Protein AF-A0A4Q1ABL2-F1 (afdb_monomer_lite)

Radius of gyration: 27.29 Å; chains: 1; bounding box: 72×54×81 Å

Foldseek 3Di:
DAFKDAADPVLVVPDDPVLQPDFQDPVNVVVLCVNLVQDDDPVCCVLLSVQLRVLEDEPVSLLPDALVSLVSLLSQARMAGNVNHTPSSNRHDYPDLLSVLLSCLVQAELDSLLSNLLNVLCSVVVDDNVVSVLVSCVRQNDDDPVLQVVLQNPDDPVLVVVVDGHHSHYQDQVLVVLVVVLVVLVVLLVPFPFPQLVVVSVVVNVSSVSSNVSSVVVVVVVDDPVCCVVPSRDGDPSRDPVSVVSSVVSVVVVVVVLLVVLVVLCVVLVNDPDDPVLSVLLSSQLSRLEDDPSSVRVDDLVSLLSSLSQAQDADPVRHGDPSRRHHYDPLSVLLSCLSVLFPDRLRSNLSNVVSSPDRDPVVSCVQRVLLSVLSVVVCVVDPVPDHDDVLVSLVVSLVVLVVVLVVDPDPVSVVVSVVVSVVSVVSSVSSVVSVVVVVVD

Secondary structure (DSSP, 8-state):
---EEEPPHHHHHT--HHHHSSPPPHHHHHHHHHHHT----HHHHHHHHHHHHTTEE-HHHHHH--HHHHHHHHHHSSEEETTS-B-GGG--EES-GGGHHHHHGGGSBS-HHHHHHHHHHHHHHT--HHHHHHHHHHHH----HHHHHHHHHHS-HHHHHTT----SBSS--HHHHHHHHHHHHHHHHHH---HHHHHHHHHHHHHHHHHHHHHHHHHHHS--TTTHHHHTT---TTS-HHHHHHHHHHHHHHHHHHHHHHHHHHHHTT-----HHHHHHHHHHHHTTEE-HHHHHT--HHHHHHHHTTTT-B-TTSPBPTT---EE-HHHHHHHHHHTSSS-HHHHHHHHHHHHH-SSHHHHHHHHHHHHHHHHHHHHHS-TTSPP-HHHHHHHHHHHHHHHHHH--SHHHHHHHHHHHHHHHHHHHHHHHHHHHHTT-

Structure (mmCIF, N/CA/C/O backbone):
data_AF-A0A4Q1ABL2-F1
#
_entry.id   AF-A0A4Q1ABL2-F1
#
loop_
_atom_site.group_PDB
_atom_site.id
_atom_site.type_symbol
_atom_site.label_atom_id
_atom_site.label_alt_id
_atom_site.label_comp_id
_atom_site.label_asym_id
_atom_site.label_entity_id
_atom_site.label_seq_id
_atom_site.pdbx_PDB_ins_code
_atom_site.Cartn_x
_atom_site.Cartn_y
_atom_site.Cartn_z
_atom_site.occupancy
_atom_site.B_iso_or_equiv
_atom_site.auth_seq_id
_atom_site.auth_comp_id
_atom_site.auth_asym_id
_atom_site.auth_atom_id
_atom_site.pdbx_PDB_model_num
ATOM 1 N N . MET A 1 1 ? -21.441 -8.979 32.946 1.00 40.12 1 MET A N 1
ATOM 2 C CA . MET A 1 1 ? -20.261 -9.820 32.660 1.00 40.12 1 MET A CA 1
ATOM 3 C C . MET A 1 1 ? -20.404 -10.213 31.227 1.00 40.12 1 MET A C 1
ATOM 5 O O . MET A 1 1 ? -21.210 -11.096 30.939 1.00 40.12 1 MET A O 1
ATOM 9 N N . GLN A 1 2 ? -19.712 -9.502 30.356 1.00 52.69 2 GLN A N 1
ATOM 10 C CA . GLN A 1 2 ? -19.717 -9.867 28.968 1.00 52.69 2 GLN A CA 1
ATOM 11 C C . GLN A 1 2 ? -18.369 -10.368 28.518 1.00 52.69 2 GLN A C 1
ATOM 13 O O . GLN A 1 2 ? -17.334 -10.077 29.103 1.00 52.69 2 GLN A O 1
ATOM 18 N N . VAL A 1 3 ? -18.466 -11.276 27.562 1.00 56.81 3 VAL A N 1
ATOM 19 C CA . VAL A 1 3 ? -17.586 -12.421 27.450 1.00 56.81 3 VAL A CA 1
ATOM 20 C C . VAL A 1 3 ? -17.132 -12.560 26.008 1.00 56.81 3 VAL A C 1
ATOM 22 O O . VAL A 1 3 ? -16.843 -13.678 25.634 1.00 56.81 3 VAL A O 1
ATOM 25 N N . SER A 1 4 ? -17.122 -11.508 25.177 1.00 72.00 4 SER A N 1
ATOM 26 C CA . SER A 1 4 ? -16.770 -11.643 23.756 1.00 72.00 4 SER A CA 1
ATOM 27 C C . SER A 1 4 ? -15.604 -10.765 23.328 1.00 72.00 4 SER A C 1
ATOM 29 O O . SER A 1 4 ? -15.462 -9.671 23.850 1.00 72.00 4 SER A O 1
ATOM 31 N N . ARG A 1 5 ? -14.820 -11.225 22.350 1.00 75.81 5 ARG A N 1
ATOM 32 C CA . ARG A 1 5 ? -13.740 -10.517 21.644 1.00 75.81 5 ARG A CA 1
ATOM 33 C C . ARG A 1 5 ? -13.847 -10.733 20.136 1.00 75.81 5 ARG A C 1
ATOM 35 O O . ARG A 1 5 ? -14.692 -11.505 19.683 1.00 75.81 5 ARG A O 1
ATOM 42 N N . VAL A 1 6 ? -13.004 -10.070 19.344 1.00 76.75 6 VAL A N 1
ATOM 43 C CA . VAL A 1 6 ? -12.915 -10.379 17.907 1.00 76.75 6 VAL A CA 1
ATOM 44 C C . VAL A 1 6 ? -12.454 -11.831 17.726 1.00 76.75 6 VAL A C 1
ATOM 46 O O . VAL A 1 6 ? -11.497 -12.282 18.365 1.00 76.75 6 VAL A O 1
ATOM 49 N N . GLY A 1 7 ? -13.179 -12.574 16.892 1.00 71.19 7 GLY A N 1
ATOM 50 C CA . GLY A 1 7 ? -12.855 -13.955 16.562 1.00 71.19 7 GLY A CA 1
ATOM 51 C C . GLY A 1 7 ? -11.728 -14.051 15.539 1.00 71.19 7 GLY A C 1
ATOM 52 O O . GLY A 1 7 ? -11.615 -13.209 14.649 1.00 71.19 7 GLY A O 1
ATOM 53 N N . ASN A 1 8 ? -10.892 -15.083 15.648 1.00 74.31 8 ASN A N 1
ATOM 54 C CA . ASN A 1 8 ? -9.798 -15.310 14.701 1.00 74.31 8 ASN A CA 1
ATOM 55 C C . ASN A 1 8 ? -10.174 -16.329 13.603 1.00 74.31 8 ASN A C 1
ATOM 57 O O . ASN A 1 8 ? -11.219 -16.985 13.646 1.00 74.31 8 ASN A O 1
ATOM 61 N N . LYS A 1 9 ? -9.297 -16.478 12.603 1.00 78.06 9 LYS A N 1
ATOM 62 C CA . LYS A 1 9 ? -9.499 -17.401 11.474 1.00 78.06 9 LYS A CA 1
ATOM 63 C C . LYS A 1 9 ? -9.648 -18.862 11.915 1.00 78.06 9 LYS A C 1
ATOM 65 O O . LYS A 1 9 ? -10.423 -19.601 11.316 1.00 78.06 9 LYS A O 1
ATOM 70 N N . GLU A 1 10 ? -8.918 -19.295 12.935 1.00 80.31 10 GLU A N 1
ATOM 71 C CA . GLU A 1 10 ? -8.952 -20.672 13.441 1.00 80.31 10 GLU A CA 1
ATOM 72 C C . GLU A 1 10 ? -10.270 -20.971 14.156 1.00 80.31 10 GLU A C 1
ATOM 74 O O . GLU A 1 10 ? -10.865 -22.020 13.928 1.00 80.31 10 GLU A O 1
ATOM 79 N N . GLU A 1 11 ? -10.757 -20.034 14.964 1.00 82.12 11 GLU A N 1
ATOM 80 C CA . GLU A 1 11 ? -12.048 -20.103 15.654 1.00 82.12 11 GLU A CA 1
ATOM 81 C C . GLU A 1 11 ? -13.205 -20.085 14.652 1.00 82.12 11 GLU A C 1
ATOM 83 O O . GLU A 1 11 ? -14.134 -20.887 14.753 1.00 82.12 11 GLU A O 1
ATOM 88 N N . LEU A 1 12 ? -13.114 -19.238 13.622 1.00 79.25 12 LEU A N 1
ATOM 89 C CA . LEU A 1 12 ? -14.071 -19.216 12.518 1.00 79.25 12 LEU A CA 1
ATOM 90 C C . LEU A 1 12 ? -14.084 -20.553 11.756 1.00 79.25 12 LEU A C 1
ATOM 92 O O . LEU A 1 12 ? -15.151 -21.060 11.416 1.00 79.25 12 LEU A O 1
ATOM 96 N N . ASN A 1 13 ? -12.920 -21.171 11.539 1.00 80.50 13 ASN A N 1
ATOM 97 C CA . ASN A 1 13 ? -12.815 -22.478 10.880 1.00 80.50 13 ASN A CA 1
ATOM 98 C C . ASN A 1 13 ? -13.412 -23.631 11.709 1.00 80.50 13 ASN A C 1
ATOM 100 O O . ASN A 1 13 ? -13.671 -24.705 11.163 1.00 80.50 13 ASN A O 1
ATOM 104 N N . GLN A 1 14 ? -13.641 -23.435 13.012 1.00 82.38 14 GLN A N 1
ATOM 105 C CA . GLN A 1 14 ? -14.313 -24.415 13.871 1.00 82.38 14 GLN A CA 1
ATOM 106 C C . GLN A 1 14 ? -15.843 -24.356 13.753 1.00 82.38 14 GLN A C 1
ATOM 108 O O . GLN A 1 14 ? -16.528 -25.273 14.223 1.00 82.38 14 GLN A O 1
ATOM 113 N N . VAL A 1 15 ? -16.393 -23.315 13.117 1.00 81.06 15 VAL A N 1
ATOM 114 C CA . VAL A 1 15 ? -17.837 -23.161 12.923 1.00 81.06 15 VAL A CA 1
ATOM 115 C C . VAL A 1 15 ? -18.362 -24.270 12.015 1.00 81.06 15 VAL A C 1
ATOM 117 O O . VAL A 1 15 ? -17.928 -24.446 10.875 1.00 81.06 15 VAL A O 1
ATOM 120 N N . ARG A 1 16 ? -19.348 -25.028 12.502 1.00 80.38 16 ARG A N 1
ATOM 121 C CA . ARG A 1 16 ? -19.993 -26.067 11.696 1.00 80.38 16 ARG A CA 1
ATOM 122 C C . ARG A 1 16 ? -20.996 -25.422 10.755 1.00 80.38 16 ARG A C 1
ATOM 124 O O . ARG A 1 16 ? -21.854 -24.663 11.187 1.00 80.38 16 ARG A O 1
ATOM 131 N N . ILE A 1 17 ? -20.967 -25.820 9.484 1.00 77.12 17 ILE A N 1
ATOM 132 C CA . ILE A 1 17 ? -21.895 -25.331 8.448 1.00 77.12 17 ILE A CA 1
ATOM 133 C C . ILE A 1 17 ? -23.370 -25.442 8.885 1.00 77.12 17 ILE A C 1
ATOM 135 O O . ILE A 1 17 ? -24.188 -24.581 8.563 1.00 77.12 17 ILE A O 1
ATOM 139 N N . ASP A 1 18 ? -23.729 -26.487 9.631 1.00 78.00 18 ASP A N 1
ATOM 140 C CA . ASP A 1 18 ? -25.110 -26.705 10.076 1.00 78.00 18 ASP A CA 1
ATOM 141 C C . ASP A 1 18 ? -25.584 -25.705 11.145 1.00 78.00 18 ASP A C 1
ATOM 143 O O . ASP A 1 18 ? -26.793 -25.492 11.273 1.00 78.00 18 ASP A O 1
ATOM 147 N N . ASP A 1 19 ? -24.660 -25.046 11.850 1.00 74.94 19 ASP A N 1
ATOM 148 C CA . ASP A 1 19 ? -24.967 -23.969 12.799 1.00 74.94 19 ASP A CA 1
ATOM 149 C C . ASP A 1 19 ? -25.286 -22.648 12.071 1.00 74.94 19 ASP A C 1
ATOM 151 O O . ASP A 1 19 ? -25.981 -21.791 12.612 1.00 74.94 19 ASP A O 1
ATOM 155 N N . ILE A 1 20 ? -24.851 -22.519 10.811 1.00 76.19 20 ILE A N 1
ATOM 156 C CA . ILE A 1 20 ? -25.016 -21.325 9.966 1.00 76.19 20 ILE A CA 1
ATOM 157 C C . ILE A 1 20 ? -26.211 -21.437 9.010 1.00 76.19 20 ILE A C 1
ATOM 159 O O . ILE A 1 20 ? -26.801 -20.434 8.622 1.00 76.19 20 ILE A O 1
ATOM 163 N N . LYS A 1 21 ? -26.596 -22.662 8.626 1.00 68.31 21 LYS A N 1
ATOM 164 C CA . LYS A 1 21 ? -27.716 -22.927 7.698 1.00 68.31 21 LYS A CA 1
ATOM 165 C C . LYS A 1 21 ? -29.093 -22.572 8.256 1.00 68.31 21 LYS A C 1
ATOM 167 O O . LYS A 1 21 ? -30.055 -22.500 7.492 1.00 68.31 21 LYS A O 1
ATOM 172 N N . LYS A 1 22 ? -29.229 -22.451 9.577 1.00 67.56 22 LYS A N 1
ATOM 173 C CA . LYS A 1 22 ? -30.509 -22.113 10.202 1.00 67.56 22 LYS A CA 1
ATOM 174 C C . LYS A 1 22 ? -30.685 -20.590 10.179 1.00 67.56 22 LYS A C 1
ATOM 176 O O . LYS A 1 22 ? -29.768 -19.901 10.629 1.00 67.56 22 LYS A O 1
ATOM 181 N N . PRO A 1 23 ? -31.838 -20.077 9.706 1.00 68.75 23 PRO A N 1
ATOM 182 C CA . PRO A 1 23 ? -32.153 -18.656 9.802 1.00 68.75 23 PRO A CA 1
ATOM 183 C C . PRO A 1 23 ? -31.996 -18.179 11.246 1.00 68.75 23 PRO A C 1
ATOM 185 O O . PRO A 1 23 ? -32.397 -18.892 12.176 1.00 68.75 23 PRO A O 1
ATOM 188 N N . ILE A 1 24 ? -31.412 -16.998 11.442 1.00 77.62 24 ILE A N 1
ATOM 189 C CA . ILE A 1 24 ? -31.408 -16.368 12.762 1.00 77.62 24 ILE A CA 1
ATOM 190 C C . ILE A 1 24 ? -32.835 -15.878 13.015 1.00 77.62 24 ILE A C 1
ATOM 192 O O . ILE A 1 24 ? -33.418 -15.164 12.210 1.00 77.62 24 ILE A O 1
ATOM 196 N N . THR A 1 25 ? -33.444 -16.349 14.098 1.00 80.00 25 THR A N 1
ATOM 197 C CA . THR A 1 25 ? -34.771 -15.895 14.532 1.00 80.00 25 THR A CA 1
ATOM 198 C C . THR A 1 25 ? -34.649 -14.576 15.287 1.00 80.00 25 THR A C 1
ATOM 200 O O . THR A 1 25 ? -33.605 -14.333 15.884 1.00 80.00 25 THR A O 1
ATOM 203 N N . GLU A 1 26 ? -35.722 -13.788 15.385 1.00 77.12 26 GLU A N 1
ATOM 204 C CA . GLU A 1 26 ? -35.727 -12.530 16.162 1.00 77.12 26 GLU A CA 1
ATOM 205 C C . GLU A 1 26 ? -35.213 -12.737 17.596 1.00 77.12 26 GLU A C 1
ATOM 207 O O . GLU A 1 26 ? -34.315 -12.044 18.048 1.00 77.12 26 GLU A O 1
ATOM 212 N N . THR A 1 27 ? -35.658 -13.808 18.262 1.00 83.00 27 THR A N 1
ATOM 213 C CA . THR A 1 27 ? -35.183 -14.168 19.609 1.00 83.00 27 THR A CA 1
ATOM 214 C C . THR A 1 27 ? -33.669 -14.388 19.677 1.00 83.00 27 THR A C 1
ATOM 216 O O . THR A 1 27 ? -33.045 -14.039 20.666 1.00 83.00 27 THR A O 1
ATOM 219 N N . LYS A 1 28 ? -33.058 -14.933 18.617 1.00 84.38 28 LYS A N 1
ATOM 220 C CA . LYS A 1 28 ? -31.604 -15.151 18.563 1.00 84.38 28 LYS A CA 1
ATOM 221 C C . LYS A 1 28 ? -30.843 -13.852 18.307 1.00 84.38 28 LYS A C 1
ATOM 223 O O . LYS A 1 28 ? -29.709 -13.733 18.750 1.00 84.38 28 LYS A O 1
ATOM 228 N N . PHE A 1 29 ? -31.449 -12.909 17.585 1.00 88.06 29 PHE A N 1
ATOM 229 C CA . PHE A 1 29 ? -30.897 -11.569 17.417 1.00 88.06 29 PHE A CA 1
ATOM 230 C C . PHE A 1 29 ? -30.884 -10.825 18.757 1.00 88.06 29 PHE A C 1
ATOM 232 O O . PHE A 1 29 ? -29.832 -10.339 19.161 1.00 88.06 29 PHE A O 1
ATOM 239 N N . ASP A 1 30 ? -31.992 -10.843 19.502 1.00 87.06 30 ASP A N 1
ATOM 240 C CA . ASP A 1 30 ? -32.045 -10.257 20.847 1.00 87.06 30 ASP A CA 1
ATOM 241 C C . ASP A 1 30 ? -31.070 -10.950 21.815 1.00 87.06 30 ASP A C 1
ATOM 243 O O . ASP A 1 30 ? -30.367 -10.284 22.575 1.00 87.06 30 ASP A O 1
ATOM 247 N N . ASP A 1 31 ? -30.977 -12.285 21.775 1.00 87.88 31 ASP A N 1
ATOM 248 C CA . ASP A 1 31 ? -30.003 -13.045 22.569 1.00 87.88 31 ASP A CA 1
ATOM 249 C C . ASP A 1 31 ? -28.559 -12.648 22.223 1.00 87.88 31 ASP A C 1
ATOM 251 O O . ASP A 1 31 ? -27.733 -12.516 23.127 1.00 87.88 31 ASP A O 1
ATOM 255 N N . LEU A 1 32 ? -28.256 -12.418 20.938 1.00 87.50 32 LEU A N 1
ATOM 256 C CA . LEU A 1 32 ? -26.947 -11.945 20.488 1.00 87.50 32 LEU A CA 1
ATOM 257 C C . LEU A 1 32 ? -26.655 -10.542 21.023 1.00 87.50 32 LEU A C 1
ATOM 259 O O . LEU A 1 32 ? -25.590 -10.342 21.596 1.00 87.50 32 LEU A O 1
ATOM 263 N N . LEU A 1 33 ? -27.584 -9.590 20.888 1.00 87.31 33 LEU A N 1
ATOM 264 C CA . LEU A 1 33 ? -27.402 -8.234 21.418 1.00 87.31 33 LEU A CA 1
ATOM 265 C C . LEU A 1 33 ? -27.189 -8.252 22.933 1.00 87.31 33 LEU A C 1
ATOM 267 O O . LEU A 1 33 ? -26.264 -7.616 23.422 1.00 87.31 33 LEU A O 1
ATOM 271 N N . ASN A 1 34 ? -27.958 -9.055 23.670 1.00 84.94 34 ASN A N 1
ATOM 272 C CA . ASN A 1 34 ? -27.768 -9.240 25.112 1.00 84.94 34 ASN A CA 1
ATOM 273 C C . ASN A 1 34 ? -26.417 -9.900 25.440 1.00 84.94 34 ASN A C 1
ATOM 275 O O . ASN A 1 34 ? -25.780 -9.572 26.442 1.00 84.94 34 ASN A O 1
ATOM 279 N N . GLN A 1 35 ? -25.963 -10.838 24.607 1.00 84.44 35 GLN A N 1
ATOM 280 C CA . GLN A 1 35 ? -24.653 -11.475 24.743 1.00 84.44 35 GLN A CA 1
ATOM 281 C C . GLN A 1 35 ? -23.493 -10.546 24.351 1.00 84.44 35 GLN A C 1
ATOM 283 O O . GLN A 1 35 ? -22.368 -10.804 24.788 1.00 84.44 35 GLN A O 1
ATOM 288 N N . LEU A 1 36 ? -23.749 -9.484 23.582 1.00 81.38 36 LEU A N 1
ATOM 289 C CA . LEU A 1 36 ? -22.768 -8.488 23.134 1.00 81.38 36 LEU A CA 1
ATOM 290 C C . LEU A 1 36 ? -22.907 -7.088 23.773 1.00 81.38 36 LEU A C 1
ATOM 292 O O . LEU A 1 36 ? -22.037 -6.262 23.528 1.00 81.38 36 LEU A O 1
ATOM 296 N N . ASP A 1 37 ? -23.930 -6.855 24.614 1.00 78.19 37 ASP A N 1
ATOM 297 C CA . ASP A 1 37 ? -24.193 -5.624 25.402 1.00 78.19 37 ASP A CA 1
ATOM 298 C C . ASP A 1 37 ? -24.267 -4.423 24.470 1.00 78.19 37 ASP A C 1
ATOM 300 O O . ASP A 1 37 ? -23.834 -3.318 24.786 1.00 78.19 37 ASP A O 1
ATOM 304 N N . VAL A 1 38 ? -24.799 -4.676 23.273 1.00 81.69 38 VAL A N 1
ATOM 305 C CA . VAL A 1 38 ? -24.984 -3.665 22.248 1.00 81.69 38 VAL A CA 1
ATOM 306 C C . VAL A 1 38 ? -26.411 -3.161 22.352 1.00 81.69 38 VAL A C 1
ATOM 308 O O . VAL A 1 38 ? -27.371 -3.883 22.074 1.00 81.69 38 VAL A O 1
ATOM 311 N N . GLU A 1 39 ? -26.547 -1.896 22.733 1.00 82.12 39 GLU A N 1
ATOM 312 C CA . GLU A 1 39 ? -27.824 -1.197 22.719 1.00 82.12 39 GLU A CA 1
ATOM 313 C C . GLU A 1 39 ? -28.075 -0.566 21.341 1.00 82.12 39 GLU A C 1
ATOM 315 O O . GLU A 1 39 ? -27.298 0.260 20.851 1.00 82.12 39 GLU A O 1
ATOM 320 N N . LEU A 1 40 ? -29.198 -0.942 20.722 1.00 84.00 40 LEU A N 1
ATOM 321 C CA . LEU A 1 40 ? -29.692 -0.353 19.478 1.00 84.00 40 LEU A CA 1
ATOM 322 C C . LEU A 1 40 ? -30.941 0.488 19.743 1.00 84.00 40 LEU A C 1
ATOM 324 O O . LEU A 1 40 ? -31.831 0.078 20.499 1.00 84.00 40 LEU A O 1
ATOM 328 N N . LEU A 1 41 ? -31.032 1.636 19.074 1.00 84.00 41 LEU A N 1
ATOM 329 C CA . LEU A 1 41 ? -32.256 2.429 19.013 1.00 84.00 41 LEU A CA 1
ATOM 330 C C . LEU A 1 41 ? -33.337 1.640 18.267 1.00 84.00 41 LEU A C 1
ATOM 332 O O . LEU A 1 41 ? -33.040 0.836 17.384 1.00 84.00 41 LEU A O 1
ATOM 336 N N . ASP A 1 42 ? -34.608 1.888 18.582 1.00 80.31 42 ASP A N 1
ATOM 337 C CA . ASP A 1 42 ? -35.712 1.156 17.944 1.00 80.31 42 ASP A CA 1
ATOM 338 C C . ASP A 1 42 ? -35.746 1.346 16.417 1.00 80.31 42 ASP A C 1
ATOM 340 O O . ASP A 1 42 ? -36.124 0.426 15.699 1.00 80.31 42 ASP A O 1
ATOM 344 N N . GLU A 1 43 ? -35.298 2.503 15.920 1.00 81.19 43 GLU A N 1
ATOM 345 C CA . GLU A 1 43 ? -35.165 2.791 14.485 1.00 81.19 43 GLU A CA 1
ATOM 346 C C . GLU A 1 43 ? -33.982 2.071 13.815 1.00 81.19 43 GLU A C 1
ATOM 348 O O . GLU A 1 43 ? -34.028 1.805 12.618 1.00 81.19 43 GLU A O 1
ATOM 353 N N . GLU A 1 44 ? -32.953 1.701 14.582 1.00 84.62 44 GLU A N 1
ATOM 354 C CA . GLU A 1 44 ? -31.800 0.937 14.091 1.00 84.62 44 GLU A CA 1
ATOM 355 C C . GLU A 1 44 ? -32.107 -0.567 14.081 1.00 84.62 44 GLU A C 1
ATOM 357 O O . GLU A 1 44 ? -31.655 -1.290 13.195 1.00 84.62 44 GLU A O 1
ATOM 362 N N . LYS A 1 45 ? -32.898 -1.062 15.046 1.00 84.75 45 LYS A N 1
ATOM 363 C CA . LYS A 1 45 ? -33.159 -2.502 15.215 1.00 84.75 45 LYS A CA 1
ATOM 364 C C . LYS A 1 45 ? -33.628 -3.183 13.940 1.00 84.75 45 LYS A C 1
ATOM 366 O O . LYS A 1 45 ? -33.132 -4.261 13.652 1.00 84.75 45 LYS A O 1
ATOM 371 N N . GLU A 1 46 ? -34.531 -2.572 13.176 1.00 84.81 46 GLU A N 1
ATOM 372 C CA . GLU A 1 46 ? -35.051 -3.175 11.942 1.00 84.81 46 GLU A CA 1
ATOM 373 C C . GLU A 1 46 ? -33.938 -3.407 10.904 1.00 84.81 46 GLU A C 1
ATOM 375 O O . GLU A 1 46 ? -33.851 -4.489 10.324 1.00 84.81 46 GLU A O 1
ATOM 380 N N . LEU A 1 47 ? -33.036 -2.433 10.738 1.00 85.19 47 LEU A N 1
ATOM 381 C CA . LEU A 1 47 ? -31.900 -2.511 9.816 1.00 85.19 47 LEU A CA 1
ATOM 382 C C . LEU A 1 47 ? -30.851 -3.531 10.273 1.00 85.19 47 LEU A C 1
ATOM 384 O O . LEU A 1 47 ? -30.377 -4.356 9.497 1.00 85.19 47 LEU A O 1
ATOM 388 N N . PHE A 1 48 ? -30.478 -3.510 11.550 1.00 87.50 48 PHE A N 1
ATOM 389 C CA . PHE A 1 48 ? -29.512 -4.480 12.068 1.00 87.50 48 PHE A CA 1
ATOM 390 C C . PHE A 1 48 ? -30.092 -5.892 12.075 1.00 87.50 48 PHE A C 1
ATOM 392 O O . PHE A 1 48 ? -29.392 -6.851 11.758 1.00 87.50 48 PHE A O 1
ATOM 399 N N . GLN A 1 49 ? -31.378 -6.030 12.382 1.00 86.19 49 GLN A N 1
ATOM 400 C CA . GLN A 1 49 ? -32.069 -7.305 12.319 1.00 86.19 49 GLN A CA 1
ATOM 401 C C . GLN A 1 49 ? -32.092 -7.841 10.885 1.00 86.19 49 GLN A C 1
ATOM 403 O O . GLN A 1 49 ? -31.811 -9.026 10.718 1.00 86.19 49 GLN A O 1
ATOM 408 N N . SER A 1 50 ? -32.343 -7.017 9.855 1.00 85.00 50 SER A N 1
ATOM 409 C CA . SER A 1 50 ? -32.283 -7.483 8.457 1.00 85.00 50 SER A CA 1
ATOM 410 C C . SER A 1 50 ? -30.897 -8.029 8.110 1.00 85.00 50 SER A C 1
ATOM 412 O O . SER A 1 50 ? -30.78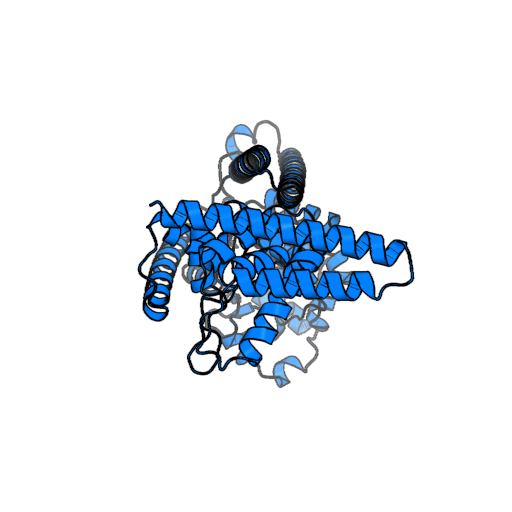4 -9.162 7.641 1.00 85.00 50 SER A O 1
ATOM 414 N N . ILE A 1 51 ? -29.842 -7.288 8.461 1.00 84.44 51 ILE A N 1
ATOM 415 C CA . ILE A 1 51 ? -28.446 -7.672 8.213 1.00 84.44 51 ILE A CA 1
ATOM 416 C C . ILE A 1 51 ? -28.080 -8.984 8.919 1.00 84.44 51 ILE A C 1
ATOM 418 O O . ILE A 1 51 ? -27.475 -9.879 8.316 1.00 84.44 51 ILE A O 1
ATOM 422 N N . ILE A 1 52 ? -28.413 -9.110 10.208 1.00 85.12 52 ILE A N 1
ATOM 423 C CA . ILE A 1 52 ? -28.052 -10.291 10.999 1.00 85.12 52 ILE A CA 1
ATOM 424 C C . ILE A 1 52 ? -28.869 -11.506 10.551 1.00 85.12 52 ILE A C 1
ATOM 426 O O . ILE A 1 52 ? -28.295 -12.577 10.359 1.00 85.12 52 ILE A O 1
ATOM 430 N N . VAL A 1 53 ? -30.178 -11.361 10.327 1.00 83.12 53 VAL A N 1
ATOM 431 C CA . VAL A 1 53 ? -31.050 -12.466 9.890 1.00 83.12 53 VAL A CA 1
ATOM 432 C C . VAL A 1 53 ? -30.607 -13.031 8.544 1.00 83.12 53 VAL A C 1
ATOM 434 O O . VAL A 1 53 ? -30.483 -14.255 8.410 1.00 83.12 53 VAL A O 1
ATOM 437 N N . ASP A 1 54 ? -30.290 -12.153 7.595 1.00 82.06 54 ASP A N 1
ATOM 438 C CA . ASP A 1 54 ? -29.813 -12.540 6.267 1.00 82.06 54 ASP A CA 1
ATOM 439 C C . ASP A 1 54 ? -28.321 -12.903 6.260 1.00 82.06 54 ASP A C 1
ATOM 441 O O . ASP A 1 54 ? -27.800 -13.399 5.255 1.00 82.06 54 ASP A O 1
ATOM 445 N N . ARG A 1 55 ? -27.631 -12.699 7.396 1.00 84.25 55 ARG A N 1
ATOM 446 C CA . ARG A 1 55 ? -26.184 -12.883 7.584 1.00 84.25 55 ARG A CA 1
ATOM 447 C C . ARG A 1 55 ? -25.388 -12.194 6.483 1.00 84.25 55 ARG A C 1
ATOM 449 O O . ARG A 1 55 ? -24.333 -12.689 6.073 1.00 84.25 55 ARG A O 1
ATOM 456 N N . ARG A 1 56 ? -25.900 -11.080 5.968 1.00 86.50 56 ARG A N 1
ATOM 457 C CA . ARG A 1 56 ? -25.340 -10.401 4.810 1.00 86.50 56 ARG A CA 1
ATOM 458 C C . ARG A 1 56 ? -25.527 -8.901 4.921 1.00 86.50 56 ARG A C 1
ATOM 460 O O . ARG A 1 56 ? -26.594 -8.449 5.299 1.00 86.50 56 ARG A O 1
ATOM 467 N N . VAL A 1 57 ? -24.499 -8.155 4.532 1.00 87.12 57 VAL A N 1
ATOM 468 C CA . VAL A 1 57 ? -24.609 -6.714 4.272 1.00 87.12 57 VAL A CA 1
ATOM 469 C C . VAL A 1 57 ? -24.524 -6.501 2.772 1.00 87.12 57 VAL A C 1
ATOM 471 O O . VAL A 1 57 ? -23.511 -6.837 2.147 1.00 87.12 57 VAL A O 1
ATOM 474 N N . SER A 1 58 ? -25.595 -5.978 2.190 1.00 87.19 58 SER A N 1
ATOM 475 C CA . SER A 1 58 ? -25.637 -5.554 0.791 1.00 87.19 58 SER A CA 1
ATOM 476 C C . SER A 1 58 ? -25.003 -4.176 0.585 1.00 87.19 58 SER A C 1
ATOM 478 O O . SER A 1 58 ? -24.799 -3.403 1.526 1.00 87.19 58 SER A O 1
ATOM 480 N N . LYS A 1 59 ? -24.664 -3.851 -0.669 1.00 82.94 59 LYS A N 1
ATOM 481 C CA . LYS A 1 59 ? -24.094 -2.539 -1.029 1.00 82.94 59 LYS A CA 1
ATOM 482 C C . LYS A 1 59 ? -25.072 -1.407 -0.767 1.00 82.94 59 LYS A C 1
ATOM 484 O O . LYS A 1 59 ? -24.657 -0.346 -0.307 1.00 82.94 59 LYS A O 1
ATOM 489 N N . ASP A 1 60 ? -26.353 -1.657 -0.994 1.00 85.25 60 ASP A N 1
ATOM 490 C CA . ASP A 1 60 ? -27.405 -0.687 -0.723 1.00 85.25 60 ASP A CA 1
ATOM 491 C C . ASP A 1 60 ? -27.553 -0.435 0.783 1.00 85.25 60 ASP A C 1
ATOM 493 O O . ASP A 1 60 ? -27.566 0.725 1.190 1.00 85.25 60 ASP A O 1
ATOM 497 N N . GLU A 1 61 ? -27.549 -1.482 1.617 1.00 86.44 61 GLU A N 1
ATOM 498 C CA . GLU A 1 61 ? -27.571 -1.331 3.081 1.00 86.44 61 GLU A CA 1
ATOM 499 C C . GLU A 1 61 ? -26.352 -0.549 3.575 1.00 86.44 61 GLU A C 1
ATOM 501 O O . GLU A 1 61 ? -26.517 0.465 4.255 1.00 86.44 61 GLU A O 1
ATOM 506 N N . LEU A 1 62 ? -25.132 -0.924 3.171 1.00 84.12 62 LEU A N 1
ATOM 507 C CA . LEU A 1 62 ? -23.925 -0.200 3.587 1.00 84.12 62 LEU A CA 1
ATOM 508 C C . LEU A 1 62 ? -23.966 1.280 3.186 1.00 84.12 62 LEU A C 1
ATOM 510 O O . LEU A 1 62 ? -23.569 2.146 3.964 1.00 84.12 62 LEU A O 1
ATOM 514 N N . ASN A 1 63 ? -24.469 1.585 1.989 1.00 83.38 63 ASN A N 1
ATOM 515 C CA . ASN A 1 63 ? -24.612 2.962 1.523 1.00 83.38 63 ASN A CA 1
ATOM 516 C C . ASN A 1 63 ? -25.625 3.765 2.352 1.00 83.38 63 ASN A C 1
ATOM 518 O O . ASN A 1 63 ? -25.579 4.998 2.340 1.00 83.38 63 ASN A O 1
ATOM 522 N N . THR A 1 64 ? -26.541 3.119 3.069 1.00 85.44 64 THR A N 1
ATOM 523 C CA . THR A 1 64 ? -27.460 3.811 3.982 1.00 85.44 64 THR A CA 1
ATOM 524 C C . THR A 1 64 ? -26.877 4.011 5.375 1.00 85.44 64 THR A C 1
ATOM 526 O O . THR A 1 64 ? -27.199 5.021 5.996 1.00 85.44 64 THR A O 1
ATOM 529 N N . LEU A 1 65 ? -25.954 3.145 5.812 1.00 88.06 65 LEU A N 1
ATOM 530 C CA . LEU A 1 65 ? -25.359 3.227 7.145 1.00 88.06 65 LEU A CA 1
ATOM 531 C C . LEU A 1 65 ? -24.580 4.538 7.347 1.00 88.06 65 LEU A C 1
ATOM 533 O O . LEU A 1 65 ? -23.728 4.954 6.546 1.00 88.06 65 LEU A O 1
ATOM 537 N N . SER A 1 66 ? -24.876 5.192 8.461 1.00 91.06 66 SER A N 1
ATOM 538 C CA . SER A 1 66 ? -24.088 6.268 9.045 1.00 91.06 66 SER A CA 1
ATOM 539 C C . SER A 1 66 ? -22.823 5.723 9.716 1.00 91.06 66 SER A C 1
ATOM 541 O O . SER A 1 66 ? -22.685 4.525 9.954 1.00 91.06 66 SER A O 1
ATOM 543 N N . TYR A 1 67 ? -21.892 6.618 10.059 1.00 91.88 67 TYR A N 1
ATOM 544 C CA . TYR A 1 67 ? -20.686 6.243 10.806 1.00 91.88 67 TYR A CA 1
ATOM 545 C C . TYR A 1 67 ? -21.021 5.550 12.141 1.00 91.88 67 TYR A C 1
ATOM 547 O O . TYR A 1 67 ? -20.404 4.542 12.475 1.00 91.88 67 TYR A O 1
ATOM 555 N N . GLU A 1 68 ? -22.032 6.043 12.869 1.00 89.88 68 GLU A N 1
ATOM 556 C CA . GLU A 1 68 ? -22.427 5.465 14.163 1.00 89.88 68 GLU A CA 1
ATOM 557 C C . GLU A 1 68 ? -22.993 4.048 13.999 1.00 89.88 68 GLU A C 1
ATOM 559 O O . GLU A 1 68 ? -22.688 3.153 14.788 1.00 89.88 68 GLU A O 1
ATOM 564 N N . GLU A 1 69 ? -23.769 3.810 12.940 1.00 90.12 69 GLU A N 1
ATOM 565 C CA . GLU A 1 69 ? -24.305 2.480 12.645 1.00 90.12 69 GLU A CA 1
ATOM 566 C C . GLU A 1 69 ? -23.203 1.525 12.163 1.00 90.12 69 GLU A C 1
ATOM 568 O O . GLU A 1 69 ? -23.180 0.363 12.560 1.00 90.12 69 GLU A O 1
ATOM 573 N N . VAL A 1 70 ? -22.226 1.996 11.380 1.00 90.38 70 VAL A N 1
ATOM 574 C CA . VAL A 1 70 ? -21.056 1.183 11.001 1.00 90.38 70 VAL A CA 1
ATOM 575 C C . VAL A 1 70 ? -20.225 0.791 12.225 1.00 90.38 70 VAL A C 1
ATOM 577 O O . VAL A 1 70 ? -19.798 -0.362 12.335 1.00 90.38 70 VAL A O 1
ATOM 580 N N . LYS A 1 71 ? -20.036 1.715 13.171 1.00 87.81 71 LYS A N 1
ATOM 581 C CA . LYS A 1 71 ? -19.352 1.450 14.441 1.00 87.81 71 LYS A CA 1
ATOM 582 C C . LYS A 1 71 ? -20.070 0.360 15.243 1.00 87.81 71 LYS A C 1
ATOM 584 O O . LYS A 1 71 ? -19.442 -0.637 15.592 1.00 87.81 71 LYS A O 1
ATOM 589 N N . LYS A 1 72 ? -21.388 0.484 15.432 1.00 87.31 72 LYS A N 1
ATOM 590 C CA . LYS A 1 72 ? -22.222 -0.537 16.098 1.00 87.31 72 LYS A CA 1
ATOM 591 C C . LYS A 1 72 ? -22.204 -1.878 15.367 1.00 87.31 72 LYS A C 1
ATOM 593 O O . LYS A 1 72 ? -22.099 -2.929 15.993 1.00 87.31 72 LYS A O 1
ATOM 598 N N . LEU A 1 73 ? -22.249 -1.871 14.035 1.00 87.31 73 LEU A N 1
ATOM 599 C CA . LEU A 1 73 ? -22.200 -3.097 13.235 1.00 87.31 73 LEU A CA 1
ATOM 600 C C . LEU A 1 73 ? -20.905 -3.862 13.491 1.00 87.31 73 LEU A C 1
ATOM 602 O O . LEU A 1 73 ? -20.938 -5.080 13.661 1.00 87.31 73 LEU A O 1
ATOM 606 N N . LYS A 1 74 ? -19.776 -3.157 13.596 1.00 83.38 74 LYS A N 1
ATOM 607 C CA . LYS A 1 74 ? -18.480 -3.770 13.902 1.00 83.38 74 LYS A CA 1
ATOM 608 C C . LYS A 1 74 ? -18.434 -4.413 15.292 1.00 83.38 74 LYS A C 1
ATOM 610 O O . LYS A 1 74 ? -17.726 -5.401 15.471 1.00 83.38 74 LYS A O 1
ATOM 615 N N . GLU A 1 75 ? -19.189 -3.892 16.256 1.00 81.31 75 GLU A N 1
ATOM 616 C CA . GLU A 1 75 ? -19.306 -4.475 17.601 1.00 81.31 75 GLU A CA 1
ATOM 617 C C . GLU A 1 75 ? -20.123 -5.775 17.606 1.00 81.31 75 GLU A C 1
ATOM 619 O O . GLU A 1 75 ? -19.887 -6.646 18.446 1.00 81.31 75 GLU A O 1
ATOM 624 N N . ILE A 1 76 ? -21.025 -5.945 16.634 1.00 85.88 76 ILE A N 1
ATOM 625 C CA . ILE A 1 76 ? -21.913 -7.108 16.538 1.00 85.88 76 ILE A CA 1
ATOM 626 C C . ILE A 1 76 ? -21.282 -8.264 15.749 1.00 85.88 76 ILE A C 1
ATOM 628 O O . ILE A 1 76 ? -21.547 -9.425 16.060 1.00 85.88 76 ILE A O 1
ATOM 632 N N . VAL A 1 77 ? -20.452 -7.983 14.737 1.00 86.62 77 VAL A N 1
ATOM 633 C CA . VAL A 1 77 ? -19.974 -8.999 13.776 1.00 86.62 77 VAL A CA 1
ATOM 634 C C . VAL A 1 77 ? -18.645 -9.666 14.156 1.00 86.62 77 VAL A C 1
ATOM 636 O O . VAL A 1 77 ? -17.776 -9.061 14.781 1.00 86.62 77 VAL A O 1
ATOM 639 N N . TYR A 1 78 ? -18.468 -10.920 13.722 1.00 84.31 78 TYR A N 1
ATOM 640 C CA . TYR A 1 78 ? -17.245 -11.731 13.890 1.00 84.31 78 TYR A CA 1
ATOM 641 C C . TYR A 1 78 ? -16.730 -11.814 15.332 1.00 84.31 78 TYR A C 1
ATOM 643 O O . TYR A 1 78 ? -15.554 -11.570 15.620 1.00 84.31 78 TYR A O 1
ATOM 651 N N . ARG A 1 79 ? -17.621 -12.164 16.254 1.00 86.00 79 ARG A N 1
ATOM 652 C CA . ARG A 1 79 ? -17.338 -12.220 17.686 1.00 86.00 79 ARG A CA 1
ATOM 653 C C . ARG A 1 79 ? -17.092 -13.663 18.127 1.00 86.00 79 ARG A C 1
ATOM 655 O O . ARG A 1 79 ? -17.806 -14.575 17.719 1.00 86.00 79 ARG A O 1
ATOM 662 N N . SER A 1 80 ? -16.111 -13.863 18.994 1.00 83.94 80 SER A N 1
ATOM 663 C CA . SER A 1 80 ? -15.887 -15.096 19.761 1.00 83.94 80 SER A CA 1
ATOM 664 C C . SER A 1 80 ? -16.097 -14.804 21.233 1.00 83.94 80 SER A C 1
ATOM 666 O O . SER A 1 80 ? -15.919 -13.663 21.643 1.00 83.94 80 SER A O 1
ATOM 668 N N . ASP A 1 81 ? -16.442 -15.802 22.040 1.00 81.62 81 ASP A N 1
ATOM 669 C CA . ASP A 1 81 ? -16.371 -15.636 23.487 1.00 81.62 81 ASP A CA 1
ATOM 670 C C . ASP A 1 81 ? -14.909 -15.609 24.010 1.00 81.62 81 ASP A C 1
ATOM 672 O O . ASP A 1 81 ? -13.958 -15.843 23.258 1.00 81.62 81 ASP A O 1
ATOM 676 N N . LEU A 1 82 ? -14.700 -15.285 25.293 1.00 75.88 82 LEU A N 1
ATOM 677 C CA . LEU A 1 82 ? -13.372 -15.214 25.923 1.00 75.88 82 LEU A CA 1
ATOM 678 C C . LEU A 1 82 ? -12.687 -16.586 25.989 1.00 75.88 82 LEU A C 1
ATOM 680 O O . LEU A 1 82 ? -11.459 -16.644 26.034 1.00 75.88 82 LEU A O 1
ATOM 684 N N . ASP A 1 83 ? -13.460 -17.674 25.929 1.00 79.62 83 ASP A N 1
ATOM 685 C CA . ASP A 1 83 ? -12.951 -19.046 25.842 1.00 79.62 83 ASP A CA 1
ATOM 686 C C . ASP A 1 83 ? -12.544 -19.422 24.399 1.00 79.62 83 ASP A C 1
ATOM 688 O O . ASP A 1 83 ? -12.087 -20.539 24.145 1.00 79.62 83 ASP A O 1
ATOM 692 N N . GLY A 1 84 ? -12.681 -18.491 23.445 1.00 77.62 84 GLY A N 1
ATOM 693 C CA . GLY A 1 84 ? -12.309 -18.664 22.042 1.00 77.62 84 GLY A CA 1
ATOM 694 C C . GLY A 1 84 ? -13.350 -19.405 21.208 1.00 77.62 84 GLY A C 1
ATOM 695 O O . GLY A 1 84 ? -13.060 -19.835 20.093 1.00 77.62 84 GLY A O 1
ATOM 696 N N . LYS A 1 85 ? -14.577 -19.573 21.701 1.00 84.62 85 LYS A N 1
ATOM 697 C CA . LYS A 1 85 ? -15.654 -20.174 20.918 1.00 84.62 85 LYS A CA 1
ATOM 698 C C . LYS A 1 85 ? -16.353 -19.101 20.089 1.00 84.62 85 LYS A C 1
ATOM 700 O O . LYS A 1 85 ? -16.966 -18.176 20.616 1.00 84.62 85 LYS A O 1
ATOM 705 N N . PHE A 1 86 ? -16.320 -19.273 18.773 1.00 86.06 86 PHE A N 1
ATOM 706 C CA . PHE A 1 86 ? -16.960 -18.353 17.841 1.00 86.06 86 PHE A CA 1
ATOM 707 C C . PHE A 1 86 ? -18.485 -18.275 18.054 1.00 86.06 86 PHE A C 1
ATOM 709 O O . PHE A 1 86 ? -19.180 -19.298 18.118 1.00 86.06 86 PHE A O 1
ATOM 716 N N . LEU A 1 87 ? -19.021 -17.056 18.124 1.00 87.88 87 LEU A N 1
ATOM 717 C CA . LEU A 1 87 ? -20.452 -16.782 18.228 1.00 87.88 87 LEU A CA 1
ATOM 718 C C . LEU A 1 87 ? -21.058 -16.848 16.831 1.00 87.88 87 LEU A C 1
ATOM 720 O O . LEU A 1 87 ? -21.063 -15.868 16.092 1.00 87.88 87 LEU A O 1
ATOM 724 N N . THR A 1 88 ? -21.576 -18.015 16.450 1.00 85.81 88 THR A N 1
ATOM 725 C CA . THR A 1 88 ? -22.056 -18.276 15.082 1.00 85.81 88 THR A CA 1
ATOM 726 C C . THR A 1 88 ? -23.077 -17.262 14.589 1.00 85.81 88 THR A C 1
ATOM 728 O O . THR A 1 88 ? -23.123 -16.991 13.396 1.00 85.81 88 THR A O 1
ATOM 731 N N . ASP A 1 89 ? -23.889 -16.694 15.478 1.00 86.94 89 ASP A N 1
ATOM 732 C CA . ASP A 1 89 ? -24.926 -15.723 15.120 1.00 86.94 89 ASP A CA 1
ATOM 733 C C . ASP A 1 89 ? -24.358 -14.317 14.821 1.00 86.94 89 ASP A C 1
ATOM 735 O O . ASP A 1 89 ? -25.021 -13.529 14.160 1.00 86.94 89 ASP A O 1
ATOM 739 N N . SER A 1 90 ? -23.095 -14.046 15.175 1.00 87.56 90 SER A N 1
ATOM 740 C CA . SER A 1 90 ? -22.347 -12.845 14.755 1.00 87.56 90 SER A CA 1
ATOM 741 C C . SER A 1 90 ? -21.722 -12.959 13.355 1.00 87.56 90 SER A C 1
ATOM 743 O O . SER A 1 90 ? -21.079 -12.024 12.873 1.00 87.56 90 SER A O 1
ATOM 745 N N . LEU A 1 91 ? -21.844 -14.120 12.696 1.00 87.19 91 LEU A N 1
ATOM 746 C CA . LEU A 1 91 ? -21.283 -14.323 11.363 1.00 87.19 91 LEU A CA 1
ATOM 747 C C . LEU A 1 91 ? -22.148 -13.635 10.309 1.00 87.19 91 LEU A C 1
ATOM 749 O O . LEU A 1 91 ? -23.233 -14.121 9.982 1.00 87.19 91 LEU A O 1
ATOM 753 N N . VAL A 1 92 ? -21.599 -12.567 9.740 1.00 86.19 92 VAL A N 1
ATOM 754 C CA . VAL A 1 92 ? -22.178 -11.787 8.645 1.00 86.19 92 VAL A CA 1
ATOM 755 C C . VAL A 1 92 ? -21.193 -11.772 7.480 1.00 86.19 92 VAL A C 1
ATOM 757 O O . VAL A 1 92 ? -19.985 -11.695 7.687 1.00 86.19 92 VAL A O 1
ATOM 760 N N . VAL A 1 93 ? -21.683 -11.879 6.250 1.00 83.69 93 VAL A N 1
ATOM 761 C CA . VAL A 1 93 ? -20.879 -11.834 5.024 1.00 83.69 93 VAL A CA 1
ATOM 762 C C . VAL A 1 93 ? -21.137 -10.520 4.298 1.00 83.69 93 VAL A C 1
ATOM 764 O O . VAL A 1 93 ? -22.274 -10.108 4.105 1.00 83.69 93 VAL A O 1
ATOM 767 N N . PHE A 1 94 ? -20.087 -9.855 3.846 1.00 82.88 94 PHE A N 1
ATOM 768 C CA . PHE A 1 94 ? -20.227 -8.636 3.056 1.00 82.88 94 PHE A CA 1
ATOM 769 C C . PHE A 1 94 ? -20.409 -8.999 1.581 1.00 82.88 94 PHE A C 1
ATOM 771 O O . PHE A 1 94 ? -19.699 -9.859 1.060 1.00 82.88 94 PHE A O 1
ATOM 778 N N . GLU A 1 95 ? -21.390 -8.390 0.908 1.00 82.50 95 GLU A N 1
ATOM 779 C CA . GLU A 1 95 ? -21.661 -8.643 -0.514 1.00 82.50 95 GLU A CA 1
ATOM 780 C C . GLU A 1 95 ? -20.465 -8.303 -1.403 1.00 82.50 95 GLU A C 1
ATOM 782 O O . GLU A 1 95 ? -20.224 -8.996 -2.391 1.00 82.50 95 GLU A O 1
ATOM 787 N N . SER A 1 96 ? -19.734 -7.247 -1.049 1.00 80.00 96 SER A N 1
ATOM 788 C CA . SER A 1 96 ? -18.529 -6.821 -1.745 1.00 80.00 96 SER A CA 1
ATOM 789 C C . SER A 1 96 ? -17.407 -6.598 -0.744 1.00 80.00 96 SER A C 1
ATOM 791 O O . SER A 1 96 ? -17.626 -6.111 0.363 1.00 80.00 96 SER A O 1
ATOM 793 N N . LEU A 1 97 ? -16.183 -6.904 -1.155 1.00 74.00 97 LEU A N 1
ATOM 794 C CA . LEU A 1 97 ? -14.997 -6.559 -0.385 1.00 74.00 97 LEU A CA 1
ATOM 795 C C . LEU A 1 97 ? -14.708 -5.044 -0.414 1.00 74.00 97 LEU A C 1
ATOM 797 O O . LEU A 1 97 ? -14.018 -4.568 0.483 1.00 74.00 97 LEU A O 1
ATOM 801 N N . ASP A 1 98 ? -15.296 -4.273 -1.349 1.00 75.62 98 ASP A N 1
ATOM 802 C CA . ASP A 1 98 ? -15.254 -2.790 -1.349 1.00 75.62 98 ASP A CA 1
ATOM 803 C C . ASP A 1 98 ? -15.707 -2.199 0.001 1.00 75.62 98 ASP A C 1
ATOM 805 O O . ASP A 1 98 ? -15.362 -1.083 0.379 1.00 75.62 98 ASP A O 1
ATOM 809 N N . MET A 1 99 ? -16.532 -2.956 0.725 1.00 81.44 99 MET A N 1
ATOM 810 C CA . MET A 1 99 ? -17.117 -2.577 2.003 1.00 81.44 99 MET A CA 1
ATOM 811 C C . MET A 1 99 ? -16.099 -2.552 3.143 1.00 81.44 99 MET A C 1
ATOM 813 O O . MET A 1 99 ? -16.328 -1.878 4.147 1.00 81.44 99 MET A O 1
ATOM 817 N N . ALA A 1 100 ? -14.992 -3.288 3.003 1.00 80.81 100 ALA A N 1
ATOM 818 C CA . ALA A 1 100 ? -14.021 -3.498 4.069 1.00 80.81 100 ALA A CA 1
ATOM 819 C C . ALA A 1 100 ? -13.434 -2.177 4.577 1.00 80.81 100 ALA A C 1
ATOM 821 O O . ALA A 1 100 ? -13.369 -1.9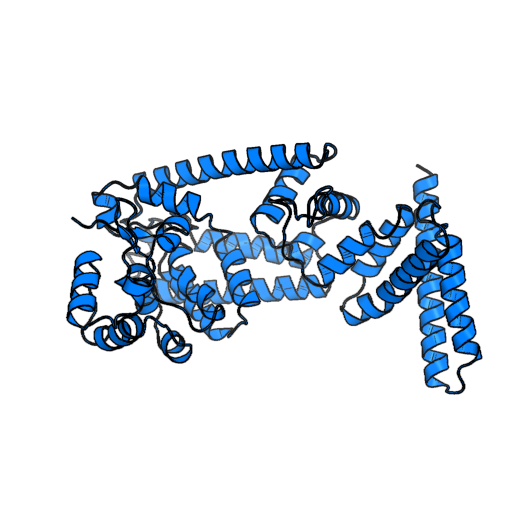72 5.786 1.00 80.81 100 ALA A O 1
ATOM 822 N N . ALA A 1 101 ? -13.113 -1.249 3.671 1.00 86.69 101 ALA A N 1
ATOM 823 C CA . ALA A 1 101 ? -12.528 0.036 4.037 1.00 86.69 101 ALA A CA 1
ATOM 824 C C . ALA A 1 101 ? -13.414 0.828 5.018 1.00 86.69 101 ALA A C 1
ATOM 826 O O . ALA A 1 101 ? -12.938 1.345 6.025 1.00 86.69 101 ALA A O 1
ATOM 827 N N . TYR A 1 102 ? -14.728 0.853 4.781 1.00 88.38 102 TYR A N 1
ATOM 828 C CA . TYR A 1 102 ? -15.687 1.549 5.642 1.00 88.38 102 TYR A CA 1
ATOM 829 C C . TYR A 1 102 ? -15.746 0.952 7.051 1.00 88.38 102 TYR A C 1
ATOM 831 O O . TYR A 1 102 ? -15.789 1.695 8.030 1.00 88.38 102 TYR A O 1
ATOM 839 N N . LEU A 1 103 ? -15.708 -0.379 7.152 1.00 86.38 103 LEU A N 1
ATOM 840 C CA . LEU A 1 103 ? -15.773 -1.122 8.416 1.00 86.38 103 LEU A CA 1
ATOM 841 C C . LEU A 1 103 ? -14.504 -0.993 9.263 1.00 86.38 103 LEU A C 1
ATOM 843 O O . LEU A 1 103 ? -14.542 -1.326 10.449 1.00 86.38 103 LEU A O 1
ATOM 847 N N . GLU A 1 104 ? -13.393 -0.570 8.661 1.00 86.94 104 GLU A N 1
ATOM 848 C CA . GLU A 1 104 ? -12.136 -0.330 9.371 1.00 86.94 104 GLU A CA 1
ATOM 849 C C . GLU A 1 104 ? -11.997 1.106 9.875 1.00 86.94 104 GLU A C 1
ATOM 851 O O . GLU A 1 104 ? -11.277 1.328 10.844 1.00 86.94 104 GLU A O 1
ATOM 856 N N . THR A 1 105 ? -12.749 2.066 9.322 1.00 91.19 105 THR A N 1
ATOM 857 C CA . THR A 1 105 ? -12.706 3.467 9.783 1.00 91.19 105 THR A CA 1
ATOM 858 C C . THR A 1 105 ? -12.878 3.655 11.291 1.00 91.19 105 THR A C 1
ATOM 860 O O . THR A 1 105 ? -12.141 4.470 11.845 1.00 91.19 105 THR A O 1
ATOM 863 N N . PRO A 1 106 ? -13.744 2.909 12.015 1.00 89.94 106 PRO A N 1
ATOM 864 C CA . PRO A 1 106 ? -13.864 3.089 13.458 1.00 89.94 106 PRO A CA 1
ATOM 865 C C . PRO A 1 106 ? -12.609 2.662 14.226 1.00 89.94 106 PRO A C 1
ATOM 867 O O . PRO A 1 106 ? -12.504 2.985 15.404 1.00 89.94 106 PRO A O 1
ATOM 870 N N . ASN A 1 107 ? -11.687 1.907 13.620 1.00 88.81 107 ASN A N 1
ATOM 871 C CA . ASN A 1 107 ? -10.475 1.399 14.266 1.00 88.81 107 ASN A CA 1
ATOM 872 C C . ASN A 1 107 ? -9.246 2.291 14.039 1.00 88.81 107 ASN A C 1
ATOM 874 O O . ASN A 1 107 ? -8.219 2.016 14.650 1.00 88.81 107 ASN A O 1
ATOM 878 N N . LEU A 1 108 ? -9.332 3.337 13.209 1.00 91.56 108 LEU A N 1
ATOM 879 C CA . LEU A 1 108 ? -8.164 4.146 12.838 1.00 91.56 108 LEU A CA 1
ATOM 880 C C . LEU A 1 108 ? -7.576 4.910 14.028 1.00 91.56 108 LEU A C 1
ATOM 882 O O . LEU A 1 108 ? -6.365 4.930 14.189 1.00 91.56 108 LEU A O 1
ATOM 886 N N . SER A 1 109 ? -8.393 5.504 14.895 1.00 91.94 109 SER A N 1
ATOM 887 C CA . SER A 1 109 ? -7.901 6.181 16.101 1.00 91.94 109 SER A CA 1
ATOM 888 C C . SER A 1 109 ? -8.889 6.134 17.262 1.00 91.94 109 SER A C 1
ATOM 890 O O . SER A 1 109 ? -10.045 5.723 17.106 1.00 91.94 109 SER A O 1
ATOM 892 N N . ASP A 1 110 ? -8.452 6.554 18.449 1.00 89.19 110 ASP A N 1
ATOM 893 C CA . ASP A 1 110 ? -9.348 6.792 19.585 1.00 89.19 110 ASP A CA 1
ATOM 894 C C . ASP A 1 110 ? -10.109 8.135 19.511 1.00 89.19 110 ASP A C 1
ATOM 896 O O . ASP A 1 110 ? -10.921 8.426 20.397 1.00 89.19 110 ASP A O 1
ATOM 900 N N . ASP A 1 111 ? -9.926 8.907 18.431 1.00 90.56 111 ASP A N 1
ATOM 901 C CA . ASP A 1 111 ? -10.674 10.125 18.108 1.00 90.56 111 ASP A CA 1
ATOM 902 C C . ASP A 1 111 ? -11.798 9.835 17.091 1.00 90.56 111 ASP A C 1
ATOM 904 O O . ASP A 1 111 ? -11.595 9.736 15.877 1.00 90.56 111 ASP A O 1
ATOM 908 N N . ASP A 1 112 ? -13.031 9.742 17.594 1.00 89.38 112 ASP A N 1
ATOM 909 C CA . ASP A 1 112 ? -14.211 9.471 16.766 1.00 89.38 112 ASP A CA 1
ATOM 910 C C . ASP A 1 112 ? -14.469 10.549 15.699 1.00 89.38 112 ASP A C 1
ATOM 912 O O . ASP A 1 112 ? -15.008 10.232 14.636 1.00 89.38 112 ASP A O 1
ATOM 916 N N . ASN A 1 113 ? -14.077 11.806 15.930 1.00 92.25 113 ASN A N 1
ATOM 917 C CA . ASN A 1 113 ? -14.259 12.868 14.943 1.00 92.25 113 ASN A CA 1
ATOM 918 C C . ASN A 1 113 ? -13.308 12.690 13.758 1.00 92.25 113 ASN A C 1
ATOM 920 O O . ASN A 1 113 ? -13.713 12.935 12.616 1.00 92.25 113 ASN A O 1
ATOM 924 N N . PHE A 1 114 ? -12.078 12.231 14.003 1.00 93.88 114 PHE A N 1
ATOM 925 C CA . PHE A 1 114 ? -11.142 11.875 12.936 1.00 93.88 114 PHE A CA 1
ATOM 926 C C . PHE A 1 114 ? -11.679 10.693 12.121 1.00 93.88 114 PHE A C 1
ATOM 928 O O . PHE A 1 114 ? -11.854 10.805 10.905 1.00 93.88 114 PHE A O 1
ATOM 935 N N . ASN A 1 115 ? -12.051 9.603 12.794 1.00 94.50 115 ASN A N 1
ATOM 936 C CA . ASN A 1 115 ? -12.601 8.404 12.154 1.00 94.50 115 ASN A CA 1
ATOM 937 C C . ASN A 1 115 ? -13.840 8.726 11.298 1.00 94.50 115 ASN A C 1
ATOM 939 O O . ASN A 1 115 ? -13.960 8.282 10.152 1.00 94.50 115 ASN A O 1
ATOM 943 N N . LYS A 1 116 ? -14.743 9.565 11.818 1.00 94.94 116 LYS A N 1
ATOM 944 C CA . LYS A 1 116 ? -15.941 10.032 11.109 1.00 94.94 116 LYS A CA 1
ATOM 945 C C . LYS A 1 116 ? -15.609 10.907 9.903 1.00 94.94 116 LYS A C 1
ATOM 947 O O . LYS A 1 116 ? -16.273 10.799 8.869 1.00 94.94 116 LYS A O 1
ATOM 952 N N . ALA A 1 117 ? -14.589 11.761 10.004 1.00 95.31 117 ALA A N 1
ATOM 953 C CA . ALA A 1 117 ? -14.110 12.553 8.875 1.00 95.31 117 ALA A CA 1
ATOM 954 C C . ALA A 1 117 ? -13.571 11.659 7.749 1.00 95.31 117 ALA A C 1
ATOM 956 O O . ALA A 1 117 ? -13.933 11.872 6.587 1.00 95.31 117 ALA A O 1
ATOM 957 N N . VAL A 1 118 ? -12.792 10.628 8.091 1.00 95.62 118 VAL A N 1
ATOM 958 C CA . VAL A 1 118 ? -12.297 9.624 7.136 1.00 95.62 118 VAL A CA 1
ATOM 959 C C . VAL A 1 118 ? -13.453 8.856 6.494 1.00 95.62 118 VAL A C 1
ATOM 961 O O . VAL A 1 118 ? -13.525 8.769 5.268 1.00 95.62 118 VAL A O 1
ATOM 964 N N . PHE A 1 119 ? -14.406 8.366 7.290 1.00 94.25 119 PHE A N 1
ATOM 965 C CA . PHE A 1 119 ? -15.586 7.653 6.793 1.00 94.25 119 PHE A CA 1
ATOM 966 C C . PHE A 1 119 ? -16.384 8.473 5.774 1.00 94.25 119 PHE A C 1
ATOM 968 O O . PHE A 1 119 ? -16.696 8.002 4.676 1.00 94.25 119 PHE A O 1
ATOM 975 N N . GLU A 1 120 ? -16.691 9.728 6.102 1.00 92.75 120 GLU A N 1
ATOM 976 C CA . GLU A 1 120 ? -17.398 10.612 5.179 1.00 92.75 120 GLU A CA 1
ATOM 977 C C . GLU A 1 120 ? -16.579 10.936 3.924 1.00 92.75 120 GLU A C 1
ATOM 979 O O . GLU A 1 120 ? -17.158 11.159 2.856 1.00 92.75 120 GLU A O 1
ATOM 984 N N . MET A 1 121 ? -15.249 10.986 4.035 1.00 93.06 121 MET A N 1
ATOM 985 C CA . MET A 1 121 ? -14.368 11.204 2.893 1.00 93.06 121 MET A CA 1
ATOM 986 C C . MET A 1 121 ? -14.383 10.003 1.945 1.00 93.06 121 MET A C 1
ATOM 988 O O . MET A 1 121 ? -14.623 10.187 0.751 1.00 93.06 121 MET A O 1
ATOM 992 N N . LEU A 1 122 ? -14.231 8.782 2.466 1.00 90.56 122 LEU A N 1
ATOM 993 C CA . LEU A 1 122 ? -14.304 7.544 1.679 1.00 90.56 122 LEU A CA 1
ATOM 994 C C . LEU A 1 122 ? -15.620 7.449 0.904 1.00 90.56 122 LEU A C 1
ATOM 996 O O . LEU A 1 122 ? -15.617 7.204 -0.304 1.00 90.56 122 LEU A O 1
ATOM 1000 N N . ARG A 1 123 ? -16.743 7.765 1.563 1.00 88.12 123 ARG A N 1
ATOM 1001 C CA . ARG A 1 123 ? -18.067 7.776 0.921 1.00 88.12 123 ARG A CA 1
ATOM 1002 C C . ARG A 1 123 ? -18.165 8.758 -0.247 1.00 88.12 123 ARG A C 1
ATOM 1004 O O . ARG A 1 123 ? -18.914 8.508 -1.186 1.00 88.12 123 ARG A O 1
ATOM 1011 N N . LYS A 1 124 ? -17.448 9.884 -0.191 1.00 89.31 124 LYS A N 1
ATOM 1012 C CA . LYS A 1 124 ? -17.438 10.890 -1.267 1.00 89.31 124 LYS A CA 1
ATOM 1013 C C . LYS A 1 124 ? -16.540 10.498 -2.432 1.00 89.31 124 LYS A C 1
ATOM 1015 O O . LYS A 1 124 ? -16.838 10.900 -3.553 1.00 89.31 124 LYS A O 1
ATOM 1020 N N . LEU A 1 125 ? -15.449 9.778 -2.173 1.00 87.25 125 LEU A N 1
ATOM 1021 C CA . LEU A 1 125 ? -14.522 9.349 -3.221 1.00 87.25 125 LEU A CA 1
ATOM 1022 C C . LEU A 1 125 ? -15.103 8.228 -4.082 1.00 87.25 125 LEU A C 1
ATOM 1024 O O . LEU A 1 125 ? -14.801 8.184 -5.268 1.00 87.25 125 LEU A O 1
ATOM 1028 N N . ASN A 1 126 ? -15.960 7.370 -3.510 1.00 82.50 126 ASN A N 1
ATOM 1029 C CA . ASN A 1 126 ? -16.540 6.218 -4.211 1.00 82.50 126 ASN A CA 1
ATOM 1030 C C . ASN A 1 126 ? -15.456 5.373 -4.911 1.00 82.50 126 ASN A C 1
ATOM 1032 O O . ASN A 1 126 ? -15.544 5.075 -6.102 1.00 82.50 126 ASN A O 1
ATOM 1036 N N . LEU A 1 127 ? -14.414 5.052 -4.144 1.00 84.06 127 LEU A N 1
ATOM 1037 C CA . LEU A 1 127 ? -13.257 4.284 -4.590 1.00 84.06 127 LEU A CA 1
ATOM 1038 C C . LEU A 1 127 ? -13.628 2.830 -4.894 1.00 84.06 127 LEU A C 1
ATOM 1040 O O . LEU A 1 127 ? -14.587 2.287 -4.331 1.00 84.06 127 LEU A O 1
ATOM 1044 N N . SER A 1 128 ? -12.838 2.194 -5.756 1.00 83.06 128 SER A N 1
ATOM 1045 C CA . SER A 1 128 ? -12.825 0.733 -5.865 1.00 83.06 128 SER A CA 1
ATOM 1046 C C . SER A 1 128 ? -12.325 0.084 -4.564 1.00 83.06 128 SER A C 1
ATOM 1048 O O . SER A 1 128 ? -11.752 0.753 -3.703 1.00 83.06 128 SER A O 1
ATOM 1050 N N . GLN A 1 129 ? -12.514 -1.232 -4.411 1.00 80.62 129 GLN A N 1
ATOM 1051 C CA . GLN A 1 129 ? -11.983 -1.996 -3.278 1.00 80.62 129 GLN A CA 1
ATOM 1052 C C . GLN A 1 129 ? -10.501 -1.731 -3.021 1.00 80.62 129 GLN A C 1
ATOM 1054 O O . GLN A 1 129 ? -10.105 -1.520 -1.878 1.00 80.62 129 GLN A O 1
ATOM 1059 N N . GLU A 1 130 ? -9.693 -1.822 -4.073 1.00 80.25 130 GLU A N 1
ATOM 1060 C CA . GLU A 1 130 ? -8.238 -1.760 -3.982 1.00 80.25 130 GLU A CA 1
ATOM 1061 C C . GLU A 1 130 ? -7.796 -0.376 -3.511 1.00 80.25 130 GLU A C 1
ATOM 1063 O O . GLU A 1 130 ? -7.101 -0.260 -2.506 1.00 80.25 130 GLU A O 1
ATOM 1068 N N . GLU A 1 131 ? -8.321 0.670 -4.145 1.00 84.62 131 GLU A N 1
ATOM 1069 C CA . GLU A 1 131 ? -8.066 2.062 -3.770 1.00 84.62 131 GLU A CA 1
ATOM 1070 C C . GLU A 1 131 ? -8.575 2.383 -2.356 1.00 84.62 131 GLU A C 1
ATOM 1072 O O . GLU A 1 131 ? -7.921 3.105 -1.605 1.00 84.62 131 GLU A O 1
ATOM 1077 N N . GLY A 1 132 ? -9.738 1.849 -1.966 1.00 87.19 132 GLY A N 1
ATOM 1078 C CA . GLY A 1 132 ? -10.299 2.047 -0.630 1.00 87.19 132 GLY A CA 1
ATOM 1079 C C . GLY A 1 132 ? -9.462 1.388 0.466 1.00 87.19 132 GLY A C 1
ATOM 1080 O O . GLY A 1 132 ? -9.258 1.986 1.521 1.00 87.19 132 GLY A O 1
ATOM 1081 N N . LEU A 1 133 ? -8.965 0.171 0.224 1.00 82.81 133 LEU A N 1
ATOM 1082 C CA . LEU A 1 133 ? -8.075 -0.531 1.151 1.00 82.81 133 LEU A CA 1
ATOM 1083 C C . LEU A 1 133 ? -6.697 0.128 1.226 1.00 82.81 133 LEU A C 1
ATOM 1085 O O . LEU A 1 133 ? -6.193 0.303 2.332 1.00 82.81 133 LEU A O 1
ATOM 1089 N N . SER A 1 134 ? -6.128 0.522 0.085 1.00 84.00 134 SER A N 1
ATOM 1090 C CA . SER A 1 134 ? -4.855 1.250 0.020 1.00 84.00 134 SER A CA 1
ATOM 1091 C C . SER A 1 134 ? -4.947 2.569 0.798 1.00 84.00 134 SER A C 1
ATOM 1093 O O . SER A 1 134 ? -4.117 2.841 1.661 1.00 84.00 134 SER A O 1
ATOM 1095 N N . LEU A 1 135 ? -6.041 3.328 0.639 1.00 88.88 135 LEU A N 1
ATOM 1096 C CA . LEU A 1 135 ? -6.244 4.558 1.410 1.00 88.88 135 LEU A CA 1
ATOM 1097 C C . LEU A 1 135 ? -6.428 4.309 2.916 1.00 88.88 135 LEU A C 1
ATOM 1099 O O . LEU A 1 135 ? -5.965 5.104 3.729 1.00 88.88 135 LEU A O 1
ATOM 1103 N N . ILE A 1 136 ? -7.106 3.231 3.317 1.00 88.94 136 ILE A N 1
ATOM 1104 C CA . ILE A 1 136 ? -7.208 2.880 4.742 1.00 88.94 136 ILE A CA 1
ATOM 1105 C C . ILE A 1 136 ? -5.842 2.524 5.327 1.00 88.94 136 ILE A C 1
ATOM 1107 O O . ILE A 1 136 ? -5.569 2.934 6.450 1.00 88.94 136 ILE A O 1
ATOM 1111 N N . ARG A 1 137 ? -4.988 1.819 4.577 1.00 85.31 137 ARG A N 1
ATOM 1112 C CA . ARG A 1 137 ? -3.611 1.522 4.997 1.00 85.31 137 ARG A CA 1
ATOM 1113 C C . ARG A 1 137 ? -2.771 2.789 5.110 1.00 85.31 137 ARG A C 1
ATOM 1115 O O . ARG A 1 137 ? -2.136 2.980 6.129 1.00 85.31 137 ARG A O 1
ATOM 1122 N N . GLU A 1 138 ? -2.859 3.704 4.147 1.00 88.94 138 GLU A N 1
ATOM 1123 C CA . GLU A 1 138 ? -2.189 5.014 4.231 1.00 88.94 138 GLU A CA 1
ATOM 1124 C C . GLU A 1 138 ? -2.615 5.812 5.482 1.00 88.94 138 GLU A C 1
ATOM 1126 O O . GLU A 1 138 ? -1.827 6.561 6.055 1.00 88.94 138 GLU A O 1
ATOM 1131 N N . LEU A 1 139 ? -3.867 5.670 5.931 1.00 90.50 139 LEU A N 1
ATOM 1132 C CA . LEU A 1 139 ? -4.392 6.407 7.087 1.00 90.50 139 LEU A CA 1
ATOM 1133 C C . LEU A 1 139 ? -4.195 5.691 8.432 1.00 90.50 139 LEU A C 1
ATOM 1135 O O . LEU A 1 139 ? -4.178 6.353 9.472 1.00 90.50 139 LEU A O 1
ATOM 1139 N N . GLY A 1 140 ? -4.117 4.363 8.435 1.00 80.88 140 GLY A N 1
ATOM 1140 C CA . GLY A 1 140 ? -4.192 3.519 9.628 1.00 80.88 140 GLY A CA 1
ATOM 1141 C C . GLY A 1 140 ? -3.155 2.407 9.684 1.00 80.88 140 GLY A C 1
ATOM 1142 O O . GLY A 1 140 ? -3.354 1.478 10.456 1.00 80.88 140 GLY A O 1
ATOM 1143 N N . ASP A 1 141 ? -2.100 2.479 8.878 1.00 76.12 141 ASP A N 1
ATOM 1144 C CA . ASP A 1 141 ? -1.060 1.457 8.738 1.00 76.12 141 ASP A CA 1
ATOM 1145 C C . ASP A 1 141 ? -1.635 0.038 8.483 1.00 76.12 141 ASP A C 1
ATOM 1147 O O . ASP A 1 141 ? -2.845 -0.180 8.301 1.00 76.12 141 ASP A O 1
ATOM 1151 N N . PHE A 1 142 ? -0.771 -0.975 8.397 1.00 70.62 142 PHE A N 1
ATOM 1152 C CA . PHE A 1 142 ? -1.216 -2.367 8.394 1.00 70.62 142 PHE A CA 1
ATOM 1153 C C . PHE A 1 142 ? -1.467 -2.844 9.832 1.00 70.62 142 PHE A C 1
ATOM 1155 O O . PHE A 1 142 ? -0.546 -2.965 10.629 1.00 70.62 142 PHE A O 1
ATOM 1162 N N . VAL A 1 143 ? -2.718 -3.175 10.169 1.00 69.19 143 VAL A N 1
ATOM 1163 C CA . VAL A 1 143 ? -3.046 -3.724 11.497 1.00 69.19 143 VAL A CA 1
ATOM 1164 C C . VAL A 1 143 ? -2.817 -5.229 11.529 1.00 69.19 143 VAL A C 1
ATOM 1166 O O . VAL A 1 143 ? -3.579 -5.987 10.913 1.00 69.19 143 VAL A O 1
ATOM 1169 N N . ASP A 1 144 ? -1.840 -5.686 12.315 1.00 72.88 144 ASP A N 1
ATOM 1170 C CA . ASP A 1 144 ? -1.729 -7.106 12.626 1.00 72.88 144 ASP A CA 1
ATOM 1171 C C . ASP A 1 144 ? -2.898 -7.553 13.524 1.00 72.88 144 ASP A C 1
ATOM 1173 O O . ASP A 1 144 ? -3.147 -7.059 14.627 1.00 72.88 144 ASP A O 1
ATOM 1177 N N . SER A 1 145 ? -3.644 -8.542 13.034 1.00 77.12 145 SER A N 1
ATOM 1178 C CA . SER A 1 145 ? -4.705 -9.198 13.792 1.00 77.12 145 SER A CA 1
ATOM 1179 C C . SER A 1 145 ? -4.206 -9.854 15.084 1.00 77.12 145 SER A C 1
ATOM 1181 O O . SER A 1 145 ? -4.989 -9.966 16.034 1.00 77.12 145 SER A O 1
ATOM 1183 N N . GLU A 1 146 ? -2.940 -10.286 15.137 1.00 82.12 146 GLU A N 1
ATOM 1184 C CA . GLU A 1 146 ? -2.333 -10.811 16.360 1.00 82.12 146 GLU A CA 1
ATOM 1185 C C . GLU A 1 146 ? -2.109 -9.702 17.384 1.00 82.12 146 GLU A C 1
ATOM 1187 O O . GLU A 1 146 ? -2.548 -9.855 18.522 1.00 82.12 146 GLU A O 1
ATOM 1192 N N . GLU A 1 147 ? -1.530 -8.572 16.975 1.00 86.69 147 GLU A N 1
ATOM 1193 C CA . GLU A 1 147 ? -1.333 -7.398 17.831 1.00 86.69 147 GLU A CA 1
ATOM 1194 C C . GLU A 1 147 ? -2.655 -6.929 18.446 1.00 86.69 147 GLU A C 1
ATOM 1196 O O . GLU A 1 147 ? -2.792 -6.819 19.670 1.00 86.69 147 GLU A O 1
ATOM 1201 N N . LYS A 1 148 ? -3.683 -6.762 17.607 1.00 86.38 148 LYS A N 1
ATOM 1202 C CA . LYS A 1 148 ? -5.035 -6.407 18.052 1.00 86.38 148 LYS A CA 1
ATOM 1203 C C . LYS A 1 148 ? -5.584 -7.386 19.089 1.00 86.38 148 LYS A C 1
ATOM 1205 O O . LYS A 1 148 ? -6.163 -6.973 20.097 1.00 86.38 148 LYS A O 1
ATOM 1210 N N . ARG A 1 149 ? -5.432 -8.688 18.841 1.00 81.62 149 ARG A N 1
ATOM 1211 C CA . ARG A 1 149 ? -5.906 -9.748 19.740 1.00 81.62 149 ARG A CA 1
ATOM 1212 C C . ARG A 1 149 ? -5.151 -9.726 21.064 1.00 81.62 149 ARG A C 1
ATOM 1214 O O . ARG A 1 149 ? -5.775 -9.854 22.116 1.00 81.62 149 ARG A O 1
ATOM 1221 N N . ASP A 1 150 ? -3.834 -9.595 21.020 1.00 87.81 150 ASP A N 1
ATOM 1222 C CA . ASP A 1 150 ? -2.981 -9.621 22.204 1.00 87.81 150 ASP A CA 1
ATOM 1223 C C . ASP A 1 150 ? -3.255 -8.407 23.092 1.00 87.81 150 ASP A C 1
ATOM 1225 O O . ASP A 1 150 ? -3.360 -8.554 24.313 1.00 87.81 150 ASP A O 1
ATOM 1229 N N . PHE A 1 151 ? -3.489 -7.239 22.487 1.00 90.62 151 PHE A N 1
ATOM 1230 C CA . PHE A 1 151 ? -3.991 -6.065 23.191 1.00 90.62 151 PHE A CA 1
ATOM 1231 C C . PHE A 1 151 ? -5.341 -6.343 23.863 1.00 90.62 151 PHE A C 1
ATOM 1233 O O . PHE A 1 151 ? -5.455 -6.203 25.083 1.00 90.62 151 PHE A O 1
ATOM 1240 N N . GLU A 1 152 ? -6.354 -6.783 23.105 1.00 87.25 152 GLU A N 1
ATOM 1241 C CA . GLU A 1 152 ? -7.700 -7.014 23.648 1.00 87.25 152 GLU A CA 1
ATOM 1242 C C . GLU A 1 152 ? -7.718 -8.090 24.751 1.00 87.25 152 GLU A C 1
ATOM 1244 O O . GLU A 1 152 ? -8.456 -7.949 25.726 1.00 87.25 152 GLU A O 1
ATOM 1249 N N . ASN A 1 153 ? -6.872 -9.120 24.656 1.00 85.19 153 ASN A N 1
ATOM 1250 C CA . ASN A 1 153 ? -6.741 -10.179 25.664 1.00 85.19 153 ASN A CA 1
ATOM 1251 C C . ASN A 1 153 ? -6.051 -9.722 26.959 1.00 85.19 153 ASN A C 1
ATOM 1253 O O . ASN A 1 153 ? -6.214 -10.365 27.999 1.00 85.19 153 ASN A O 1
ATOM 1257 N N . ARG A 1 154 ? -5.251 -8.651 26.909 1.00 89.75 154 ARG A N 1
ATOM 1258 C CA . ARG A 1 154 ? -4.546 -8.090 28.075 1.00 89.75 154 ARG A CA 1
ATOM 1259 C C . ARG A 1 154 ? -5.349 -6.992 28.779 1.00 89.75 154 ARG A C 1
ATOM 1261 O O . ARG A 1 154 ? -4.933 -6.539 29.847 1.00 89.75 154 ARG A O 1
ATOM 1268 N N . LEU A 1 155 ? -6.494 -6.584 28.225 1.00 86.44 155 LEU A N 1
ATOM 1269 C CA . LEU A 1 155 ? -7.410 -5.656 28.884 1.00 86.44 155 LEU A CA 1
ATOM 1270 C C . LEU A 1 155 ? -7.979 -6.270 30.168 1.00 86.44 155 LEU A C 1
ATOM 1272 O O . LEU A 1 155 ? -8.372 -7.435 30.219 1.00 86.44 155 LEU A O 1
ATOM 1276 N N . SER A 1 156 ? -8.085 -5.458 31.219 1.00 84.56 156 SER A N 1
ATOM 1277 C CA . SER A 1 156 ? -8.892 -5.831 32.383 1.00 84.56 156 SER A CA 1
ATOM 1278 C C . SER A 1 156 ? -10.375 -5.884 32.012 1.00 84.56 156 SER A C 1
ATOM 1280 O O . SER A 1 156 ? -10.829 -5.119 31.160 1.00 84.56 156 SER A O 1
ATOM 1282 N N . ASN A 1 157 ? -11.158 -6.699 32.728 1.00 77.75 157 ASN A N 1
ATOM 1283 C CA . ASN A 1 157 ? -12.614 -6.756 32.542 1.00 77.75 157 ASN A CA 1
ATOM 1284 C C . ASN A 1 157 ? -13.251 -5.357 32.573 1.00 77.75 157 ASN A C 1
ATOM 1286 O O . ASN A 1 157 ? -14.080 -5.046 31.734 1.00 77.75 157 ASN A O 1
ATOM 1290 N N . SER A 1 158 ? -12.810 -4.476 33.480 1.00 78.25 158 SER A N 1
ATOM 1291 C CA . SER A 1 158 ? -13.326 -3.104 33.557 1.00 78.25 158 SER A CA 1
ATOM 1292 C C . SER A 1 158 ? -12.995 -2.245 32.335 1.00 78.25 158 SER A C 1
ATOM 1294 O O . SER A 1 158 ? -13.830 -1.448 31.924 1.00 78.25 158 SER A O 1
ATOM 1296 N N . GLN A 1 159 ? -11.795 -2.379 31.759 1.00 82.88 159 GLN A N 1
ATOM 1297 C CA . GLN A 1 159 ? -11.427 -1.639 30.545 1.00 82.88 159 GLN A CA 1
ATOM 1298 C C . GLN A 1 159 ? -12.218 -2.170 29.347 1.00 82.88 159 GLN A C 1
ATOM 1300 O O . GLN A 1 159 ? -12.772 -1.394 28.570 1.00 82.88 159 GLN A O 1
ATOM 1305 N N . TYR A 1 160 ? -12.340 -3.492 29.248 1.00 76.12 160 TYR A N 1
ATOM 1306 C CA . TYR A 1 160 ? -13.111 -4.143 28.199 1.00 76.12 160 TYR A CA 1
ATOM 1307 C C . TYR A 1 160 ? -14.592 -3.742 28.233 1.00 76.12 160 TYR A C 1
ATOM 1309 O O . TYR A 1 160 ? -15.140 -3.323 27.209 1.00 76.12 160 TYR A O 1
ATOM 1317 N N . ASP A 1 161 ? -15.202 -3.810 29.421 1.00 71.06 161 ASP A N 1
ATOM 1318 C CA . ASP A 1 161 ? -16.604 -3.458 29.680 1.00 71.06 161 ASP A CA 1
ATOM 1319 C C . ASP A 1 161 ? -16.862 -1.955 29.460 1.00 71.06 161 ASP A C 1
ATOM 1321 O O . ASP A 1 161 ? -17.967 -1.562 29.110 1.00 71.06 161 ASP A O 1
ATOM 1325 N N . SER A 1 162 ? -15.844 -1.095 29.603 1.00 71.88 162 SER A N 1
ATOM 1326 C CA . SER A 1 162 ? -15.962 0.334 29.264 1.00 71.88 162 SER A CA 1
ATOM 1327 C C . SER A 1 162 ? -15.919 0.636 27.759 1.00 71.88 162 SER A C 1
ATOM 1329 O O . SER A 1 162 ? -15.968 1.801 27.370 1.00 71.88 162 SER A O 1
ATOM 1331 N N . GLY A 1 163 ? -15.810 -0.393 26.913 1.00 75.19 163 GLY A N 1
ATOM 1332 C CA . GLY A 1 163 ? -15.774 -0.246 25.457 1.00 75.19 163 GLY A CA 1
ATOM 1333 C C . GLY A 1 163 ? -14.384 0.019 24.876 1.00 75.19 163 GLY A C 1
ATOM 1334 O O . GLY A 1 163 ? -14.279 0.419 23.717 1.00 75.19 163 GLY A O 1
ATOM 1335 N N . VAL A 1 164 ? -13.304 -0.215 25.634 1.00 82.75 164 VAL A N 1
ATOM 1336 C CA . VAL A 1 164 ? -11.942 -0.135 25.082 1.00 82.75 164 VAL A CA 1
ATOM 1337 C C . VAL A 1 164 ? -11.771 -1.229 24.034 1.00 82.75 164 VAL A C 1
ATOM 1339 O O . VAL A 1 164 ? -12.013 -2.411 24.299 1.00 82.75 164 VAL A O 1
ATOM 1342 N N . ARG A 1 165 ? -11.356 -0.834 22.835 1.00 85.06 165 ARG A N 1
ATOM 1343 C CA . ARG A 1 165 ? -11.037 -1.726 21.715 1.00 85.06 165 ARG A CA 1
ATOM 1344 C C . ARG A 1 165 ? -9.719 -1.283 21.104 1.00 85.06 165 ARG A C 1
ATOM 1346 O O . ARG A 1 165 ? -9.315 -0.139 21.289 1.00 85.06 165 ARG A O 1
ATOM 1353 N N . TYR A 1 166 ? -9.054 -2.173 20.381 1.00 87.56 166 TYR A N 1
ATOM 1354 C CA . TYR A 1 166 ? -7.831 -1.793 19.680 1.00 87.56 166 TYR A CA 1
ATOM 1355 C C . TYR A 1 166 ? -8.096 -0.649 18.689 1.00 87.56 166 TYR A C 1
ATOM 1357 O O . TYR A 1 166 ? -9.090 -0.696 17.954 1.00 87.56 166 TYR A O 1
ATOM 1365 N N . LYS A 1 167 ? -7.195 0.338 18.667 1.00 89.69 167 LYS A N 1
ATOM 1366 C CA . LYS A 1 167 ? -7.143 1.443 17.703 1.00 89.69 167 LYS A CA 1
ATOM 1367 C C . LYS A 1 167 ? -5.727 1.551 17.158 1.00 89.69 167 LYS A C 1
ATOM 1369 O O . LYS A 1 167 ? -4.794 1.355 17.930 1.00 89.69 167 LYS A O 1
ATOM 1374 N N . VAL A 1 168 ? -5.585 1.906 15.883 1.00 90.06 168 VAL A N 1
ATOM 1375 C CA . VAL A 1 168 ? -4.261 2.098 15.271 1.00 90.06 168 VAL A CA 1
ATOM 1376 C C . VAL A 1 168 ? -3.560 3.290 15.897 1.00 90.06 168 VAL A C 1
ATOM 1378 O O . VAL A 1 168 ? -2.457 3.172 16.402 1.00 90.06 168 VAL A O 1
ATOM 1381 N N . HIS A 1 169 ? -4.202 4.449 15.919 1.00 90.44 169 HIS A N 1
ATOM 1382 C CA . HIS A 1 169 ? -3.628 5.653 16.501 1.00 90.44 169 HIS A CA 1
ATOM 1383 C C . HIS A 1 169 ? -4.239 5.886 17.875 1.00 90.44 169 HIS A C 1
ATOM 1385 O O . HIS A 1 169 ? -5.141 6.704 18.022 1.00 90.44 169 HIS A O 1
ATOM 1391 N N . MET A 1 170 ? -3.787 5.125 18.875 1.00 89.44 170 MET A N 1
ATOM 1392 C CA . MET A 1 170 ? -4.255 5.269 20.256 1.00 89.44 170 MET A CA 1
ATOM 1393 C C . MET A 1 170 ? -3.442 6.318 21.016 1.00 89.44 170 MET A C 1
ATOM 1395 O O . MET A 1 170 ? -2.223 6.200 21.149 1.00 89.44 170 MET A O 1
ATOM 1399 N N . GLY A 1 171 ? -4.117 7.337 21.552 1.00 84.69 171 GLY A N 1
ATOM 1400 C CA . GLY A 1 171 ? -3.474 8.391 22.338 1.00 84.69 171 GLY A CA 1
ATOM 1401 C C . GLY A 1 171 ? -2.622 9.355 21.508 1.00 84.69 171 GLY A C 1
ATOM 1402 O O . GLY A 1 171 ? -1.857 10.131 22.084 1.00 84.69 171 GLY A O 1
ATOM 1403 N N . LYS A 1 172 ? -2.738 9.311 20.175 1.00 87.31 172 LYS A N 1
ATOM 1404 C CA . LYS A 1 172 ? -2.068 10.243 19.262 1.00 87.31 172 LYS A CA 1
ATOM 1405 C C . LYS A 1 172 ? -2.942 11.475 19.028 1.00 87.31 172 LYS A C 1
ATOM 1407 O O . LYS A 1 172 ? -4.161 11.374 18.922 1.00 87.31 172 LYS A O 1
ATOM 1412 N N . ASP A 1 173 ? -2.309 12.636 18.887 1.00 89.12 173 ASP A N 1
ATOM 1413 C CA . ASP A 1 173 ? -2.992 13.842 18.419 1.00 89.12 173 ASP A CA 1
ATOM 1414 C C . ASP A 1 173 ? -3.213 13.737 16.902 1.00 89.12 173 ASP A C 1
ATOM 1416 O O . ASP A 1 173 ? -2.267 13.728 16.111 1.00 89.12 173 ASP A O 1
ATOM 1420 N N . MET A 1 174 ? -4.478 13.634 16.489 1.00 91.75 174 MET A N 1
ATOM 1421 C CA . MET A 1 174 ? -4.825 13.468 15.078 1.00 91.75 174 MET A CA 1
ATOM 1422 C C . MET A 1 174 ? -4.652 14.737 14.254 1.00 91.75 174 MET A C 1
ATOM 1424 O O . MET A 1 174 ? -4.411 14.641 13.050 1.00 91.75 174 MET A O 1
ATOM 1428 N N . GLN A 1 175 ? -4.676 15.914 14.879 1.00 91.69 175 GLN A N 1
ATOM 1429 C CA . GLN A 1 175 ? -4.320 17.153 14.197 1.00 91.69 175 GLN A CA 1
ATOM 1430 C C . GLN A 1 175 ? -2.814 17.199 13.915 1.00 91.69 175 GLN A C 1
ATOM 1432 O O . GLN A 1 175 ? -2.403 17.587 12.817 1.00 91.69 175 GLN A O 1
ATOM 1437 N N . GLU A 1 176 ? -1.992 16.786 14.884 1.00 92.88 176 GLU A N 1
ATOM 1438 C CA . GLU A 1 176 ? -0.538 16.688 14.715 1.00 92.88 176 GLU A CA 1
ATOM 1439 C C . GLU A 1 176 ? -0.175 15.644 13.650 1.00 92.88 176 GLU A C 1
ATOM 1441 O O . GLU A 1 176 ? 0.594 15.943 12.738 1.00 92.88 176 GLU A O 1
ATOM 1446 N N . PHE A 1 177 ? -0.790 14.460 13.698 1.00 93.88 177 PHE A N 1
ATOM 1447 C CA . PHE A 1 177 ? -0.613 13.407 12.692 1.00 93.88 177 PHE A CA 1
ATOM 1448 C C . PHE A 1 177 ? -0.898 13.899 11.268 1.00 93.88 177 PHE A C 1
ATOM 1450 O O . PHE A 1 177 ? -0.046 13.760 10.390 1.00 93.88 177 PHE A O 1
ATOM 1457 N N . ILE A 1 178 ? -2.065 14.519 11.041 1.00 95.25 178 ILE A N 1
ATOM 1458 C CA . ILE A 1 178 ? -2.432 15.076 9.731 1.00 95.25 178 ILE A CA 1
ATOM 1459 C C . ILE A 1 178 ? -1.404 16.121 9.285 1.00 95.25 178 ILE A C 1
ATOM 1461 O O . ILE A 1 178 ? -0.986 16.120 8.127 1.00 95.25 178 ILE A O 1
ATOM 1465 N N . SER A 1 179 ? -0.994 17.008 10.194 1.00 95.75 179 SER A N 1
ATOM 1466 C CA . SER A 1 179 ? -0.064 18.100 9.885 1.00 95.75 179 SER A CA 1
ATOM 1467 C C . SER A 1 179 ? 1.313 17.571 9.481 1.00 95.75 179 SER A C 1
ATOM 1469 O O . SER A 1 179 ? 1.844 17.985 8.450 1.00 95.75 179 SER A O 1
ATOM 1471 N N . ASN A 1 180 ? 1.852 16.615 10.240 1.00 96.62 180 ASN A N 1
ATOM 1472 C CA . ASN A 1 180 ? 3.138 15.983 9.952 1.00 96.62 180 ASN A CA 1
ATOM 1473 C C . ASN A 1 180 ? 3.093 15.245 8.610 1.00 96.62 180 ASN A C 1
ATOM 1475 O O . ASN A 1 180 ? 3.983 15.417 7.776 1.00 96.62 180 ASN A O 1
ATOM 1479 N N . ARG A 1 181 ? 2.022 14.484 8.350 1.00 95.50 181 ARG A N 1
ATOM 1480 C CA . ARG A 1 181 ? 1.888 13.755 7.086 1.00 95.50 181 ARG A CA 1
ATOM 1481 C C . ARG A 1 181 ? 1.749 14.695 5.889 1.00 95.50 181 ARG A C 1
ATOM 1483 O O . ARG A 1 181 ? 2.376 14.471 4.857 1.00 95.50 181 ARG A O 1
ATOM 1490 N N . LEU A 1 182 ? 0.997 15.788 6.020 1.00 97.62 182 LEU A N 1
ATOM 1491 C CA . LEU A 1 182 ? 0.932 16.822 4.984 1.00 97.62 182 LEU A CA 1
ATOM 1492 C C . LEU A 1 182 ? 2.302 17.460 4.723 1.00 97.62 182 LEU A C 1
ATOM 1494 O O . LEU A 1 182 ? 2.631 17.709 3.564 1.00 97.62 182 LEU A O 1
ATOM 1498 N N . GLU A 1 183 ? 3.106 17.727 5.752 1.00 97.81 183 GLU A N 1
ATOM 1499 C CA . GLU A 1 183 ? 4.467 18.252 5.578 1.00 97.81 183 GLU A CA 1
ATOM 1500 C C . GLU A 1 183 ? 5.349 17.275 4.787 1.00 97.81 183 GLU A C 1
ATOM 1502 O O . GLU A 1 183 ? 6.013 17.676 3.827 1.00 97.81 183 GLU A O 1
ATOM 1507 N N . GLU A 1 184 ? 5.311 15.986 5.133 1.00 95.44 184 GLU A N 1
ATOM 1508 C CA . GLU A 1 184 ? 6.040 14.938 4.415 1.00 95.44 184 GLU A CA 1
ATOM 1509 C C . GLU A 1 184 ? 5.637 14.850 2.943 1.00 95.44 184 GLU A C 1
ATOM 1511 O O . GLU A 1 184 ? 6.513 14.830 2.072 1.00 95.44 184 GLU A O 1
ATOM 1516 N N . LEU A 1 185 ? 4.330 14.834 2.663 1.00 96.81 185 LEU A N 1
ATOM 1517 C CA . LEU A 1 185 ? 3.799 14.752 1.304 1.00 96.81 185 LEU A CA 1
ATOM 1518 C C . LEU A 1 185 ? 4.160 15.994 0.480 1.00 96.81 185 LEU A C 1
ATOM 1520 O O . LEU A 1 185 ? 4.568 15.859 -0.669 1.00 96.81 185 LEU A O 1
ATOM 1524 N N . ASN A 1 186 ? 4.065 17.199 1.055 1.00 97.38 186 ASN A N 1
ATOM 1525 C CA . ASN A 1 186 ? 4.460 18.430 0.359 1.00 97.38 186 ASN A CA 1
ATOM 1526 C C . ASN A 1 186 ? 5.965 18.453 0.067 1.00 97.38 186 ASN A C 1
ATOM 1528 O O . ASN A 1 186 ? 6.373 18.799 -1.038 1.00 97.38 186 ASN A O 1
ATOM 1532 N N . ARG A 1 187 ? 6.803 18.021 1.016 1.00 96.44 187 ARG A N 1
ATOM 1533 C CA . ARG A 1 187 ? 8.248 17.893 0.783 1.00 96.44 187 ARG A CA 1
ATOM 1534 C C . ARG A 1 187 ? 8.551 16.873 -0.318 1.00 96.44 187 ARG A C 1
ATOM 1536 O O . ARG A 1 187 ? 9.443 17.101 -1.131 1.00 96.44 187 ARG A O 1
ATOM 1543 N N . GLY A 1 188 ? 7.828 15.756 -0.342 1.00 94.25 188 GLY A N 1
ATOM 1544 C CA . GLY A 1 188 ? 7.913 14.765 -1.413 1.00 94.25 188 GLY A CA 1
ATOM 1545 C C . GLY A 1 188 ? 7.558 15.366 -2.774 1.00 94.25 188 GLY A C 1
ATOM 1546 O O . GLY A 1 188 ? 8.364 15.311 -3.700 1.00 94.25 188 GLY A O 1
ATOM 1547 N N . LEU A 1 189 ? 6.416 16.053 -2.853 1.00 96.12 189 LEU A N 1
ATOM 1548 C CA . LEU A 1 189 ? 5.957 16.762 -4.049 1.00 96.12 189 LEU A CA 1
ATOM 1549 C C . LEU A 1 189 ? 6.984 17.783 -4.569 1.00 96.12 189 LEU A C 1
ATOM 1551 O O . LEU A 1 189 ? 7.219 17.856 -5.773 1.00 96.12 189 LEU A O 1
ATOM 1555 N N . ASP A 1 190 ? 7.610 18.547 -3.671 1.00 95.00 190 ASP A N 1
ATOM 1556 C CA . ASP A 1 190 ? 8.600 19.575 -4.016 1.00 95.00 190 ASP A CA 1
ATOM 1557 C C . ASP A 1 190 ? 9.932 18.995 -4.520 1.00 95.00 190 ASP A C 1
ATOM 1559 O O . ASP A 1 190 ? 10.716 19.700 -5.162 1.00 95.00 190 ASP A O 1
ATOM 1563 N N . THR A 1 191 ? 10.224 17.732 -4.201 1.00 92.81 191 THR A N 1
ATOM 1564 C CA . THR A 1 191 ? 11.517 17.095 -4.501 1.00 92.81 191 THR A CA 1
ATOM 1565 C C . THR A 1 191 ? 11.454 16.101 -5.652 1.00 92.81 191 THR A C 1
ATOM 1567 O O . THR A 1 191 ? 12.483 15.854 -6.286 1.00 92.81 191 THR A O 1
ATOM 1570 N N . THR A 1 192 ? 10.274 15.559 -5.958 1.00 90.56 192 THR A N 1
ATOM 1571 C CA . THR A 1 192 ? 10.107 14.623 -7.068 1.00 90.56 192 THR A CA 1
ATOM 1572 C C . THR A 1 192 ? 10.103 15.328 -8.428 1.00 90.56 192 THR A C 1
ATOM 1574 O O . THR A 1 192 ? 9.546 16.414 -8.612 1.00 90.56 192 THR A O 1
ATOM 1577 N N . ASN A 1 193 ? 10.715 14.680 -9.420 1.00 85.44 193 ASN A N 1
ATOM 1578 C CA . ASN A 1 193 ? 10.648 15.094 -10.823 1.00 85.44 193 ASN A CA 1
ATOM 1579 C C . ASN A 1 193 ? 9.740 14.179 -11.662 1.00 85.44 193 ASN A C 1
ATOM 1581 O O . ASN A 1 193 ? 9.576 14.436 -12.851 1.00 85.44 193 ASN A O 1
ATOM 1585 N N . ASP A 1 194 ? 9.168 13.131 -11.067 1.00 85.31 194 ASP A N 1
ATOM 1586 C CA . ASP A 1 194 ? 8.313 12.165 -11.757 1.00 85.31 194 ASP A CA 1
ATOM 1587 C C . ASP A 1 194 ? 6.860 12.661 -11.748 1.00 85.31 194 ASP A C 1
ATOM 1589 O O . ASP A 1 194 ? 6.242 12.790 -10.694 1.00 85.31 194 ASP A O 1
ATOM 1593 N N . GLU A 1 195 ? 6.310 12.972 -12.924 1.00 86.00 195 GLU A N 1
ATOM 1594 C CA . GLU A 1 195 ? 4.959 13.534 -13.050 1.00 86.00 195 GLU A CA 1
ATOM 1595 C C . GLU A 1 195 ? 3.858 12.585 -12.548 1.00 86.00 195 GLU A C 1
ATOM 1597 O O . GLU A 1 195 ? 2.890 13.061 -11.962 1.00 86.00 195 GLU A O 1
ATOM 1602 N N . ILE A 1 196 ? 4.018 11.260 -12.678 1.00 85.62 196 ILE A N 1
ATOM 1603 C CA . ILE A 1 196 ? 3.043 10.304 -12.120 1.00 85.62 196 ILE A CA 1
ATOM 1604 C C . ILE A 1 196 ? 3.087 10.357 -10.593 1.00 85.62 196 ILE A C 1
ATOM 1606 O O . ILE A 1 196 ? 2.056 10.411 -9.929 1.00 85.62 196 ILE A O 1
ATOM 1610 N N . VAL A 1 197 ? 4.290 10.389 -10.022 1.00 89.62 197 VAL A N 1
ATOM 1611 C CA . VAL A 1 197 ? 4.459 10.450 -8.564 1.00 89.62 197 VAL A CA 1
ATOM 1612 C C . VAL A 1 197 ? 3.945 11.789 -8.017 1.00 89.62 197 VAL A C 1
ATOM 1614 O O . VAL A 1 197 ? 3.356 11.830 -6.937 1.00 89.62 197 VAL A O 1
ATOM 1617 N N . LYS A 1 198 ? 4.093 12.892 -8.766 1.00 92.38 198 LYS A N 1
ATOM 1618 C CA . LYS A 1 198 ? 3.471 14.182 -8.417 1.00 92.38 198 LYS A CA 1
ATOM 1619 C C . LYS A 1 198 ? 1.953 14.083 -8.348 1.00 92.38 198 LYS A C 1
ATOM 1621 O O . LYS A 1 198 ? 1.365 14.661 -7.433 1.00 92.38 198 LYS A O 1
ATOM 1626 N N . GLU A 1 199 ? 1.318 13.381 -9.286 1.00 92.44 199 GLU A N 1
ATOM 1627 C CA . GLU A 1 199 ? -0.129 13.149 -9.251 1.00 92.44 199 GLU A CA 1
ATOM 1628 C C . GLU A 1 199 ? -0.539 12.376 -7.990 1.00 92.44 199 GLU A C 1
ATOM 1630 O O . GLU A 1 199 ? -1.484 12.795 -7.315 1.00 92.44 199 GLU A O 1
ATOM 1635 N N . ASP A 1 200 ? 0.217 11.343 -7.610 1.00 91.69 200 ASP A N 1
ATOM 1636 C CA . ASP A 1 200 ? -0.021 10.569 -6.383 1.00 91.69 200 ASP A CA 1
ATOM 1637 C C . ASP A 1 200 ? 0.128 11.438 -5.117 1.00 91.69 200 ASP A C 1
ATOM 1639 O O . ASP A 1 200 ? -0.750 11.437 -4.246 1.00 91.69 200 ASP A O 1
ATOM 1643 N N . TYR A 1 201 ? 1.179 12.265 -5.031 1.00 95.81 201 TYR A N 1
ATOM 1644 C CA . TYR A 1 201 ? 1.340 13.222 -3.930 1.00 95.81 201 TYR A CA 1
ATOM 1645 C C . TYR A 1 201 ? 0.183 14.223 -3.863 1.00 95.81 201 TYR A C 1
ATOM 1647 O O . TYR A 1 201 ? -0.391 14.437 -2.794 1.00 95.81 201 TYR A O 1
ATOM 1655 N N . LEU A 1 202 ? -0.187 14.838 -4.989 1.00 96.69 202 LEU A N 1
ATOM 1656 C CA . LEU A 1 202 ? -1.291 15.800 -5.051 1.00 96.69 202 LEU A CA 1
ATOM 1657 C C . LEU A 1 202 ? -2.624 15.160 -4.655 1.00 96.69 202 LEU A C 1
ATOM 1659 O O . LEU A 1 202 ? -3.435 15.792 -3.967 1.00 96.69 202 LEU A O 1
ATOM 1663 N N . TYR A 1 203 ? -2.850 13.914 -5.069 1.00 94.50 203 TYR A N 1
ATOM 1664 C CA . TYR A 1 203 ? -4.026 13.138 -4.703 1.00 94.50 203 TYR A CA 1
ATOM 1665 C C . TYR A 1 203 ? -4.113 12.944 -3.185 1.00 94.50 203 TYR A C 1
ATOM 1667 O O . TYR A 1 203 ? -5.130 13.318 -2.586 1.00 94.50 203 TYR A O 1
ATOM 1675 N N . LEU A 1 204 ? -3.040 12.461 -2.551 1.00 95.31 204 LEU A N 1
ATOM 1676 C CA . LEU A 1 204 ? -2.996 12.267 -1.100 1.00 95.31 204 LEU A CA 1
ATOM 1677 C C . LEU A 1 204 ? -3.104 13.593 -0.340 1.00 95.31 204 LEU A C 1
ATOM 1679 O O . LEU A 1 204 ? -3.938 13.710 0.557 1.00 95.31 204 LEU A O 1
ATOM 1683 N N . ILE A 1 205 ? -2.367 14.634 -0.740 1.00 97.94 205 ILE A N 1
ATOM 1684 C CA . ILE A 1 205 ? -2.453 15.976 -0.132 1.00 97.94 205 ILE A CA 1
ATOM 1685 C C . ILE A 1 205 ? -3.895 16.492 -0.161 1.00 97.94 205 ILE A C 1
ATOM 1687 O O . ILE A 1 205 ? -4.401 17.031 0.826 1.00 97.94 205 ILE A O 1
ATOM 1691 N N . ASN A 1 206 ? -4.596 16.327 -1.283 1.00 97.12 206 ASN A N 1
ATOM 1692 C CA . ASN A 1 206 ? -5.997 16.721 -1.403 1.00 97.12 206 ASN A CA 1
ATOM 1693 C C . ASN A 1 206 ? -6.912 15.911 -0.471 1.00 97.12 206 ASN A C 1
ATOM 1695 O O . ASN A 1 206 ? -7.852 16.473 0.093 1.00 97.12 206 ASN A O 1
ATOM 1699 N N . ILE A 1 207 ? -6.657 14.613 -0.294 1.00 96.25 207 ILE A N 1
ATOM 1700 C CA . ILE A 1 207 ? -7.412 13.780 0.650 1.00 96.25 207 ILE A CA 1
ATOM 1701 C C . ILE A 1 207 ? -7.174 14.237 2.088 1.00 96.25 207 ILE A C 1
ATOM 1703 O O . ILE A 1 207 ? -8.149 14.537 2.780 1.00 96.25 207 ILE A O 1
ATOM 1707 N N . TYR A 1 208 ? -5.918 14.370 2.515 1.00 97.31 208 TYR A N 1
ATOM 1708 C CA . TYR A 1 208 ? -5.580 14.814 3.868 1.00 97.31 208 TYR A CA 1
ATOM 1709 C C . TYR A 1 208 ? -6.158 16.199 4.173 1.00 97.31 208 TYR A C 1
ATOM 1711 O O . TYR A 1 208 ? -6.785 16.373 5.211 1.00 97.31 208 TYR A O 1
ATOM 1719 N N . ASN A 1 209 ? -6.082 17.158 3.244 1.00 97.50 209 ASN A N 1
ATOM 1720 C CA . ASN A 1 209 ? -6.700 18.480 3.420 1.00 97.50 209 ASN A CA 1
ATOM 1721 C C . ASN A 1 209 ? -8.231 18.417 3.582 1.00 97.50 209 ASN A C 1
ATOM 1723 O O . ASN A 1 209 ? -8.824 19.200 4.333 1.00 97.50 209 ASN A O 1
ATOM 1727 N N . LYS A 1 210 ? -8.905 17.501 2.874 1.00 96.50 210 LYS A N 1
ATOM 1728 C CA . LYS A 1 210 ? -10.356 17.303 3.016 1.00 96.50 210 LYS A CA 1
ATOM 1729 C C . LYS A 1 210 ? -10.712 16.638 4.342 1.00 96.50 210 LYS A C 1
ATOM 1731 O O . LYS A 1 210 ? -11.712 17.037 4.944 1.00 96.50 210 LYS A O 1
ATOM 1736 N N . ILE A 1 211 ? -9.917 15.662 4.784 1.00 96.31 211 ILE A N 1
ATOM 1737 C CA . ILE A 1 211 ? -10.058 15.034 6.103 1.00 96.31 211 ILE A CA 1
ATOM 1738 C C . ILE A 1 211 ? -9.863 16.095 7.184 1.00 96.31 211 ILE A C 1
ATOM 1740 O O . ILE A 1 211 ? -10.760 16.265 8.001 1.00 96.31 211 ILE A O 1
ATOM 1744 N N . ASP A 1 212 ? -8.786 16.878 7.119 1.00 95.75 212 ASP A N 1
ATOM 1745 C CA . ASP A 1 212 ? -8.472 17.964 8.056 1.00 95.75 212 ASP A CA 1
ATOM 1746 C C . ASP A 1 212 ? -9.620 18.972 8.181 1.00 95.75 212 ASP A C 1
ATOM 1748 O O . ASP A 1 212 ? -10.136 19.249 9.266 1.00 95.75 212 ASP A O 1
ATOM 1752 N N . SER A 1 213 ? -10.104 19.466 7.038 1.00 94.75 213 SER A N 1
ATOM 1753 C CA . SER A 1 213 ? -11.223 20.409 6.995 1.00 94.75 213 SER A CA 1
ATOM 1754 C C . SER A 1 213 ? -12.484 19.820 7.633 1.00 94.75 213 SER A C 1
ATOM 1756 O O . SER A 1 213 ? -13.208 20.505 8.364 1.00 94.75 213 SER A O 1
ATOM 1758 N N . LYS A 1 214 ? -12.776 18.543 7.353 1.00 95.06 214 LYS A N 1
ATOM 1759 C CA . LYS A 1 214 ? -13.958 17.866 7.888 1.00 95.06 214 LYS A CA 1
ATOM 1760 C C . LYS A 1 214 ? -13.813 17.592 9.385 1.00 95.06 214 LYS A C 1
ATOM 1762 O O . LYS A 1 214 ? -14.761 17.877 10.119 1.00 95.06 214 LYS A O 1
ATOM 1767 N N . TYR A 1 215 ? -12.659 17.108 9.822 1.00 94.19 215 TYR A N 1
ATOM 1768 C CA . TYR A 1 215 ? -12.313 16.837 11.214 1.00 94.19 215 TYR A CA 1
ATOM 1769 C C . TYR A 1 215 ? -12.466 18.097 12.074 1.00 94.19 215 TYR A C 1
ATOM 1771 O O . TYR A 1 215 ? -13.256 18.111 13.021 1.00 94.19 215 TYR A O 1
ATOM 1779 N N . ASN A 1 216 ? -11.863 19.209 11.647 1.00 90.62 216 ASN A N 1
ATOM 1780 C CA . ASN A 1 216 ? -11.988 20.503 12.318 1.00 90.62 216 ASN A CA 1
ATOM 1781 C C . ASN A 1 216 ? -13.439 21.008 12.386 1.00 90.62 216 ASN A C 1
ATOM 1783 O O . ASN A 1 216 ? -13.861 21.580 13.393 1.00 90.62 216 ASN A O 1
ATOM 1787 N N . SER A 1 217 ? -14.241 20.765 11.342 1.00 90.62 217 SER A N 1
ATOM 1788 C CA . SER A 1 217 ? -15.661 21.143 11.345 1.00 90.62 217 SER A CA 1
ATOM 1789 C C . SER A 1 217 ? -16.516 20.330 12.324 1.00 90.62 217 SER A C 1
ATOM 1791 O O . SER A 1 217 ? -17.516 20.846 12.824 1.00 90.62 217 SER A O 1
ATOM 1793 N N . LEU A 1 218 ? -16.156 19.065 12.574 1.00 88.25 218 LEU A N 1
ATOM 1794 C CA . LEU A 1 218 ? -16.841 18.203 13.539 1.00 88.25 218 LEU A CA 1
ATOM 1795 C C . LEU A 1 218 ? -16.475 18.626 14.962 1.00 88.25 218 LEU A C 1
ATOM 1797 O O . LEU A 1 218 ? -17.369 18.913 15.754 1.00 88.25 218 LEU A O 1
ATOM 1801 N N . LYS A 1 219 ? -15.180 18.829 15.226 1.00 82.06 219 LYS A N 1
ATOM 1802 C CA . LYS A 1 219 ? -14.675 19.286 16.528 1.00 82.06 219 LYS A CA 1
ATOM 1803 C C . LYS A 1 219 ? -15.334 20.593 16.994 1.00 82.06 219 LYS A C 1
ATOM 1805 O O . LYS A 1 219 ? -15.742 20.711 18.142 1.00 82.06 219 LYS A O 1
ATOM 1810 N N . GLN A 1 220 ? -15.527 21.556 16.086 1.00 74.12 220 GLN A N 1
ATOM 1811 C CA . GLN A 1 220 ? -16.194 22.832 16.394 1.00 74.12 220 GLN A CA 1
ATOM 1812 C C . GLN A 1 220 ? -17.693 22.712 16.713 1.00 74.12 220 GLN A C 1
ATOM 1814 O O . GLN A 1 220 ? -18.243 23.599 17.365 1.00 74.12 220 GLN A O 1
ATOM 1819 N N . LYS A 1 221 ? -18.384 21.676 16.218 1.00 67.12 221 LYS A N 1
ATOM 1820 C CA . LYS A 1 221 ? -19.824 21.482 16.468 1.00 67.12 221 LYS A CA 1
ATOM 1821 C C . LYS A 1 221 ? -20.108 20.874 17.833 1.00 67.12 221 LYS A C 1
ATOM 1823 O O . LYS A 1 221 ? -21.170 21.148 18.390 1.00 67.12 221 LYS A O 1
ATOM 1828 N N . ASP A 1 222 ? -19.175 20.083 18.344 1.00 59.44 222 ASP A N 1
ATOM 1829 C CA . ASP A 1 222 ? -19.355 19.323 19.576 1.00 59.44 222 ASP A CA 1
ATOM 1830 C C . ASP A 1 222 ? -18.954 20.114 20.839 1.00 59.44 222 ASP A C 1
ATOM 1832 O O . ASP A 1 222 ? -19.183 19.633 21.948 1.00 59.44 222 ASP A O 1
ATOM 1836 N N . GLU A 1 223 ? -18.413 21.341 20.713 1.00 53.62 223 GLU A N 1
ATOM 1837 C CA . GLU A 1 223 ? -17.816 22.078 21.841 1.00 53.62 223 GLU A CA 1
ATOM 1838 C C . GLU A 1 223 ? -18.283 23.541 22.002 1.00 53.62 223 GLU A C 1
ATOM 1840 O O . GLU A 1 223 ? -18.432 24.309 21.049 1.00 53.62 223 GLU A O 1
ATOM 1845 N N . ALA A 1 224 ? -18.444 23.973 23.260 1.00 55.12 224 ALA A N 1
ATOM 1846 C CA . ALA A 1 224 ? -18.461 25.391 23.621 1.00 55.12 224 ALA A CA 1
ATOM 1847 C C . ALA A 1 224 ? -17.015 25.922 23.717 1.00 55.12 224 ALA A C 1
ATOM 1849 O O . ALA A 1 224 ? -16.157 25.262 24.292 1.00 55.12 224 ALA A O 1
ATOM 1850 N N . TYR A 1 225 ? -16.759 27.153 23.252 1.00 50.34 225 TYR A N 1
ATOM 1851 C CA . TYR A 1 225 ? -15.431 27.811 23.166 1.00 50.34 225 TYR A CA 1
ATOM 1852 C C . TYR A 1 225 ? -14.505 27.721 24.408 1.00 50.34 225 TYR A C 1
ATOM 1854 O O . TYR A 1 225 ? -13.306 27.954 24.292 1.00 50.34 225 TYR A O 1
ATOM 1862 N N . LEU A 1 226 ? -15.034 27.443 25.607 1.00 45.03 226 LEU A N 1
ATOM 1863 C CA . LEU A 1 226 ? -14.262 27.304 26.852 1.00 45.03 226 LEU A CA 1
ATOM 1864 C C . LEU A 1 226 ? -13.753 25.873 27.114 1.00 45.03 226 LEU A C 1
ATOM 1866 O O . LEU A 1 226 ? -12.803 25.723 27.879 1.00 45.03 226 LEU A O 1
ATOM 1870 N N . GLU A 1 227 ? -14.343 24.845 26.496 1.00 47.44 227 GLU A N 1
ATOM 1871 C CA . GLU A 1 227 ? -13.898 23.447 26.630 1.00 47.44 227 GLU A CA 1
ATOM 1872 C C . GLU A 1 227 ? -12.725 23.110 25.697 1.00 47.44 227 GLU A C 1
ATOM 1874 O O . GLU A 1 227 ? -11.850 22.350 26.125 1.00 47.44 227 GLU A O 1
ATOM 1879 N N . GLN A 1 228 ? -12.636 23.766 24.526 1.00 45.59 228 GLN A N 1
ATOM 1880 C CA . GLN A 1 228 ? -11.529 23.645 23.555 1.00 45.59 228 GLN A CA 1
ATOM 1881 C C . GLN A 1 228 ? -10.156 23.693 24.244 1.00 45.59 228 GLN A C 1
ATOM 1883 O O . GLN A 1 228 ? -9.394 22.731 24.214 1.00 45.59 228 GLN A O 1
ATOM 1888 N N . TYR A 1 229 ? -9.895 24.740 25.036 1.00 39.78 229 TYR A N 1
ATOM 1889 C CA . TYR A 1 229 ? -8.603 24.939 25.711 1.00 39.78 229 TYR A CA 1
ATOM 1890 C C . TYR A 1 229 ? -8.206 23.845 26.721 1.00 39.78 229 TYR A C 1
ATOM 1892 O O . TYR A 1 229 ? -7.044 23.782 27.124 1.00 39.78 229 TYR A O 1
ATOM 1900 N N . THR A 1 230 ? -9.146 23.011 27.176 1.00 42.22 230 THR A N 1
ATOM 1901 C CA . THR A 1 230 ? -8.892 21.943 28.164 1.00 42.22 230 THR A CA 1
ATOM 1902 C C . THR A 1 230 ? -8.991 20.526 27.600 1.00 42.22 230 THR A C 1
ATOM 1904 O O . THR A 1 230 ? -8.511 19.596 28.254 1.00 42.22 230 THR A O 1
ATOM 1907 N N . ARG A 1 231 ? -9.591 20.353 26.413 1.00 43.19 231 ARG A N 1
ATOM 1908 C CA . ARG A 1 231 ? -9.790 19.059 25.737 1.00 43.19 231 ARG A CA 1
ATOM 1909 C C . ARG A 1 231 ? -8.930 18.849 24.502 1.00 43.19 231 ARG A C 1
ATOM 1911 O O . ARG A 1 231 ? -8.688 17.692 24.182 1.00 43.19 231 ARG A O 1
ATOM 1918 N N . ASP A 1 232 ? -8.364 19.905 23.919 1.00 39.75 232 ASP A N 1
ATOM 1919 C CA . ASP A 1 232 ? -7.420 19.841 22.789 1.00 39.75 232 ASP A CA 1
ATOM 1920 C C . ASP A 1 232 ? -6.146 18.997 23.056 1.00 39.75 232 ASP A C 1
ATOM 1922 O O . ASP A 1 232 ? -5.257 18.950 22.223 1.00 39.75 232 ASP A O 1
ATOM 1926 N N . THR A 1 233 ? -6.029 18.333 24.213 1.00 43.19 233 THR A N 1
ATOM 1927 C CA . THR A 1 233 ? -4.853 17.555 24.638 1.00 43.19 233 THR A CA 1
ATOM 1928 C C . THR A 1 233 ? -5.182 16.259 25.389 1.00 43.19 233 THR A C 1
ATOM 1930 O O . THR A 1 233 ? -4.266 15.649 25.946 1.00 43.19 233 THR A O 1
ATOM 1933 N N . LYS A 1 234 ? -6.453 15.829 25.492 1.00 44.56 234 LYS A N 1
ATOM 1934 C CA . LYS A 1 234 ? -6.788 14.622 26.270 1.00 44.56 234 LYS A CA 1
ATOM 1935 C C . LYS A 1 234 ? -7.440 13.528 25.423 1.00 44.56 234 LYS A C 1
ATOM 1937 O O . LYS A 1 234 ? -8.512 13.789 24.881 1.00 44.56 234 LYS A O 1
ATOM 1942 N N . PRO A 1 235 ? -6.846 12.316 25.379 1.00 51.50 235 PRO A N 1
ATOM 1943 C CA . PRO A 1 235 ? -7.445 11.162 24.719 1.00 51.50 235 PRO A CA 1
ATOM 1944 C C . PRO A 1 235 ? -8.821 10.855 25.305 1.00 51.50 235 PRO A C 1
ATOM 1946 O O . PRO A 1 235 ? -9.159 11.282 26.422 1.00 51.50 235 PRO A O 1
ATOM 1949 N N . ASN A 1 236 ? -9.624 10.123 24.536 1.00 62.56 236 ASN A N 1
ATOM 1950 C CA . ASN A 1 236 ? -10.943 9.675 24.958 1.00 62.56 236 ASN A CA 1
ATOM 1951 C C . ASN A 1 236 ? -10.845 9.068 26.379 1.00 62.56 236 ASN A C 1
ATOM 1953 O O . ASN A 1 236 ? -9.961 8.247 26.616 1.00 62.56 236 ASN A O 1
ATOM 1957 N N . PRO A 1 237 ? -11.699 9.463 27.351 1.00 66.31 237 PRO A N 1
ATOM 1958 C CA . PRO A 1 237 ? -11.522 9.099 28.760 1.00 66.31 237 PRO A CA 1
ATOM 1959 C C . PRO A 1 237 ? -11.420 7.594 29.042 1.00 66.31 237 PRO A C 1
ATOM 1961 O O . PRO A 1 237 ? -10.888 7.215 30.087 1.00 66.31 237 PRO A O 1
ATOM 1964 N N . ILE A 1 238 ? -11.932 6.747 28.140 1.00 77.19 238 ILE A N 1
ATOM 1965 C CA . ILE A 1 238 ? -11.817 5.285 28.245 1.00 77.19 238 ILE A CA 1
ATOM 1966 C C . ILE A 1 238 ? -10.404 4.783 27.880 1.00 77.19 238 ILE A C 1
ATOM 1968 O O . ILE A 1 238 ? -9.959 3.775 28.422 1.00 77.19 238 ILE A O 1
ATOM 1972 N N . TYR A 1 239 ? -9.658 5.526 27.057 1.00 83.50 239 TYR A N 1
ATOM 1973 C CA . TYR A 1 239 ? -8.254 5.299 26.687 1.00 83.50 239 TYR A CA 1
ATOM 1974 C C . TYR A 1 239 ? -7.325 6.108 27.596 1.00 83.50 239 TYR A C 1
ATOM 1976 O O . TYR A 1 239 ? -6.613 7.024 27.190 1.00 83.50 239 TYR A O 1
ATOM 1984 N N . ASN A 1 240 ? -7.374 5.795 28.888 1.00 85.50 240 ASN A N 1
ATOM 1985 C CA . ASN A 1 240 ? -6.504 6.428 29.872 1.00 85.50 240 ASN A CA 1
ATOM 1986 C C . ASN A 1 240 ? -5.031 5.988 29.713 1.00 85.50 240 ASN A C 1
ATOM 1988 O O . ASN A 1 240 ? -4.701 5.106 28.923 1.00 85.50 240 ASN A O 1
ATOM 1992 N N . GLN A 1 241 ? -4.137 6.576 30.514 1.00 88.00 241 GLN A N 1
ATOM 1993 C CA . GLN A 1 241 ? -2.701 6.294 30.430 1.00 88.00 241 GLN A CA 1
ATOM 1994 C C . GLN A 1 241 ? -2.354 4.808 30.616 1.00 88.00 241 GLN A C 1
ATOM 1996 O O . GLN A 1 241 ? -1.409 4.335 29.996 1.00 88.00 241 GLN A O 1
ATOM 2001 N N . ASP A 1 242 ? -3.105 4.066 31.435 1.00 89.56 242 ASP A N 1
ATOM 2002 C CA . ASP A 1 242 ? -2.849 2.637 31.645 1.00 89.56 242 ASP A CA 1
ATOM 2003 C C . ASP A 1 242 ? -3.154 1.831 30.375 1.00 89.56 242 ASP A C 1
ATOM 2005 O O . ASP A 1 242 ? -2.392 0.934 30.016 1.00 89.56 242 ASP A O 1
ATOM 2009 N N . VAL A 1 243 ? -4.235 2.177 29.667 1.00 90.56 243 VAL A N 1
ATOM 2010 C CA . VAL A 1 243 ? -4.589 1.578 28.369 1.00 90.56 243 VAL A CA 1
ATOM 2011 C C . VAL A 1 243 ? -3.551 1.937 27.306 1.00 90.56 243 VAL A C 1
ATOM 2013 O O . VAL A 1 243 ? -3.093 1.056 26.585 1.00 90.56 243 VAL A O 1
ATOM 2016 N N . ILE A 1 244 ? -3.134 3.205 27.247 1.00 90.75 244 ILE A N 1
ATOM 2017 C CA . ILE A 1 244 ? -2.119 3.677 26.293 1.00 90.75 244 ILE A CA 1
ATOM 2018 C C . ILE A 1 244 ? -0.774 2.983 26.538 1.00 90.75 244 ILE A C 1
ATOM 2020 O O . ILE A 1 244 ? -0.113 2.565 25.594 1.00 90.75 244 ILE A O 1
ATOM 2024 N N . ASN A 1 245 ? -0.367 2.817 27.799 1.00 93.50 245 ASN A N 1
ATOM 2025 C CA . ASN A 1 245 ? 0.861 2.097 28.133 1.00 93.50 245 ASN A CA 1
ATOM 2026 C C . ASN A 1 245 ? 0.780 0.629 27.702 1.00 93.50 245 ASN A C 1
ATOM 2028 O O . ASN A 1 245 ? 1.732 0.127 27.116 1.00 93.50 245 ASN A O 1
ATOM 2032 N N . LEU A 1 246 ? -0.358 -0.035 27.940 1.00 93.44 246 LEU A N 1
ATOM 2033 C CA . LEU A 1 246 ? -0.574 -1.405 27.475 1.00 93.44 246 LEU A CA 1
ATOM 2034 C C . LEU A 1 246 ? -0.478 -1.506 25.948 1.00 93.44 246 LEU A C 1
ATOM 2036 O O . LEU A 1 246 ? 0.162 -2.422 25.443 1.00 93.44 246 LEU A O 1
ATOM 2040 N N . TYR A 1 247 ? -1.111 -0.581 25.226 1.00 92.38 247 TYR A N 1
ATOM 2041 C CA . TYR A 1 247 ? -1.027 -0.517 23.771 1.00 92.38 247 TYR A CA 1
ATOM 2042 C C . TYR A 1 247 ? 0.426 -0.370 23.306 1.00 92.38 247 TYR A C 1
ATOM 2044 O O . TYR A 1 247 ? 0.900 -1.202 22.541 1.00 92.38 247 TYR A O 1
ATOM 2052 N N . ASN A 1 248 ? 1.167 0.597 23.852 1.00 92.62 248 ASN A N 1
ATOM 2053 C CA . ASN A 1 248 ? 2.571 0.817 23.500 1.00 92.62 248 ASN A CA 1
ATOM 2054 C C . ASN A 1 248 ? 3.462 -0.399 23.804 1.00 92.62 248 ASN A C 1
ATOM 2056 O O . ASN A 1 248 ? 4.374 -0.693 23.035 1.00 92.62 248 ASN A O 1
ATOM 2060 N N . ASP A 1 249 ? 3.213 -1.105 24.911 1.00 94.94 249 ASP A N 1
ATOM 2061 C CA . ASP A 1 249 ? 3.940 -2.332 25.250 1.00 94.94 249 ASP A CA 1
ATOM 2062 C C . ASP A 1 249 ? 3.680 -3.436 24.211 1.00 94.94 249 ASP A C 1
ATOM 2064 O O . ASP A 1 249 ? 4.621 -4.097 23.776 1.00 94.94 249 ASP A O 1
ATOM 2068 N N . VAL A 1 250 ? 2.424 -3.611 23.781 1.00 92.69 250 VAL A N 1
ATOM 2069 C CA . VAL A 1 250 ? 2.041 -4.611 22.769 1.00 92.69 250 VAL A CA 1
ATOM 2070 C C . VAL A 1 250 ? 2.619 -4.262 21.395 1.00 92.69 250 VAL A C 1
ATOM 2072 O O . VAL A 1 250 ? 3.261 -5.119 20.792 1.00 92.69 250 VAL A O 1
ATOM 2075 N N . VAL A 1 251 ? 2.470 -3.015 20.937 1.00 90.31 251 VAL A N 1
ATOM 2076 C CA . VAL A 1 251 ? 3.052 -2.531 19.668 1.00 90.31 251 VAL A CA 1
ATOM 2077 C C . VAL A 1 251 ? 4.555 -2.782 19.647 1.00 90.31 251 VAL A C 1
ATOM 2079 O O . VAL A 1 251 ? 5.089 -3.327 18.690 1.00 90.31 251 VAL A O 1
ATOM 2082 N N . LYS A 1 252 ? 5.252 -2.447 20.738 1.00 92.12 252 LYS A N 1
ATOM 2083 C CA . LYS A 1 252 ? 6.698 -2.642 20.833 1.00 92.12 252 LYS A CA 1
ATOM 2084 C C . LYS A 1 252 ? 7.098 -4.121 20.801 1.00 92.12 252 LYS A C 1
ATOM 2086 O O . LYS A 1 252 ? 8.114 -4.463 20.200 1.00 92.12 252 LYS A O 1
ATOM 2091 N N . GLU A 1 253 ? 6.346 -4.997 21.468 1.00 93.00 253 GLU A N 1
ATOM 2092 C CA . GLU A 1 253 ? 6.586 -6.446 21.425 1.00 93.00 253 GLU A CA 1
ATOM 2093 C C . GLU A 1 253 ? 6.471 -6.990 19.987 1.00 93.00 253 GLU A C 1
ATOM 2095 O O . GLU A 1 253 ? 7.317 -7.793 19.578 1.00 93.00 253 GLU A O 1
ATOM 2100 N N . HIS A 1 254 ? 5.479 -6.522 19.222 1.00 90.94 254 HIS A N 1
ATOM 2101 C CA . HIS A 1 254 ? 5.287 -6.884 17.811 1.00 90.94 254 HIS A CA 1
ATOM 2102 C C . HIS A 1 254 ? 6.351 -6.260 16.902 1.00 90.94 254 HIS A C 1
ATOM 2104 O O . HIS A 1 254 ? 6.996 -6.987 16.158 1.00 90.94 254 HIS A O 1
ATOM 2110 N N . GLU A 1 255 ? 6.699 -4.986 17.076 1.00 89.81 255 GLU A N 1
ATOM 2111 C CA . GLU A 1 255 ? 7.801 -4.344 16.342 1.00 89.81 255 GLU A CA 1
ATOM 2112 C C . GLU A 1 255 ? 9.141 -5.090 16.551 1.00 89.81 255 GLU A C 1
ATOM 2114 O O . GLU A 1 255 ? 9.939 -5.284 15.628 1.00 89.81 255 GLU A O 1
ATOM 2119 N N . GLU A 1 256 ? 9.415 -5.553 17.776 1.00 91.88 256 GLU A N 1
ATOM 2120 C CA . GLU A 1 256 ? 10.598 -6.365 18.079 1.00 91.88 256 GLU A CA 1
ATOM 2121 C C . GLU A 1 256 ? 10.535 -7.777 17.477 1.00 91.88 256 GLU A C 1
ATOM 2123 O O . GLU A 1 256 ? 11.591 -8.368 17.207 1.00 91.88 256 GLU A O 1
ATOM 2128 N N . LYS A 1 257 ? 9.338 -8.350 17.321 1.00 91.25 257 LYS A N 1
ATOM 2129 C CA . LYS A 1 257 ? 9.112 -9.635 16.648 1.00 91.25 257 LYS A CA 1
ATOM 2130 C C . LYS A 1 257 ? 9.332 -9.473 15.145 1.00 91.25 257 LYS A C 1
ATOM 2132 O O . LYS A 1 257 ? 10.175 -10.182 14.601 1.00 91.25 257 LYS A O 1
ATOM 2137 N N . ASP A 1 258 ? 8.729 -8.469 14.527 1.00 89.88 258 ASP A N 1
ATOM 2138 C CA . ASP A 1 258 ? 8.836 -8.179 13.097 1.00 89.88 258 ASP A CA 1
ATOM 2139 C C . ASP A 1 258 ? 10.275 -7.888 12.678 1.00 89.88 258 ASP A C 1
ATOM 2141 O O . ASP A 1 258 ? 10.764 -8.411 11.677 1.00 89.88 258 ASP A O 1
ATOM 2145 N N . LYS A 1 259 ? 11.030 -7.142 13.493 1.00 92.88 259 LYS A N 1
ATOM 2146 C CA . LYS A 1 259 ? 12.472 -6.944 13.264 1.00 92.88 259 LYS A CA 1
ATOM 2147 C C . LYS A 1 259 ? 13.254 -8.257 13.286 1.00 92.88 259 LYS A C 1
ATOM 2149 O O . LYS A 1 259 ? 14.191 -8.422 12.505 1.00 92.88 259 LYS A O 1
ATOM 2154 N N . LYS A 1 260 ? 12.901 -9.202 14.164 1.00 94.31 260 LYS A N 1
ATOM 2155 C CA . LYS A 1 260 ? 13.548 -10.526 14.200 1.00 94.31 260 LYS A CA 1
ATOM 2156 C C . LYS A 1 260 ? 13.158 -11.358 12.985 1.00 94.31 260 LYS A C 1
ATOM 2158 O O . LYS A 1 260 ? 14.047 -11.943 12.372 1.00 94.31 260 LYS A O 1
ATOM 2163 N N . GLU A 1 261 ? 11.879 -11.380 12.625 1.00 93.00 261 GLU A N 1
ATOM 2164 C CA . GLU A 1 261 ? 11.371 -12.105 11.457 1.00 93.00 261 GLU A CA 1
ATOM 2165 C C . GLU A 1 261 ? 11.986 -11.576 10.159 1.00 93.00 261 GLU A C 1
ATOM 2167 O O . GLU A 1 261 ? 12.434 -12.359 9.321 1.00 93.00 261 GLU A O 1
ATOM 2172 N N . PHE A 1 262 ? 12.130 -10.257 10.029 1.00 95.19 262 PHE A N 1
ATOM 2173 C CA . PHE A 1 262 ? 12.824 -9.641 8.904 1.00 95.19 262 PHE A CA 1
ATOM 2174 C C . PHE A 1 262 ? 14.302 -10.060 8.843 1.00 95.19 262 PHE A C 1
ATOM 2176 O O . PHE A 1 262 ? 14.785 -10.470 7.790 1.00 95.19 262 PHE A O 1
ATOM 2183 N N . GLU A 1 263 ? 15.033 -10.059 9.963 1.00 95.31 263 GLU A N 1
ATOM 2184 C CA . GLU A 1 263 ? 16.423 -10.549 9.997 1.00 95.31 263 GLU A CA 1
ATOM 2185 C C . GLU A 1 263 ? 16.539 -12.053 9.684 1.00 95.31 263 GLU A C 1
ATOM 2187 O O . GLU A 1 263 ? 17.539 -12.505 9.115 1.00 95.31 263 GLU A O 1
ATOM 2192 N N . GLU A 1 264 ? 15.544 -12.858 10.051 1.00 95.31 264 GLU A N 1
ATOM 2193 C CA . GLU A 1 264 ? 15.463 -14.269 9.663 1.00 95.31 264 GLU A CA 1
ATOM 2194 C C . GLU A 1 264 ? 15.179 -14.435 8.169 1.00 95.31 264 GLU A C 1
ATOM 2196 O O . GLU A 1 264 ? 15.815 -15.274 7.520 1.00 95.31 264 GLU A O 1
ATOM 2201 N N . LEU A 1 265 ? 14.308 -13.599 7.602 1.00 94.75 265 LEU A N 1
ATOM 2202 C CA . LEU A 1 265 ? 14.043 -13.547 6.169 1.00 94.75 265 LEU A CA 1
ATOM 2203 C C . LEU A 1 265 ? 15.313 -13.193 5.387 1.00 94.75 265 LEU A C 1
ATOM 2205 O O . LEU A 1 265 ? 15.651 -13.898 4.437 1.00 94.75 265 LEU A O 1
ATOM 2209 N N . LEU A 1 266 ? 16.072 -12.183 5.826 1.00 95.75 266 LEU A N 1
ATOM 2210 C CA . LEU A 1 266 ? 17.357 -11.826 5.212 1.00 95.75 266 LEU A CA 1
ATOM 2211 C C . LEU A 1 266 ? 18.327 -13.013 5.192 1.00 95.75 266 LEU A C 1
ATOM 2213 O O . LEU A 1 266 ? 18.952 -13.282 4.168 1.00 95.75 266 LEU A O 1
ATOM 2217 N N . LYS A 1 267 ? 18.424 -13.772 6.293 1.00 94.69 267 LYS A N 1
ATOM 2218 C CA . LYS A 1 267 ? 19.262 -14.984 6.351 1.00 94.69 267 LYS A CA 1
ATOM 2219 C C . LYS A 1 267 ? 18.769 -16.070 5.401 1.00 94.69 267 LYS A C 1
ATOM 2221 O O . LYS A 1 267 ? 19.590 -16.709 4.752 1.00 94.69 267 LYS A O 1
ATOM 2226 N N . LYS A 1 268 ? 17.453 -16.286 5.327 1.00 92.69 268 LYS A N 1
ATOM 2227 C CA . LYS A 1 268 ? 16.829 -17.281 4.442 1.00 92.69 268 LYS A CA 1
ATOM 2228 C C . LYS A 1 268 ? 17.061 -16.963 2.965 1.00 92.69 268 LYS A C 1
ATOM 2230 O O . LYS A 1 268 ? 17.219 -17.887 2.175 1.00 92.69 268 LYS A O 1
ATOM 2235 N N . LEU A 1 269 ? 17.082 -15.679 2.616 1.00 92.56 269 LEU A N 1
ATOM 2236 C CA . LEU A 1 269 ? 17.353 -15.181 1.266 1.00 92.56 269 LEU A CA 1
ATOM 2237 C C . LEU A 1 269 ? 18.850 -14.953 0.994 1.00 92.56 269 LEU A C 1
ATOM 2239 O O . LEU A 1 269 ? 19.210 -14.526 -0.095 1.00 92.56 269 LEU A O 1
ATOM 2243 N N . GLU A 1 270 ? 19.719 -15.226 1.973 1.00 93.31 270 GLU A N 1
ATOM 2244 C CA . GLU A 1 270 ? 21.171 -15.009 1.898 1.00 93.31 270 GLU A CA 1
ATOM 2245 C C . GLU A 1 270 ? 21.580 -13.546 1.605 1.00 93.31 270 GLU A C 1
ATOM 2247 O O . GLU A 1 270 ? 22.656 -13.272 1.071 1.00 93.31 270 GLU A O 1
ATOM 2252 N N . ILE A 1 271 ? 20.753 -12.581 2.017 1.00 93.31 271 ILE A N 1
ATOM 2253 C CA . ILE A 1 271 ? 20.978 -11.144 1.819 1.00 93.31 271 ILE A CA 1
ATOM 2254 C C . ILE A 1 271 ? 21.762 -10.571 3.004 1.00 93.31 271 ILE A C 1
ATOM 2256 O O . ILE A 1 271 ? 21.316 -10.593 4.152 1.00 93.31 271 ILE A O 1
ATOM 2260 N N . ASN A 1 272 ? 22.948 -10.026 2.729 1.00 92.50 272 ASN A N 1
ATOM 2261 C CA . ASN A 1 272 ? 23.870 -9.502 3.748 1.00 92.50 272 ASN A CA 1
ATOM 2262 C C . ASN A 1 272 ? 24.460 -8.117 3.417 1.00 92.50 272 ASN A C 1
ATOM 2264 O O . ASN A 1 272 ? 25.320 -7.621 4.144 1.00 92.50 272 ASN A O 1
ATOM 2268 N N . ASN A 1 273 ? 23.990 -7.483 2.344 1.00 91.69 273 ASN A N 1
ATOM 2269 C CA . ASN A 1 273 ? 24.531 -6.250 1.764 1.00 91.69 273 ASN A CA 1
ATOM 2270 C C . ASN A 1 273 ? 23.641 -5.009 1.997 1.00 91.69 273 ASN A C 1
ATOM 2272 O O . ASN A 1 273 ? 23.769 -4.018 1.273 1.00 91.69 273 ASN A O 1
ATOM 2276 N N . LEU A 1 274 ? 22.747 -5.059 2.992 1.00 94.94 274 LEU A N 1
ATOM 2277 C CA . LEU A 1 274 ? 21.874 -3.944 3.369 1.00 94.94 274 LEU A CA 1
ATOM 2278 C C . LEU A 1 274 ? 22.481 -3.114 4.506 1.00 94.94 274 LEU A C 1
ATOM 2280 O O . LEU A 1 274 ? 22.944 -3.666 5.511 1.00 94.94 274 LEU A O 1
ATOM 2284 N N . SER A 1 275 ? 22.443 -1.788 4.374 1.00 94.94 275 SER A N 1
ATOM 2285 C CA . SER A 1 275 ? 22.696 -0.864 5.485 1.00 94.94 275 SER A CA 1
ATOM 2286 C C . SER A 1 275 ? 21.561 -0.923 6.519 1.00 94.94 275 SER A C 1
ATOM 2288 O O . SER A 1 275 ? 20.501 -1.481 6.254 1.00 94.94 275 SER A O 1
ATOM 2290 N N . GLN A 1 276 ? 21.758 -0.346 7.709 1.00 93.75 276 GLN A N 1
ATOM 2291 C CA . GLN A 1 276 ? 20.685 -0.278 8.716 1.00 93.75 276 GLN A CA 1
ATOM 2292 C C . GLN A 1 276 ? 19.485 0.541 8.220 1.00 93.75 276 GLN A C 1
ATOM 2294 O O . GLN A 1 276 ? 18.348 0.124 8.404 1.00 93.75 276 GLN A O 1
ATOM 2299 N N . ASP A 1 277 ? 19.742 1.642 7.513 1.00 93.81 277 ASP A N 1
ATOM 2300 C CA . ASP A 1 277 ? 18.683 2.478 6.942 1.00 93.81 277 ASP A CA 1
ATOM 2301 C C . ASP A 1 277 ? 17.921 1.737 5.829 1.00 93.81 277 ASP A C 1
ATOM 2303 O O . ASP A 1 277 ? 16.701 1.833 5.741 1.00 93.81 277 ASP A O 1
ATOM 2307 N N . GLU A 1 278 ? 18.621 0.958 4.993 1.00 95.44 278 GLU A N 1
ATOM 2308 C CA . GLU A 1 278 ? 17.987 0.115 3.968 1.00 95.44 278 GLU A CA 1
ATOM 2309 C C . GLU A 1 278 ? 17.165 -1.011 4.593 1.00 95.44 278 GLU A C 1
ATOM 2311 O O . GLU A 1 278 ? 16.069 -1.293 4.119 1.00 95.44 278 GLU A O 1
ATOM 2316 N N . LYS A 1 279 ? 17.669 -1.635 5.664 1.00 95.19 279 LYS A N 1
ATOM 2317 C CA . LYS A 1 279 ? 16.931 -2.661 6.405 1.00 95.19 279 LYS A CA 1
ATOM 2318 C C . LYS A 1 279 ? 15.617 -2.115 6.930 1.00 95.19 279 LYS A C 1
ATOM 2320 O O . LYS A 1 279 ? 14.588 -2.727 6.688 1.00 95.19 279 LYS A O 1
ATOM 2325 N N . GLU A 1 280 ? 15.651 -0.968 7.599 1.00 93.69 280 GLU A N 1
ATOM 2326 C CA . GLU A 1 280 ? 14.439 -0.371 8.153 1.00 93.69 280 GLU A CA 1
ATOM 2327 C C . GLU A 1 280 ? 13.463 0.037 7.048 1.00 93.69 280 GLU A C 1
ATOM 2329 O O . GLU A 1 280 ? 12.285 -0.302 7.105 1.00 93.69 280 GLU A O 1
ATOM 2334 N N . LYS A 1 281 ? 13.963 0.672 5.985 1.00 92.25 281 LYS A N 1
ATOM 2335 C CA . LYS A 1 281 ? 13.130 1.082 4.851 1.00 92.25 281 LYS A CA 1
ATOM 2336 C C . LYS A 1 281 ? 12.462 -0.103 4.152 1.00 92.25 281 LYS A C 1
ATOM 2338 O O . LYS A 1 281 ? 11.280 -0.043 3.842 1.00 92.25 281 LYS A O 1
ATOM 2343 N N . PHE A 1 282 ? 13.207 -1.173 3.884 1.00 95.00 282 PHE A N 1
ATOM 2344 C CA . PHE A 1 282 ? 12.659 -2.350 3.208 1.00 95.00 282 PHE A CA 1
ATOM 2345 C C . PHE A 1 282 ? 11.761 -3.175 4.126 1.00 95.00 282 PHE A C 1
ATOM 2347 O O . PHE A 1 282 ? 10.817 -3.783 3.634 1.00 95.00 282 PHE A O 1
ATOM 2354 N N . ARG A 1 283 ? 12.020 -3.174 5.439 1.00 93.44 283 ARG A N 1
ATOM 2355 C CA . ARG A 1 283 ? 11.130 -3.779 6.433 1.00 93.44 283 ARG A CA 1
ATOM 2356 C C . ARG A 1 283 ? 9.746 -3.135 6.377 1.00 93.44 283 ARG A C 1
ATOM 2358 O O . ARG A 1 283 ? 8.782 -3.871 6.227 1.00 93.44 283 ARG A O 1
ATOM 2365 N N . LEU A 1 284 ? 9.675 -1.801 6.410 1.00 89.62 284 LEU A N 1
ATOM 2366 C CA . LEU A 1 284 ? 8.409 -1.057 6.340 1.00 89.62 284 LEU A CA 1
ATOM 2367 C C . LEU A 1 284 ? 7.635 -1.355 5.041 1.00 89.62 284 LEU A C 1
ATOM 2369 O O . LEU A 1 284 ? 6.476 -1.741 5.098 1.00 89.62 284 LEU A O 1
ATOM 2373 N N . ILE A 1 285 ? 8.306 -1.335 3.880 1.00 89.38 285 ILE 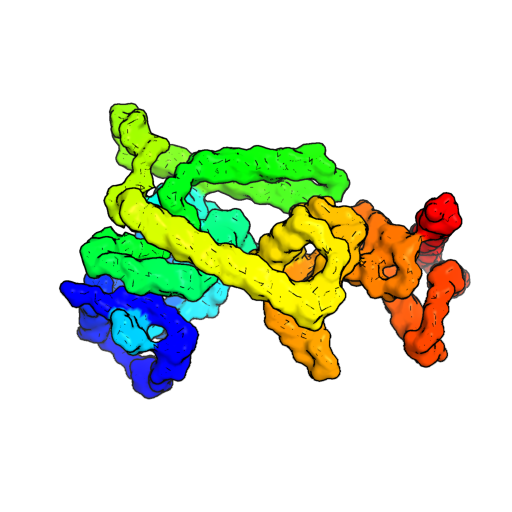A N 1
ATOM 2374 C CA . ILE A 1 285 ? 7.666 -1.675 2.589 1.00 89.38 285 ILE A CA 1
ATOM 2375 C C . ILE A 1 285 ? 7.079 -3.105 2.592 1.00 89.38 285 ILE A C 1
ATOM 2377 O O . ILE A 1 285 ? 6.029 -3.373 2.004 1.00 89.38 285 ILE A O 1
ATOM 2381 N N . LEU A 1 286 ? 7.768 -4.070 3.215 1.00 90.06 286 LEU A N 1
ATOM 2382 C CA . LEU A 1 286 ? 7.273 -5.450 3.305 1.00 90.06 286 LEU A CA 1
ATOM 2383 C C . LEU A 1 286 ? 6.133 -5.603 4.321 1.00 90.06 286 LEU A C 1
ATOM 2385 O O . LEU A 1 286 ? 5.235 -6.417 4.095 1.00 90.06 286 LEU A O 1
ATOM 2389 N N . GLU A 1 287 ? 6.178 -4.848 5.418 1.00 86.56 287 GLU A N 1
ATOM 2390 C CA . GLU A 1 287 ? 5.155 -4.810 6.470 1.00 86.56 287 GLU A CA 1
ATOM 2391 C C . GLU A 1 287 ? 3.807 -4.335 5.905 1.00 86.56 287 GLU A C 1
ATOM 2393 O O . GLU A 1 287 ? 2.785 -5.003 6.098 1.00 86.56 287 GLU A O 1
ATOM 2398 N N . ASP A 1 288 ? 3.837 -3.295 5.069 1.00 81.38 288 ASP A N 1
ATOM 2399 C CA . ASP A 1 288 ? 2.659 -2.719 4.407 1.00 81.38 288 ASP A CA 1
ATOM 2400 C C . ASP A 1 288 ? 2.054 -3.638 3.329 1.00 81.38 288 ASP A C 1
ATOM 2402 O O . ASP A 1 288 ? 0.888 -3.497 2.937 1.00 81.38 288 ASP A O 1
ATOM 2406 N N . LYS A 1 289 ? 2.825 -4.634 2.861 1.00 85.25 289 LYS A N 1
ATOM 2407 C CA . LYS A 1 289 ? 2.454 -5.599 1.803 1.00 85.25 289 LYS A CA 1
ATOM 2408 C C . LYS A 1 289 ? 2.030 -4.932 0.492 1.00 85.25 289 LYS A C 1
ATOM 2410 O O . LYS A 1 289 ? 1.351 -5.549 -0.342 1.00 85.25 289 LYS A O 1
ATOM 2415 N N . GLU A 1 290 ? 2.450 -3.696 0.283 1.00 87.38 290 GLU A N 1
ATOM 2416 C CA . GLU A 1 290 ? 2.158 -2.857 -0.870 1.00 87.38 290 GLU A CA 1
ATOM 2417 C C . GLU A 1 290 ? 3.376 -1.978 -1.123 1.00 87.38 290 GLU A C 1
ATOM 2419 O O . GLU A 1 290 ? 3.938 -1.430 -0.188 1.00 87.38 290 GLU A O 1
ATOM 2424 N N . PHE A 1 291 ? 3.813 -1.889 -2.379 1.00 90.38 291 PHE A N 1
ATOM 2425 C CA . PHE A 1 291 ? 4.944 -1.046 -2.748 1.00 90.38 291 PHE A CA 1
ATOM 2426 C C . PHE A 1 291 ? 4.490 0.032 -3.734 1.00 90.38 291 PHE A C 1
ATOM 2428 O O . PHE A 1 291 ? 4.327 -0.212 -4.941 1.00 90.38 291 PHE A O 1
ATOM 2435 N N . SER A 1 292 ? 4.255 1.221 -3.189 1.00 88.44 292 SER A N 1
ATOM 2436 C CA . SER A 1 292 ? 3.682 2.377 -3.875 1.00 88.44 292 SER A CA 1
ATOM 2437 C C . SER A 1 292 ? 4.674 3.083 -4.808 1.00 88.44 292 SER A C 1
ATOM 2439 O O . SER A 1 292 ? 5.895 2.918 -4.722 1.00 88.44 292 SER A O 1
ATOM 2441 N N . ASN A 1 293 ? 4.151 3.931 -5.700 1.00 88.81 293 ASN A N 1
ATOM 2442 C CA . ASN A 1 293 ? 4.985 4.793 -6.543 1.00 88.81 293 ASN A CA 1
ATOM 2443 C C . ASN A 1 293 ? 5.770 5.826 -5.712 1.00 88.81 293 ASN A C 1
ATOM 2445 O O . ASN A 1 293 ? 6.905 6.138 -6.059 1.00 88.81 293 ASN A O 1
ATOM 2449 N N . ILE A 1 294 ? 5.191 6.333 -4.616 1.00 90.38 294 ILE A N 1
ATOM 2450 C CA . ILE A 1 294 ? 5.842 7.295 -3.710 1.00 90.38 294 ILE A CA 1
ATOM 2451 C C . ILE A 1 294 ? 7.065 6.661 -3.041 1.00 90.38 294 ILE A C 1
ATOM 2453 O O . ILE A 1 294 ? 8.152 7.244 -3.026 1.00 90.38 294 ILE A O 1
ATOM 2457 N N . GLU A 1 295 ? 6.922 5.443 -2.520 1.00 91.12 295 GLU A N 1
ATOM 2458 C CA . GLU A 1 295 ? 8.049 4.721 -1.930 1.00 91.12 295 GLU A CA 1
ATOM 2459 C C . GLU A 1 295 ? 9.103 4.396 -2.985 1.00 91.12 295 GLU A C 1
ATOM 2461 O O . GLU A 1 295 ? 10.295 4.594 -2.734 1.00 91.12 295 GLU A O 1
ATOM 2466 N N . MET A 1 296 ? 8.677 3.953 -4.173 1.00 90.81 296 MET A N 1
ATOM 2467 C CA . MET A 1 296 ? 9.564 3.675 -5.301 1.00 90.81 296 MET A CA 1
ATOM 2468 C C . MET A 1 296 ? 10.378 4.909 -5.692 1.00 90.81 296 MET A C 1
ATOM 2470 O O . MET A 1 296 ? 11.589 4.799 -5.891 1.00 90.81 296 MET A O 1
ATOM 2474 N N . ASP A 1 297 ? 9.756 6.088 -5.761 1.00 88.81 297 ASP A N 1
ATOM 2475 C CA . ASP A 1 297 ? 10.445 7.303 -6.193 1.00 88.81 297 ASP A CA 1
ATOM 2476 C C . ASP A 1 297 ? 11.599 7.676 -5.258 1.00 88.81 297 ASP A C 1
ATOM 2478 O O . ASP A 1 297 ? 12.655 8.139 -5.697 1.00 88.81 297 ASP A O 1
ATOM 2482 N N . SER A 1 298 ? 11.429 7.366 -3.973 1.00 87.56 298 SER A N 1
ATOM 2483 C CA . SER A 1 298 ? 12.435 7.576 -2.939 1.00 87.56 298 SER A CA 1
ATOM 2484 C C . SER A 1 298 ? 13.597 6.567 -2.966 1.00 87.56 298 SER A C 1
ATOM 2486 O O . SER A 1 298 ? 14.498 6.662 -2.121 1.00 87.56 298 SER A O 1
ATOM 2488 N N . LEU A 1 299 ? 13.578 5.571 -3.862 1.00 92.12 299 LEU A N 1
ATOM 2489 C CA . LEU A 1 299 ? 14.649 4.586 -4.026 1.00 92.12 299 LEU A CA 1
ATOM 2490 C C . LEU A 1 299 ? 15.563 4.934 -5.207 1.00 92.12 299 LEU A C 1
ATOM 2492 O O . LEU A 1 299 ? 15.129 5.221 -6.322 1.00 92.12 299 LEU A O 1
ATOM 2496 N N . SER A 1 300 ? 16.869 4.847 -4.955 1.00 93.19 300 SER A N 1
ATOM 2497 C CA . SER A 1 300 ? 17.890 4.816 -6.009 1.00 93.19 300 SER A CA 1
ATOM 2498 C C . SER A 1 300 ? 17.875 3.486 -6.770 1.00 93.19 300 SER A C 1
ATOM 2500 O O . SER A 1 300 ? 17.332 2.496 -6.278 1.00 93.19 300 SER A O 1
ATOM 2502 N N . TYR A 1 301 ? 18.549 3.428 -7.925 1.00 95.38 301 TYR A N 1
ATOM 2503 C CA . TYR A 1 301 ? 18.773 2.180 -8.666 1.00 95.38 301 TYR A CA 1
ATOM 2504 C C . TYR A 1 301 ? 19.311 1.048 -7.771 1.00 95.38 301 TYR A C 1
ATOM 2506 O O . TYR A 1 301 ? 18.746 -0.042 -7.748 1.00 95.38 301 TYR A O 1
ATOM 2514 N N . GLU A 1 302 ? 20.347 1.319 -6.968 1.00 95.38 302 GLU A N 1
ATOM 2515 C CA . GLU A 1 302 ? 20.952 0.313 -6.081 1.00 95.38 302 GLU A CA 1
ATOM 2516 C C . GLU A 1 302 ? 19.969 -0.200 -5.026 1.00 95.38 302 GLU A C 1
ATOM 2518 O O . GLU A 1 302 ? 19.914 -1.396 -4.736 1.00 95.38 302 GLU A O 1
ATOM 2523 N N . GLN A 1 303 ? 19.155 0.695 -4.465 1.00 95.75 303 GLN A N 1
ATOM 2524 C CA . GLN A 1 303 ? 18.126 0.310 -3.504 1.00 95.75 303 GLN A CA 1
ATOM 2525 C C . GLN A 1 303 ? 17.001 -0.478 -4.176 1.00 95.75 303 GLN A C 1
ATOM 2527 O O . GLN A 1 303 ? 16.566 -1.486 -3.626 1.00 95.75 303 GLN A O 1
ATOM 2532 N N . MET A 1 304 ? 16.579 -0.081 -5.380 1.00 95.62 304 MET A N 1
ATOM 2533 C CA . MET A 1 304 ? 15.596 -0.824 -6.169 1.00 95.62 304 MET A CA 1
ATOM 2534 C C . MET A 1 304 ? 16.088 -2.228 -6.525 1.00 95.62 304 MET A C 1
ATOM 2536 O O . MET A 1 304 ? 15.345 -3.206 -6.420 1.00 95.62 304 MET A O 1
ATOM 2540 N N . LYS A 1 305 ? 17.361 -2.355 -6.893 1.00 95.44 305 LYS A N 1
ATOM 2541 C CA . LYS A 1 305 ? 17.997 -3.642 -7.156 1.00 95.44 305 LYS A CA 1
ATOM 2542 C C . LYS A 1 305 ? 18.028 -4.511 -5.901 1.00 95.44 305 LYS A C 1
ATOM 2544 O O . LYS A 1 305 ? 17.648 -5.676 -5.966 1.00 95.44 305 LYS A O 1
ATOM 2549 N N . LYS A 1 306 ? 18.403 -3.962 -4.745 1.00 95.56 306 LYS A N 1
ATOM 2550 C CA . LYS A 1 306 ? 18.409 -4.705 -3.473 1.00 95.56 306 LYS A CA 1
ATOM 2551 C C . LYS A 1 306 ? 17.008 -5.130 -3.027 1.00 95.56 306 LYS A C 1
ATOM 2553 O O . LYS A 1 306 ? 16.824 -6.292 -2.682 1.00 95.56 306 LYS A O 1
ATOM 2558 N N . ILE A 1 307 ? 16.007 -4.247 -3.076 1.00 94.81 307 ILE A N 1
ATOM 2559 C CA . ILE A 1 307 ? 14.637 -4.618 -2.680 1.00 94.81 307 ILE A CA 1
ATOM 2560 C C . ILE A 1 307 ? 14.030 -5.650 -3.638 1.00 94.81 307 ILE A C 1
ATOM 2562 O O . ILE A 1 307 ? 13.278 -6.514 -3.193 1.00 94.81 307 ILE A O 1
ATOM 2566 N N . SER A 1 308 ? 14.422 -5.655 -4.920 1.00 93.31 308 SER A N 1
ATOM 2567 C CA . SER A 1 308 ? 14.003 -6.696 -5.873 1.00 93.31 308 SER A CA 1
ATOM 2568 C C . SER A 1 308 ? 14.418 -8.113 -5.449 1.00 93.31 308 SER A C 1
ATOM 2570 O O . SER A 1 308 ? 13.746 -9.075 -5.808 1.00 93.31 308 SER A O 1
ATOM 2572 N N . GLN A 1 309 ? 15.476 -8.244 -4.637 1.00 92.56 309 GLN A N 1
ATOM 2573 C CA . GLN A 1 309 ? 15.931 -9.519 -4.066 1.00 92.56 309 GLN A CA 1
ATOM 2574 C C . GLN A 1 309 ? 15.081 -9.966 -2.869 1.00 92.56 309 GLN A C 1
ATOM 2576 O O . GLN A 1 309 ? 15.127 -11.130 -2.485 1.00 92.56 309 GLN A O 1
ATOM 2581 N N . LEU A 1 310 ? 14.317 -9.051 -2.265 1.00 93.31 310 LEU A N 1
ATOM 2582 C CA . LEU A 1 310 ? 13.462 -9.326 -1.110 1.00 93.31 310 LEU A CA 1
ATOM 2583 C C . LEU A 1 310 ? 12.039 -9.668 -1.511 1.00 93.31 310 LEU A C 1
ATOM 2585 O O . LEU A 1 310 ? 11.410 -10.498 -0.867 1.00 93.31 310 LEU A O 1
ATOM 2589 N N . ILE A 1 311 ? 11.522 -9.026 -2.552 1.00 92.69 311 ILE A N 1
ATOM 2590 C CA . ILE A 1 311 ? 10.110 -9.110 -2.915 1.00 92.69 311 ILE A CA 1
ATOM 2591 C C . ILE A 1 311 ? 9.834 -10.231 -3.915 1.00 92.69 311 ILE A C 1
ATOM 2593 O O . ILE A 1 311 ? 10.661 -10.551 -4.766 1.00 92.69 311 ILE A O 1
ATOM 2597 N N . SER A 1 312 ? 8.629 -10.795 -3.847 1.00 88.19 312 SER A N 1
ATOM 2598 C CA . SER A 1 312 ? 8.104 -11.825 -4.754 1.00 88.19 312 SER A CA 1
ATOM 2599 C C . SER A 1 312 ? 9.018 -13.046 -4.931 1.00 88.19 312 SER A C 1
ATOM 2601 O O . SER A 1 312 ? 9.015 -13.683 -5.988 1.00 88.19 312 SER A O 1
ATOM 2603 N N . GLN A 1 313 ? 9.793 -13.391 -3.899 1.00 91.56 313 GLN A N 1
ATOM 2604 C CA . GLN A 1 313 ? 10.746 -14.493 -3.959 1.00 91.56 313 GLN A CA 1
ATOM 2605 C C .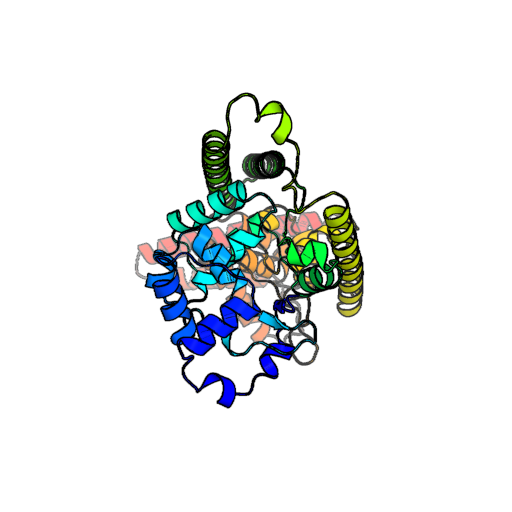 GLN A 1 313 ? 10.044 -15.844 -3.861 1.00 91.56 313 GLN A C 1
ATOM 2607 O O . GLN A 1 313 ? 8.992 -15.999 -3.233 1.00 91.56 313 GLN A O 1
ATOM 2612 N N . LYS A 1 314 ? 10.659 -16.851 -4.477 1.00 90.12 314 LYS A N 1
ATOM 2613 C CA . LYS A 1 314 ? 10.174 -18.229 -4.466 1.00 90.12 314 LYS A CA 1
ATOM 2614 C C . LYS A 1 314 ? 11.288 -19.177 -4.067 1.00 90.12 314 LYS A C 1
ATOM 2616 O O . LYS A 1 314 ? 12.455 -18.936 -4.361 1.00 90.12 314 LYS A O 1
ATOM 2621 N N . ASP A 1 315 ? 10.920 -20.257 -3.396 1.00 88.00 315 ASP A N 1
ATOM 2622 C CA . ASP A 1 315 ? 11.859 -21.308 -3.032 1.00 88.00 315 ASP A CA 1
ATOM 2623 C C . ASP A 1 315 ? 12.225 -22.199 -4.237 1.00 88.00 315 ASP A C 1
ATOM 2625 O O . ASP A 1 315 ? 11.714 -22.050 -5.350 1.00 88.00 315 ASP A O 1
ATOM 2629 N N . SER A 1 316 ? 13.090 -23.189 -4.000 1.00 88.31 316 SER A N 1
ATOM 2630 C CA . SER A 1 316 ? 13.516 -24.165 -5.017 1.00 88.31 316 SER A CA 1
ATOM 2631 C C . SER A 1 316 ? 12.378 -24.986 -5.651 1.00 88.31 316 SER A C 1
ATOM 2633 O O . SER A 1 316 ? 12.582 -25.594 -6.699 1.00 88.31 316 SER A O 1
ATOM 2635 N N . ASN A 1 317 ? 11.189 -25.014 -5.040 1.00 90.06 317 ASN A N 1
ATOM 2636 C CA . ASN A 1 317 ? 9.999 -25.692 -5.558 1.00 90.06 317 ASN A CA 1
ATOM 2637 C C . ASN A 1 317 ? 9.033 -24.719 -6.253 1.00 90.06 317 ASN A C 1
ATOM 2639 O O . ASN A 1 317 ? 7.901 -25.102 -6.556 1.00 90.06 317 ASN A O 1
ATOM 2643 N N . ASN A 1 318 ? 9.463 -23.476 -6.516 1.00 86.69 318 ASN A N 1
ATOM 2644 C CA . ASN A 1 318 ? 8.649 -22.407 -7.097 1.00 86.69 318 ASN A CA 1
ATOM 2645 C C . ASN A 1 318 ? 7.448 -22.019 -6.206 1.00 86.69 318 ASN A C 1
ATOM 2647 O O . ASN A 1 318 ? 6.433 -21.524 -6.707 1.00 86.69 318 ASN A O 1
ATOM 2651 N N . ILE A 1 319 ? 7.553 -22.238 -4.890 1.00 89.62 319 ILE A N 1
ATOM 2652 C CA . ILE A 1 319 ? 6.550 -21.837 -3.897 1.00 89.62 319 ILE A CA 1
ATOM 2653 C C . ILE A 1 319 ? 6.918 -20.438 -3.375 1.00 89.62 319 ILE A C 1
ATOM 2655 O O . ILE A 1 319 ? 8.076 -20.232 -3.005 1.00 89.62 319 ILE A O 1
ATOM 2659 N N . PRO A 1 320 ? 5.978 -19.472 -3.332 1.00 89.94 320 PRO A N 1
ATOM 2660 C CA . PRO A 1 320 ? 6.232 -18.149 -2.762 1.00 89.94 320 PRO A CA 1
ATOM 2661 C C . PRO A 1 320 ? 6.771 -18.224 -1.332 1.00 89.94 320 PRO A C 1
ATOM 2663 O O . PRO A 1 320 ? 6.240 -18.956 -0.495 1.00 89.94 320 PRO A O 1
ATOM 2666 N N . ILE A 1 321 ? 7.820 -17.454 -1.052 1.00 91.44 321 ILE A N 1
ATOM 2667 C CA . ILE A 1 321 ? 8.399 -17.345 0.285 1.00 91.44 321 ILE A CA 1
ATOM 2668 C C . ILE A 1 321 ? 7.545 -16.372 1.104 1.00 91.44 321 ILE A C 1
ATOM 2670 O O . ILE A 1 321 ? 7.337 -15.222 0.715 1.00 91.44 321 ILE A O 1
ATOM 2674 N N . GLU A 1 322 ? 7.050 -16.833 2.250 1.00 87.94 322 GLU A N 1
ATOM 2675 C CA . GLU A 1 322 ? 6.324 -15.994 3.208 1.00 87.94 322 GLU A CA 1
ATOM 2676 C C . GLU A 1 322 ? 7.156 -14.770 3.630 1.00 87.94 322 GLU A C 1
ATOM 2678 O O . GLU A 1 322 ? 8.376 -14.862 3.755 1.00 87.94 322 GLU A O 1
ATOM 2683 N N . GLY A 1 323 ? 6.502 -13.615 3.781 1.00 86.69 323 GLY A N 1
ATOM 2684 C CA . GLY A 1 323 ? 7.156 -12.331 4.074 1.00 86.69 323 GLY A CA 1
ATOM 2685 C C . GLY A 1 323 ? 7.718 -11.589 2.855 1.00 86.69 323 GLY A C 1
ATOM 2686 O O . GLY A 1 323 ? 8.121 -10.443 2.980 1.00 86.69 323 GLY A O 1
ATOM 2687 N N . THR A 1 324 ? 7.714 -12.198 1.663 1.00 91.75 324 THR A N 1
ATOM 2688 C CA . THR A 1 324 ? 8.210 -11.546 0.426 1.00 91.75 324 THR A CA 1
ATOM 2689 C C . THR A 1 324 ? 7.094 -11.054 -0.490 1.00 91.75 324 THR A C 1
ATOM 2691 O O . THR A 1 324 ? 7.337 -10.348 -1.465 1.00 91.75 324 THR A O 1
ATOM 2694 N N . SER A 1 325 ? 5.853 -11.455 -0.220 1.00 88.75 325 SER A N 1
ATOM 2695 C CA . SER A 1 325 ? 4.713 -11.128 -1.075 1.00 88.75 325 SER A CA 1
ATOM 2696 C C . SER A 1 325 ? 4.248 -9.700 -0.819 1.00 88.75 325 SER A C 1
ATOM 2698 O O . SER A 1 325 ? 3.683 -9.416 0.232 1.00 88.75 325 SER A O 1
ATOM 2700 N N . VAL A 1 326 ? 4.446 -8.838 -1.813 1.00 88.56 326 VAL A N 1
ATOM 2701 C CA . VAL A 1 326 ? 3.972 -7.453 -1.825 1.00 88.56 326 VAL A CA 1
ATOM 2702 C C . VAL A 1 326 ? 3.126 -7.209 -3.065 1.00 88.56 326 VAL A C 1
ATOM 2704 O O . VAL A 1 326 ? 3.382 -7.764 -4.137 1.00 88.56 326 VAL A O 1
ATOM 2707 N N . THR A 1 327 ? 2.110 -6.374 -2.915 1.00 86.69 327 THR A N 1
ATOM 2708 C CA . THR A 1 327 ? 1.303 -5.882 -4.028 1.00 86.69 327 THR A CA 1
ATOM 2709 C C . THR A 1 327 ? 2.108 -4.828 -4.776 1.00 86.69 327 THR A C 1
ATOM 2711 O O . THR A 1 327 ? 2.674 -3.928 -4.161 1.00 86.69 327 THR A O 1
ATOM 2714 N N . LEU A 1 328 ? 2.188 -4.954 -6.100 1.00 87.75 328 LEU A N 1
ATOM 2715 C CA . LEU A 1 328 ? 2.972 -4.061 -6.947 1.00 87.75 328 LEU A CA 1
ATOM 2716 C C . LEU A 1 328 ? 2.066 -3.364 -7.954 1.00 87.75 328 LEU A C 1
ATOM 2718 O O . LEU A 1 328 ? 1.364 -4.026 -8.722 1.00 87.75 328 LEU A O 1
ATOM 2722 N N . GLY A 1 329 ? 2.167 -2.038 -8.024 1.00 85.12 329 GLY A N 1
ATOM 2723 C CA . GLY A 1 329 ? 1.634 -1.277 -9.148 1.00 85.12 329 GLY A CA 1
ATOM 2724 C C . GLY A 1 329 ? 2.330 -1.656 -10.462 1.00 85.12 329 GLY A C 1
ATOM 2725 O O . GLY A 1 329 ? 3.480 -2.106 -10.477 1.00 85.12 329 GLY A O 1
ATOM 2726 N N . SER A 1 330 ? 1.654 -1.441 -11.595 1.00 87.56 330 SER A N 1
ATOM 2727 C CA . SER A 1 330 ? 2.209 -1.780 -12.920 1.00 87.56 330 SER A CA 1
ATOM 2728 C C . SER A 1 330 ? 3.544 -1.073 -13.201 1.00 87.56 330 SER A C 1
ATOM 2730 O O . SER A 1 330 ? 4.457 -1.685 -13.758 1.00 87.56 330 SER A O 1
ATOM 2732 N N . ARG A 1 331 ? 3.685 0.189 -12.768 1.00 89.31 331 ARG A N 1
ATOM 2733 C CA . ARG A 1 331 ? 4.917 0.981 -12.919 1.00 89.31 331 ARG A CA 1
ATOM 2734 C C . ARG A 1 331 ? 6.046 0.444 -12.042 1.00 89.31 331 ARG A C 1
ATOM 2736 O O . ARG A 1 331 ? 7.122 0.154 -12.560 1.00 89.31 331 ARG A O 1
ATOM 2743 N N . THR A 1 332 ? 5.788 0.232 -10.750 1.00 90.88 332 THR A N 1
ATOM 2744 C CA . THR A 1 332 ? 6.748 -0.381 -9.818 1.00 90.88 332 THR A CA 1
ATOM 2745 C C . THR A 1 332 ? 7.225 -1.737 -10.338 1.00 90.88 332 THR A C 1
ATOM 2747 O O . THR A 1 332 ? 8.424 -2.009 -10.351 1.00 90.88 332 THR A O 1
ATOM 2750 N N . SER A 1 333 ? 6.315 -2.565 -10.866 1.00 91.75 333 SER A N 1
ATOM 2751 C CA . SER A 1 333 ? 6.662 -3.845 -11.494 1.00 91.75 333 SER A CA 1
ATOM 2752 C C . SER A 1 333 ? 7.577 -3.679 -12.713 1.00 91.75 333 SER A C 1
ATOM 2754 O O . SER A 1 333 ? 8.546 -4.425 -12.853 1.00 91.75 333 SER A O 1
ATOM 2756 N N . ALA A 1 334 ? 7.316 -2.699 -13.583 1.00 93.50 334 ALA A N 1
ATOM 2757 C CA . ALA A 1 334 ? 8.166 -2.423 -14.741 1.00 93.50 334 ALA A CA 1
ATOM 2758 C C . ALA A 1 334 ? 9.583 -1.981 -14.333 1.00 93.50 334 ALA A C 1
ATOM 2760 O O . ALA A 1 334 ? 10.562 -2.467 -14.897 1.00 93.50 334 ALA A O 1
ATOM 2761 N N . LEU A 1 335 ? 9.706 -1.126 -13.316 1.00 94.12 335 LEU A N 1
ATOM 2762 C CA . LEU A 1 335 ? 11.001 -0.678 -12.794 1.00 94.12 335 LEU A CA 1
ATOM 2763 C C . LEU A 1 335 ? 11.775 -1.803 -12.099 1.00 94.12 335 LEU A C 1
ATOM 2765 O O . LEU A 1 335 ? 12.978 -1.943 -12.305 1.00 94.12 335 LEU A O 1
ATOM 2769 N N . LEU A 1 336 ? 11.088 -2.659 -11.341 1.00 94.06 336 LEU A N 1
ATOM 2770 C CA . LEU A 1 336 ? 11.680 -3.860 -10.745 1.00 94.06 336 LEU A CA 1
ATOM 2771 C C . LEU A 1 336 ? 12.206 -4.838 -11.799 1.00 94.06 336 LEU A C 1
ATOM 2773 O O . LEU A 1 336 ? 13.281 -5.418 -11.635 1.00 94.06 336 LEU A O 1
ATOM 2777 N N . LYS A 1 337 ? 11.476 -4.992 -12.907 1.00 92.88 337 LYS A N 1
ATOM 2778 C CA . LYS A 1 337 ? 11.958 -5.760 -14.059 1.00 92.88 337 LYS A CA 1
ATOM 2779 C C . LYS A 1 337 ? 13.173 -5.102 -14.702 1.00 92.88 337 LYS A C 1
ATOM 2781 O O . LYS A 1 337 ? 14.104 -5.809 -15.059 1.00 92.88 337 LYS A O 1
ATOM 2786 N N . ALA A 1 338 ? 13.199 -3.774 -14.821 1.00 95.44 338 ALA A N 1
ATOM 2787 C CA . ALA A 1 338 ? 14.328 -3.061 -15.415 1.00 95.44 338 ALA A CA 1
ATOM 2788 C C . ALA A 1 338 ? 15.641 -3.289 -14.643 1.00 95.44 338 ALA A C 1
ATOM 2790 O O . ALA A 1 338 ? 16.674 -3.530 -15.264 1.00 95.44 338 ALA A O 1
ATOM 2791 N N . VAL A 1 339 ? 15.602 -3.303 -13.304 1.00 95.44 339 VAL A N 1
ATOM 2792 C CA . VAL A 1 339 ? 16.804 -3.527 -12.472 1.00 95.44 339 VAL A CA 1
ATOM 2793 C C . VAL A 1 339 ? 17.304 -4.979 -12.458 1.00 95.44 339 VAL A C 1
ATOM 2795 O O . VAL A 1 339 ? 18.415 -5.240 -11.998 1.00 95.44 339 VAL A O 1
ATOM 2798 N N . THR A 1 340 ? 16.510 -5.924 -12.972 1.00 91.50 340 THR A N 1
ATOM 2799 C CA . THR A 1 340 ? 16.821 -7.367 -13.008 1.00 91.50 340 THR A CA 1
ATOM 2800 C C . THR A 1 340 ? 16.731 -7.974 -14.410 1.00 91.50 340 THR A C 1
ATOM 2802 O O . THR A 1 340 ? 16.716 -9.194 -14.549 1.00 91.50 340 THR A O 1
ATOM 2805 N N . ALA A 1 341 ? 16.676 -7.148 -15.460 1.00 91.62 341 ALA A N 1
ATOM 2806 C CA . ALA A 1 341 ? 16.414 -7.622 -16.818 1.00 91.62 341 ALA A CA 1
ATOM 2807 C C . ALA A 1 341 ? 17.513 -8.564 -17.340 1.00 91.62 341 ALA A C 1
ATOM 2809 O O . ALA A 1 341 ? 17.222 -9.485 -18.102 1.00 91.62 341 ALA A O 1
ATOM 2810 N N . THR A 1 342 ? 18.771 -8.320 -16.958 1.00 91.38 342 THR A N 1
ATOM 2811 C CA . THR A 1 342 ? 19.948 -9.061 -17.441 1.00 91.38 342 THR A CA 1
ATOM 2812 C C . THR A 1 342 ? 21.065 -9.143 -16.388 1.00 91.38 342 THR A C 1
ATOM 2814 O O . THR A 1 342 ? 20.995 -8.496 -15.345 1.00 91.38 342 THR A O 1
ATOM 2817 N N . ASP A 1 343 ? 22.146 -9.870 -16.694 1.00 89.19 343 ASP A N 1
ATOM 2818 C CA . ASP A 1 343 ? 23.400 -9.872 -15.914 1.00 89.19 343 ASP A CA 1
ATOM 2819 C C . ASP A 1 343 ? 24.347 -8.691 -16.250 1.00 89.19 343 ASP A C 1
ATOM 2821 O O . ASP A 1 343 ? 25.506 -8.660 -15.809 1.00 89.19 343 ASP A O 1
ATOM 2825 N N . ASP A 1 344 ? 23.916 -7.750 -17.095 1.00 92.88 344 ASP A N 1
ATOM 2826 C CA . ASP A 1 344 ? 24.638 -6.513 -17.405 1.00 92.88 344 ASP A CA 1
ATOM 2827 C C . ASP A 1 344 ? 24.080 -5.369 -16.545 1.00 92.88 344 ASP A C 1
ATOM 2829 O O . ASP A 1 344 ? 22.994 -4.842 -16.783 1.00 92.88 344 ASP A O 1
ATOM 2833 N N . ASP A 1 345 ? 24.829 -5.004 -15.504 1.00 93.75 345 ASP A N 1
ATOM 2834 C CA . ASP A 1 345 ? 24.390 -4.011 -14.523 1.00 93.75 345 ASP A CA 1
ATOM 2835 C C . ASP A 1 345 ? 24.279 -2.600 -15.112 1.00 93.75 345 ASP A C 1
ATOM 2837 O O . ASP A 1 345 ? 23.315 -1.888 -14.834 1.00 93.75 345 ASP A O 1
ATOM 2841 N N . SER A 1 346 ? 25.217 -2.215 -15.981 1.00 95.62 346 SER A N 1
ATOM 2842 C CA . SER A 1 346 ? 25.180 -0.924 -16.669 1.00 95.62 346 SER A CA 1
ATOM 2843 C C . SER A 1 346 ? 23.964 -0.836 -17.594 1.00 95.62 346 SER A C 1
ATOM 2845 O O . SER A 1 346 ? 23.335 0.220 -17.689 1.00 95.62 346 SER A O 1
ATOM 2847 N N . PHE A 1 347 ? 23.587 -1.947 -18.238 1.00 96.50 347 PHE A N 1
ATOM 2848 C CA . PHE A 1 347 ? 22.360 -2.031 -19.030 1.00 96.50 347 PHE A CA 1
ATOM 2849 C C . PHE A 1 347 ? 21.112 -1.890 -18.158 1.00 96.50 347 PHE A C 1
ATOM 2851 O O . PHE A 1 347 ? 20.260 -1.055 -18.455 1.00 96.50 347 PHE A O 1
ATOM 2858 N N . ASN A 1 348 ? 21.008 -2.657 -17.072 1.00 96.75 348 ASN A N 1
ATOM 2859 C CA . ASN A 1 348 ? 19.857 -2.600 -16.168 1.00 96.75 348 ASN A CA 1
ATOM 2860 C C . ASN A 1 348 ? 19.692 -1.202 -15.548 1.00 96.75 348 ASN A C 1
ATOM 2862 O O . ASN A 1 348 ? 18.574 -0.700 -15.436 1.00 96.75 348 ASN A O 1
ATOM 2866 N N . LYS A 1 349 ? 20.800 -0.536 -15.203 1.00 97.12 349 LYS A N 1
ATOM 2867 C CA . LYS A 1 349 ? 20.818 0.850 -14.721 1.00 97.12 349 LYS A CA 1
ATOM 2868 C C . LYS A 1 349 ? 20.335 1.829 -15.783 1.00 97.12 349 LYS A C 1
ATOM 2870 O O . LYS A 1 349 ? 19.458 2.643 -15.504 1.00 97.12 349 LYS A O 1
ATOM 2875 N N . ALA A 1 350 ? 20.842 1.721 -17.012 1.00 97.06 350 ALA A N 1
ATOM 2876 C CA . ALA A 1 350 ? 20.367 2.537 -18.128 1.00 97.06 350 ALA A CA 1
ATOM 2877 C C . ALA A 1 350 ? 18.865 2.328 -18.375 1.00 97.06 350 ALA A C 1
ATOM 2879 O O . ALA A 1 350 ? 18.120 3.294 -18.556 1.00 97.06 350 ALA A O 1
ATOM 2880 N N . LEU A 1 351 ? 18.418 1.069 -18.353 1.00 97.00 351 LEU A N 1
ATOM 2881 C CA . LEU A 1 351 ? 17.028 0.682 -18.555 1.00 97.00 351 LEU A CA 1
ATOM 2882 C C . LEU A 1 351 ? 16.129 1.246 -17.451 1.00 97.00 351 LEU A C 1
ATOM 2884 O O . LEU A 1 351 ? 15.081 1.806 -17.756 1.00 97.00 351 LEU A O 1
ATOM 2888 N N . PHE A 1 352 ? 16.552 1.153 -16.190 1.00 96.38 352 PHE A N 1
ATOM 2889 C CA . PHE A 1 352 ? 15.839 1.713 -15.045 1.00 96.38 352 PHE A CA 1
ATOM 2890 C C . PHE A 1 352 ? 15.654 3.226 -15.170 1.00 96.38 352 PHE A C 1
ATOM 2892 O O . PHE A 1 352 ? 14.525 3.701 -15.079 1.00 96.38 352 PHE A O 1
ATOM 2899 N N . GLU A 1 353 ? 16.725 3.976 -15.440 1.00 94.50 353 GLU A N 1
ATOM 2900 C CA . GLU A 1 353 ? 16.660 5.437 -15.584 1.00 94.50 353 GLU A CA 1
ATOM 2901 C C . GLU A 1 353 ? 15.757 5.850 -16.757 1.00 94.50 353 GLU A C 1
ATOM 2903 O O . GLU A 1 353 ? 14.924 6.751 -16.630 1.00 94.50 353 GLU A O 1
ATOM 2908 N N . LYS A 1 354 ? 15.854 5.145 -17.893 1.00 95.19 354 LYS A N 1
ATOM 2909 C CA . LYS A 1 354 ? 14.997 5.401 -19.057 1.00 95.19 354 LYS A CA 1
ATOM 2910 C C . LYS A 1 354 ? 13.529 5.094 -18.750 1.00 95.19 354 LYS A C 1
ATOM 2912 O O . LYS A 1 354 ? 12.678 5.932 -19.031 1.00 95.19 354 LYS A O 1
ATOM 2917 N N . VAL A 1 355 ? 13.224 3.956 -18.123 1.00 93.94 355 VAL A N 1
ATOM 2918 C CA . VAL A 1 355 ? 11.851 3.601 -17.719 1.00 93.94 355 VAL A CA 1
ATOM 2919 C C . VAL A 1 355 ? 11.299 4.596 -16.695 1.00 93.94 355 VAL A C 1
ATOM 2921 O O . VAL A 1 355 ? 10.151 5.020 -16.829 1.00 93.94 355 VAL A O 1
ATOM 2924 N N . LYS A 1 356 ? 12.111 5.022 -15.719 1.00 91.56 356 LYS A N 1
ATOM 2925 C CA . LYS A 1 356 ? 11.723 6.014 -14.704 1.00 91.56 356 LYS A CA 1
ATOM 2926 C C . LYS A 1 356 ? 11.416 7.381 -15.327 1.00 91.56 356 LYS A C 1
ATOM 2928 O O . LYS A 1 356 ? 10.569 8.104 -14.818 1.00 91.56 356 LYS A O 1
ATOM 2933 N N . SER A 1 357 ? 12.043 7.720 -16.455 1.00 90.38 357 SER A N 1
ATOM 2934 C CA . SER A 1 357 ? 11.809 8.997 -17.144 1.00 90.38 357 SER A CA 1
ATOM 2935 C C . SER A 1 357 ? 10.459 9.111 -17.866 1.00 90.38 357 SER A C 1
ATOM 2937 O O . SER A 1 357 ? 10.045 10.223 -18.187 1.00 90.38 357 SER A O 1
ATOM 2939 N N . PHE A 1 358 ? 9.764 7.999 -18.128 1.00 90.31 358 PHE A N 1
ATOM 2940 C CA . PHE A 1 358 ? 8.472 8.028 -18.820 1.00 90.31 358 PHE A CA 1
ATOM 2941 C C . PHE A 1 358 ? 7.329 8.426 -17.893 1.00 90.31 358 PHE A C 1
ATOM 2943 O O . PHE A 1 358 ? 7.299 8.020 -16.730 1.00 90.31 358 PHE A O 1
ATOM 2950 N N . SER A 1 359 ? 6.348 9.155 -18.422 1.00 84.31 359 SER A N 1
ATOM 2951 C CA . SER A 1 359 ? 5.221 9.698 -17.654 1.00 84.31 359 SER A CA 1
ATOM 2952 C C . SER A 1 359 ? 3.945 8.874 -17.799 1.00 84.31 359 SER A C 1
ATOM 2954 O O . SER A 1 359 ? 2.943 9.194 -17.171 1.00 84.31 359 SER A O 1
ATOM 2956 N N . THR A 1 360 ? 3.940 7.813 -18.610 1.00 85.75 360 THR A N 1
ATOM 2957 C CA . THR A 1 360 ? 2.770 6.939 -18.769 1.00 85.75 360 THR A CA 1
ATOM 2958 C C . THR A 1 360 ? 3.150 5.461 -18.852 1.00 85.75 360 THR A C 1
ATOM 2960 O O . THR A 1 360 ? 4.240 5.089 -19.288 1.00 85.75 360 THR A O 1
ATOM 2963 N N . MET A 1 361 ? 2.216 4.582 -18.473 1.00 88.25 361 MET A N 1
ATOM 2964 C CA . MET A 1 361 ? 2.388 3.137 -18.670 1.00 88.25 361 MET A CA 1
ATOM 2965 C C . MET A 1 361 ? 2.408 2.734 -20.147 1.00 88.25 361 MET A C 1
ATOM 2967 O O . MET A 1 361 ? 2.996 1.709 -20.482 1.00 88.25 361 MET A O 1
ATOM 2971 N N . GLU A 1 362 ? 1.769 3.509 -21.025 1.00 91.44 362 GLU A N 1
ATOM 2972 C CA . GLU A 1 362 ? 1.805 3.270 -22.468 1.00 91.44 362 GLU A CA 1
ATOM 2973 C C . GLU A 1 362 ? 3.221 3.471 -23.015 1.00 91.44 362 GLU A C 1
ATOM 2975 O O . GLU A 1 362 ? 3.745 2.571 -23.666 1.00 91.44 362 GLU A O 1
ATOM 2980 N N . GLU A 1 363 ? 3.876 4.582 -22.673 1.00 93.38 363 GLU A N 1
ATOM 2981 C CA . GLU A 1 363 ? 5.278 4.837 -23.030 1.00 93.38 363 GLU A CA 1
ATOM 2982 C C . GLU A 1 363 ? 6.207 3.754 -22.476 1.00 93.38 363 GLU A C 1
ATOM 2984 O O . GLU A 1 363 ? 6.998 3.180 -23.225 1.00 93.38 363 GLU A O 1
ATOM 2989 N N . ILE A 1 364 ? 6.056 3.409 -21.188 1.00 93.81 364 ILE A N 1
ATOM 2990 C CA . ILE A 1 364 ? 6.843 2.336 -20.571 1.00 93.81 364 ILE A CA 1
ATOM 2991 C C . ILE A 1 364 ? 6.675 1.037 -21.351 1.00 93.81 364 ILE A C 1
ATOM 2993 O O . ILE A 1 364 ? 7.667 0.399 -21.684 1.00 93.81 364 ILE A O 1
ATOM 2997 N N . ASN A 1 365 ? 5.442 0.622 -21.641 1.00 94.06 365 ASN A N 1
ATOM 2998 C CA . ASN A 1 365 ? 5.195 -0.651 -22.310 1.00 94.06 365 ASN A CA 1
ATOM 2999 C C . ASN A 1 365 ? 5.690 -0.644 -23.759 1.00 94.06 365 ASN A C 1
ATOM 3001 O O . ASN A 1 365 ? 6.278 -1.635 -24.193 1.00 94.06 365 ASN A O 1
ATOM 3005 N N . ASN A 1 366 ? 5.496 0.460 -24.483 1.00 94.25 366 ASN A N 1
ATOM 3006 C CA . ASN A 1 366 ? 5.956 0.611 -25.862 1.00 94.25 366 ASN A CA 1
ATOM 3007 C C . ASN A 1 366 ? 7.483 0.531 -25.960 1.00 94.25 366 ASN A C 1
ATOM 3009 O O . ASN A 1 366 ? 7.992 -0.062 -26.906 1.00 94.25 366 ASN A O 1
ATOM 3013 N N . PHE A 1 367 ? 8.204 1.053 -24.966 1.00 96.81 367 PHE A N 1
ATOM 3014 C CA . PHE A 1 367 ? 9.662 1.004 -24.929 1.00 96.81 367 PHE A CA 1
ATOM 3015 C C . PHE A 1 367 ? 10.221 -0.302 -24.335 1.00 96.81 367 PHE A C 1
ATOM 3017 O O . PHE A 1 367 ? 11.135 -0.914 -24.892 1.00 96.81 367 PHE A O 1
ATOM 3024 N N . LEU A 1 368 ? 9.697 -0.744 -23.191 1.00 96.25 368 LEU A N 1
ATOM 3025 C CA . LEU A 1 368 ? 10.271 -1.835 -22.400 1.00 96.25 368 LEU A CA 1
ATOM 3026 C C . LEU A 1 368 ? 9.946 -3.213 -22.984 1.00 96.25 368 LEU A C 1
ATOM 3028 O O . LEU A 1 368 ? 10.816 -4.085 -23.014 1.00 96.25 368 LEU A O 1
ATOM 3032 N N . LEU A 1 369 ? 8.711 -3.436 -23.448 1.00 94.75 369 LEU A N 1
ATOM 3033 C CA . LEU A 1 369 ? 8.285 -4.767 -23.895 1.00 94.75 369 LEU A CA 1
ATOM 3034 C C . LEU A 1 369 ? 9.062 -5.277 -25.116 1.00 94.75 369 LEU A C 1
ATOM 3036 O O . LEU A 1 369 ? 9.429 -6.451 -25.089 1.00 94.75 369 LEU A O 1
ATOM 3040 N N . PRO A 1 370 ? 9.366 -4.470 -26.154 1.00 95.31 370 PRO A N 1
ATOM 3041 C CA . PRO A 1 370 ? 10.157 -4.959 -27.281 1.00 95.31 370 PRO A CA 1
ATOM 3042 C C . PRO A 1 370 ? 11.578 -5.372 -26.882 1.00 95.31 370 PRO A C 1
ATOM 3044 O O . PRO A 1 370 ? 12.052 -6.410 -27.340 1.00 95.31 370 PRO A O 1
ATOM 3047 N N . ILE A 1 371 ? 12.229 -4.617 -25.985 1.00 94.69 371 ILE A N 1
ATOM 3048 C CA . ILE A 1 371 ? 13.548 -4.976 -25.440 1.00 94.69 371 ILE A CA 1
ATOM 3049 C C . ILE A 1 371 ? 13.466 -6.303 -24.683 1.00 94.69 371 ILE A C 1
ATOM 3051 O O . ILE A 1 371 ? 14.231 -7.218 -24.982 1.00 94.69 371 ILE A O 1
ATOM 3055 N N . LEU A 1 372 ? 12.539 -6.423 -23.725 1.00 93.88 372 LEU A N 1
ATOM 3056 C CA . LEU A 1 372 ? 12.407 -7.636 -22.910 1.00 93.88 372 LEU A CA 1
ATOM 3057 C C . LEU A 1 372 ? 12.055 -8.854 -23.767 1.00 93.88 372 LEU A C 1
ATOM 3059 O O . LEU A 1 372 ? 12.638 -9.920 -23.595 1.00 93.88 372 LEU A O 1
ATOM 3063 N N . HIS A 1 373 ? 11.155 -8.690 -24.738 1.00 93.50 373 HIS A N 1
ATOM 3064 C CA . HIS A 1 373 ? 10.809 -9.755 -25.671 1.00 93.50 373 HIS A CA 1
ATOM 3065 C C . HIS A 1 373 ? 12.021 -10.200 -26.493 1.00 93.50 373 HIS A C 1
ATOM 3067 O O . HIS A 1 373 ? 12.245 -11.399 -26.649 1.00 93.50 373 HIS A O 1
ATOM 3073 N N . HIS A 1 374 ? 12.826 -9.256 -26.985 1.00 92.81 374 HIS A N 1
ATOM 3074 C CA . HIS A 1 374 ? 14.020 -9.592 -27.747 1.00 92.81 374 HIS A CA 1
ATOM 3075 C C . HIS A 1 374 ? 15.073 -10.297 -26.882 1.00 92.81 374 HIS A C 1
ATOM 3077 O O . HIS A 1 374 ? 15.643 -11.293 -27.319 1.00 92.81 374 HIS A O 1
ATOM 3083 N N . ILE A 1 375 ? 15.276 -9.852 -25.637 1.00 90.56 375 ILE A N 1
ATOM 3084 C CA . ILE A 1 375 ? 16.128 -10.541 -24.655 1.00 90.56 375 ILE A CA 1
ATOM 3085 C C . ILE A 1 375 ? 15.651 -11.985 -24.457 1.00 90.56 375 ILE A C 1
ATOM 3087 O O . ILE A 1 375 ? 16.444 -12.913 -24.621 1.00 90.56 375 ILE A O 1
ATOM 3091 N N . ASP A 1 376 ? 14.357 -12.192 -24.199 1.00 88.00 376 ASP A N 1
ATOM 3092 C CA . ASP A 1 376 ? 13.765 -13.522 -24.017 1.00 88.00 376 ASP A CA 1
ATOM 3093 C C . ASP A 1 376 ? 13.944 -14.419 -25.252 1.00 88.00 376 ASP A C 1
ATOM 3095 O O . ASP A 1 376 ? 14.157 -15.628 -25.131 1.00 88.00 376 ASP A O 1
ATOM 3099 N N . GLU A 1 377 ? 13.835 -13.865 -26.462 1.00 87.94 377 GLU A N 1
ATOM 3100 C CA . GLU A 1 377 ? 14.088 -14.615 -27.693 1.00 87.94 377 GLU A CA 1
ATOM 3101 C C . GLU A 1 377 ? 15.555 -15.023 -27.831 1.00 87.94 377 GLU A C 1
ATOM 3103 O O . GLU A 1 377 ? 15.833 -16.154 -28.238 1.00 87.94 377 GLU A O 1
ATOM 3108 N N . GLN A 1 378 ? 16.492 -14.140 -27.486 1.00 83.94 378 GLN A N 1
ATOM 3109 C CA . GLN A 1 378 ? 17.922 -14.444 -27.541 1.00 83.94 378 GLN A CA 1
ATOM 3110 C C . GLN A 1 378 ? 18.303 -15.493 -26.485 1.00 83.94 378 GLN A C 1
ATOM 3112 O O . GLN A 1 378 ? 18.985 -16.462 -26.819 1.00 83.94 378 GLN A O 1
ATOM 3117 N N . LEU A 1 379 ? 17.772 -15.392 -25.262 1.00 82.06 379 LEU A N 1
ATOM 3118 C CA . LEU A 1 379 ? 17.945 -16.403 -24.205 1.00 82.06 379 LEU A CA 1
ATOM 3119 C C . LEU A 1 379 ? 17.355 -17.772 -24.566 1.00 82.06 379 LEU A C 1
ATOM 3121 O O . LEU A 1 379 ? 17.794 -18.783 -24.039 1.00 82.06 379 LEU A O 1
ATOM 3125 N N . LYS A 1 380 ? 16.364 -17.842 -25.463 1.00 82.88 380 LYS A N 1
ATOM 3126 C CA . LYS A 1 380 ? 15.853 -19.125 -25.983 1.00 82.88 380 LYS A CA 1
ATOM 3127 C C . LYS A 1 380 ? 16.718 -19.705 -27.100 1.00 82.88 380 LYS A C 1
ATOM 3129 O O . LYS A 1 380 ? 16.663 -20.909 -27.346 1.00 82.88 380 LYS A O 1
ATOM 3134 N N . ARG A 1 381 ? 17.444 -18.859 -27.839 1.00 73.75 381 ARG A N 1
ATOM 3135 C CA . ARG A 1 381 ? 18.294 -19.270 -28.973 1.00 73.75 381 ARG A CA 1
ATOM 3136 C C . ARG A 1 381 ? 19.641 -19.813 -28.516 1.00 73.75 381 ARG A C 1
ATOM 3138 O O . ARG A 1 381 ? 20.169 -20.727 -29.147 1.00 73.75 381 ARG A O 1
ATOM 3145 N N . PHE A 1 382 ? 20.182 -19.254 -27.444 1.00 63.25 382 PHE A N 1
ATOM 3146 C CA . PHE A 1 382 ? 21.386 -19.729 -26.783 1.00 63.25 382 PHE A CA 1
ATOM 3147 C C . PHE A 1 382 ? 20.950 -20.452 -25.513 1.00 63.25 382 PHE A C 1
ATOM 3149 O O . PHE A 1 382 ? 20.203 -19.858 -24.754 1.00 63.25 382 PHE A O 1
ATOM 3156 N N . ASP A 1 383 ? 21.368 -21.704 -25.269 1.00 57.94 383 ASP A N 1
ATOM 3157 C CA . ASP A 1 383 ? 21.137 -22.346 -23.961 1.00 57.94 383 ASP A CA 1
ATOM 3158 C C . ASP A 1 383 ? 21.467 -21.320 -22.856 1.00 57.94 383 ASP A C 1
ATOM 3160 O O . ASP A 1 383 ? 22.531 -20.701 -22.949 1.00 57.94 383 ASP A O 1
ATOM 3164 N N . GLU A 1 384 ? 20.570 -21.131 -21.871 1.00 56.56 384 GLU A N 1
ATOM 3165 C CA . GLU A 1 384 ? 20.477 -20.045 -20.850 1.00 56.56 384 GLU A CA 1
ATOM 3166 C C . GLU A 1 384 ? 21.785 -19.685 -20.092 1.00 56.56 384 GLU A C 1
ATOM 3168 O O . GLU A 1 384 ? 21.824 -18.809 -19.237 1.00 56.56 384 GLU A O 1
ATOM 3173 N N . ILE A 1 385 ? 22.874 -20.383 -20.395 1.00 53.00 385 ILE A N 1
ATOM 3174 C CA . ILE A 1 385 ? 24.218 -20.313 -19.835 1.00 53.00 385 ILE A CA 1
ATOM 3175 C C . ILE A 1 385 ? 25.073 -19.208 -20.497 1.00 53.00 385 ILE A C 1
ATOM 3177 O O . ILE A 1 385 ? 26.094 -18.809 -19.932 1.00 53.00 385 ILE A O 1
ATOM 3181 N N . ILE A 1 386 ? 24.716 -18.702 -21.687 1.00 61.91 386 ILE A N 1
ATOM 3182 C CA . ILE A 1 386 ? 25.518 -17.668 -22.369 1.00 61.91 386 ILE A CA 1
ATOM 3183 C C . ILE A 1 386 ? 25.098 -16.268 -21.916 1.00 61.91 386 ILE A C 1
ATOM 3185 O O . ILE A 1 386 ? 23.988 -15.819 -22.186 1.00 61.91 386 ILE A O 1
ATOM 3189 N N . LYS A 1 387 ? 26.040 -15.545 -21.296 1.00 72.50 387 LYS A N 1
ATOM 3190 C CA . LYS A 1 387 ? 25.885 -14.122 -20.979 1.00 72.50 387 LYS A CA 1
ATOM 3191 C C . LYS A 1 387 ? 25.624 -13.334 -22.266 1.00 72.50 387 LYS A C 1
ATOM 3193 O O . LYS A 1 387 ? 26.474 -13.320 -23.159 1.00 72.50 387 LYS A O 1
ATOM 3198 N N . LEU A 1 388 ? 24.468 -12.678 -22.347 1.00 83.69 388 LEU A N 1
ATOM 3199 C CA . LEU A 1 388 ? 24.111 -11.842 -23.490 1.00 83.69 388 LEU A CA 1
ATOM 3200 C C . LEU A 1 388 ? 25.056 -10.641 -23.603 1.00 83.69 388 LEU A C 1
ATOM 3202 O O . LEU A 1 388 ? 25.371 -9.980 -22.612 1.00 83.69 388 LEU A O 1
ATOM 3206 N N . ASN A 1 389 ? 25.483 -10.341 -24.829 1.00 88.44 389 ASN A N 1
ATOM 3207 C CA . ASN A 1 389 ? 26.151 -9.086 -25.140 1.00 88.44 389 ASN A CA 1
ATOM 3208 C C . ASN A 1 389 ? 25.088 -8.031 -25.465 1.00 88.44 389 ASN A C 1
ATOM 3210 O O . ASN A 1 389 ? 24.534 -8.029 -26.564 1.00 88.44 389 ASN A O 1
ATOM 3214 N N . MET A 1 390 ? 24.802 -7.133 -24.522 1.00 92.88 390 MET A N 1
ATOM 3215 C CA . MET A 1 390 ? 23.712 -6.167 -24.682 1.00 92.88 390 MET A CA 1
ATOM 3216 C C . MET A 1 390 ? 23.940 -5.160 -25.815 1.00 92.88 390 MET A C 1
ATOM 3218 O O . MET A 1 390 ? 22.967 -4.708 -26.418 1.00 92.88 390 MET A O 1
ATOM 3222 N N . ASP A 1 391 ? 25.193 -4.891 -26.197 1.00 92.12 391 ASP A N 1
ATOM 3223 C CA . ASP A 1 391 ? 25.498 -4.100 -27.396 1.00 92.12 391 ASP A CA 1
ATOM 3224 C C . ASP A 1 391 ? 24.984 -4.790 -28.669 1.00 92.12 391 ASP A C 1
ATOM 3226 O O . ASP A 1 391 ? 24.420 -4.142 -29.554 1.00 92.12 391 ASP A O 1
ATOM 3230 N N . GLU A 1 392 ? 25.169 -6.109 -28.771 1.00 91.31 392 GLU A N 1
ATOM 3231 C CA . GLU A 1 392 ? 24.681 -6.915 -29.895 1.00 91.31 392 GLU A CA 1
ATOM 3232 C C . GLU A 1 392 ? 23.159 -7.043 -29.866 1.00 91.31 392 GLU A C 1
ATOM 3234 O O . GLU A 1 392 ? 22.527 -6.808 -30.890 1.00 91.31 392 GLU A O 1
ATOM 3239 N N . VAL A 1 393 ? 22.567 -7.303 -28.695 1.00 92.81 393 VAL A N 1
ATOM 3240 C CA . VAL A 1 393 ? 21.105 -7.393 -28.522 1.00 92.81 393 VAL A CA 1
ATOM 3241 C C . VAL A 1 393 ? 20.417 -6.101 -28.974 1.00 92.81 393 VAL A C 1
ATOM 3243 O O . VAL A 1 393 ? 19.433 -6.150 -29.710 1.00 92.81 393 VAL A O 1
ATOM 3246 N N . LEU A 1 394 ? 20.942 -4.934 -28.590 1.00 95.12 394 LEU A N 1
ATOM 3247 C CA . LEU A 1 394 ? 20.389 -3.647 -29.022 1.00 95.12 394 LEU A CA 1
ATOM 3248 C C . LEU A 1 394 ? 20.597 -3.399 -30.519 1.00 95.12 394 LEU A C 1
ATOM 3250 O O . LEU A 1 394 ? 19.682 -2.921 -31.189 1.00 95.12 394 LEU A O 1
ATOM 3254 N N . ASN A 1 395 ? 21.766 -3.739 -31.070 1.00 95.44 395 ASN A N 1
ATOM 3255 C CA . ASN A 1 395 ? 22.004 -3.618 -32.511 1.00 95.44 395 ASN A CA 1
ATOM 3256 C C . ASN A 1 395 ? 21.044 -4.503 -33.318 1.00 95.44 395 ASN A C 1
ATOM 3258 O O . ASN A 1 395 ? 20.504 -4.045 -34.326 1.00 95.44 395 ASN A O 1
ATOM 3262 N N . ASP A 1 396 ? 20.823 -5.741 -32.881 1.00 94.81 396 ASP A N 1
ATOM 3263 C CA . ASP A 1 396 ? 19.907 -6.687 -33.515 1.00 94.81 396 ASP A CA 1
ATOM 3264 C C . ASP A 1 396 ? 18.462 -6.189 -33.450 1.00 94.81 396 ASP A C 1
ATOM 3266 O O . ASP A 1 396 ? 17.777 -6.178 -34.475 1.00 94.81 396 ASP A O 1
ATOM 3270 N N . LEU A 1 397 ? 18.023 -5.689 -32.291 1.00 95.44 397 LEU A N 1
ATOM 3271 C CA . LEU A 1 397 ? 16.704 -5.080 -32.121 1.00 95.44 397 LEU A CA 1
ATOM 3272 C C . LEU A 1 397 ? 16.501 -3.890 -33.077 1.00 95.44 397 LEU A C 1
ATOM 3274 O O . LEU A 1 397 ? 15.525 -3.845 -33.829 1.00 95.44 397 LEU A O 1
ATOM 3278 N N . ILE A 1 398 ? 17.454 -2.954 -33.106 1.00 97.25 398 ILE A N 1
ATOM 3279 C CA . ILE A 1 398 ? 17.426 -1.782 -33.997 1.00 97.25 398 ILE A CA 1
ATOM 3280 C C . ILE A 1 398 ? 17.413 -2.214 -35.470 1.00 97.25 398 ILE A C 1
ATOM 3282 O O . ILE A 1 398 ? 16.697 -1.631 -36.288 1.00 97.25 398 ILE A O 1
ATOM 3286 N N . ASN A 1 399 ? 18.198 -3.229 -35.835 1.00 96.56 399 ASN A N 1
ATOM 3287 C CA . ASN A 1 399 ? 18.221 -3.757 -37.197 1.00 96.56 399 ASN A CA 1
ATOM 3288 C C . ASN A 1 399 ? 16.888 -4.415 -37.573 1.00 96.56 399 ASN A C 1
ATOM 3290 O O . ASN A 1 399 ? 16.416 -4.193 -38.686 1.00 96.56 399 ASN A O 1
ATOM 3294 N N . GLY A 1 400 ? 16.242 -5.127 -36.647 1.00 95.25 400 GLY A N 1
ATOM 3295 C CA . GLY A 1 400 ? 14.890 -5.654 -36.832 1.00 95.25 400 GLY A CA 1
ATOM 3296 C C . GLY A 1 400 ? 13.887 -4.551 -37.174 1.00 95.25 400 GLY A C 1
ATOM 3297 O O . GLY A 1 400 ? 13.160 -4.657 -38.162 1.00 95.25 400 GLY A O 1
ATOM 3298 N N . PHE A 1 401 ? 13.914 -3.430 -36.448 1.00 96.44 401 PHE A N 1
ATOM 3299 C CA . PHE A 1 401 ? 13.067 -2.278 -36.778 1.00 96.44 401 PHE A CA 1
ATOM 3300 C C . PHE A 1 401 ? 13.422 -1.633 -38.124 1.00 96.44 401 PHE A C 1
ATOM 3302 O O . PHE A 1 401 ? 12.523 -1.254 -38.875 1.00 96.44 401 PHE A O 1
ATOM 3309 N N . LYS A 1 402 ? 14.709 -1.557 -38.490 1.00 95.81 402 LYS A N 1
ATOM 3310 C CA . LYS A 1 402 ? 15.140 -1.083 -39.822 1.00 95.81 402 LYS A CA 1
ATOM 3311 C C . LYS A 1 402 ? 14.636 -1.984 -40.949 1.00 95.81 402 LYS A C 1
ATOM 3313 O O . LYS A 1 402 ? 14.301 -1.489 -42.027 1.00 95.81 402 LYS A O 1
ATOM 3318 N N . GLU A 1 403 ? 14.588 -3.295 -40.741 1.00 95.75 403 GLU A N 1
ATOM 3319 C CA . GLU A 1 403 ? 14.017 -4.223 -41.718 1.00 95.75 403 GLU A CA 1
ATOM 3320 C C . GLU A 1 403 ? 12.517 -3.989 -41.908 1.00 95.75 403 GLU A C 1
ATOM 3322 O O . GLU A 1 403 ? 12.061 -3.910 -43.051 1.00 95.75 403 GLU A O 1
ATOM 3327 N N . GLU A 1 404 ? 11.762 -3.820 -40.822 1.00 94.75 404 GLU A N 1
ATOM 3328 C CA . GLU A 1 404 ? 10.325 -3.525 -40.891 1.00 94.75 404 GLU A CA 1
ATOM 3329 C C . GLU A 1 404 ? 10.043 -2.147 -41.513 1.00 94.75 404 GLU A C 1
ATOM 3331 O O . GLU A 1 404 ? 9.177 -2.033 -42.385 1.00 94.75 404 GLU A O 1
ATOM 3336 N N . TYR A 1 405 ? 10.850 -1.127 -41.204 1.00 94.62 405 TYR A N 1
ATOM 3337 C CA . TYR A 1 405 ? 10.816 0.175 -41.882 1.00 94.62 405 TYR A CA 1
ATOM 3338 C C . TYR A 1 405 ? 10.961 0.049 -43.408 1.00 94.62 405 TYR A C 1
ATOM 3340 O O . TYR A 1 405 ? 10.221 0.671 -44.178 1.00 94.62 405 TYR A O 1
ATOM 3348 N N . ASN A 1 406 ? 11.909 -0.774 -43.867 1.00 94.19 406 ASN A N 1
ATOM 3349 C CA . ASN A 1 406 ? 12.162 -0.975 -45.293 1.00 94.19 406 ASN A CA 1
ATOM 3350 C C . ASN A 1 406 ? 11.026 -1.736 -45.996 1.00 94.19 406 ASN A C 1
ATOM 3352 O O . ASN A 1 406 ? 10.812 -1.526 -47.193 1.00 94.19 406 ASN A O 1
ATOM 3356 N N . LYS A 1 407 ? 10.303 -2.600 -45.271 1.00 94.88 407 LYS A N 1
ATOM 3357 C CA . LYS A 1 407 ? 9.134 -3.343 -45.772 1.00 94.88 407 LYS A CA 1
ATOM 3358 C C . LYS A 1 407 ? 7.850 -2.511 -45.757 1.00 94.88 407 LYS A C 1
ATOM 3360 O O . LYS A 1 407 ? 6.936 -2.811 -46.522 1.00 94.88 407 LYS A O 1
ATOM 3365 N N . ALA A 1 408 ? 7.760 -1.493 -44.903 1.00 93.56 408 ALA A N 1
ATOM 3366 C CA . ALA A 1 408 ? 6.562 -0.678 -44.767 1.00 93.56 408 ALA A CA 1
ATOM 3367 C C . ALA A 1 408 ? 6.234 0.078 -46.067 1.00 93.56 408 ALA A C 1
ATOM 3369 O O . ALA A 1 408 ? 7.075 0.769 -46.643 1.00 93.56 408 ALA A O 1
ATOM 3370 N N . GLU A 1 409 ? 4.986 -0.019 -46.525 1.00 93.06 409 GLU A N 1
ATOM 3371 C CA . GLU A 1 409 ? 4.513 0.678 -47.732 1.00 93.06 409 GLU A CA 1
ATOM 3372 C C . GLU A 1 409 ? 3.858 2.033 -47.411 1.00 93.06 409 GLU A C 1
ATOM 3374 O O . GLU A 1 409 ? 3.871 2.946 -48.238 1.00 93.06 409 GLU A O 1
ATOM 3379 N N . HIS A 1 410 ? 3.316 2.184 -46.199 1.00 94.94 410 H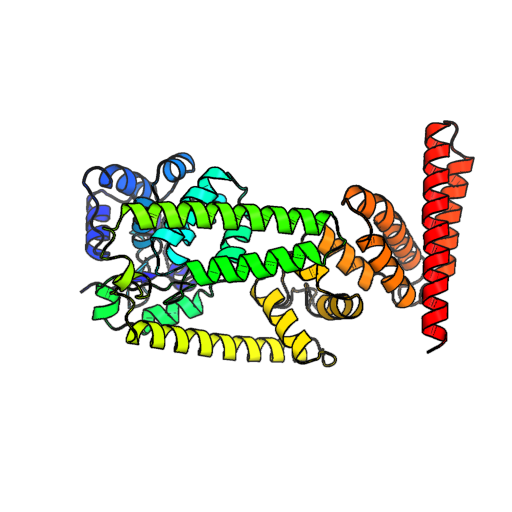IS A N 1
ATOM 3380 C CA . HIS A 1 410 ? 2.602 3.382 -45.752 1.00 94.94 410 HIS A CA 1
ATOM 3381 C C . HIS A 1 410 ? 3.520 4.362 -45.016 1.00 94.94 410 HIS A C 1
ATOM 3383 O O . HIS A 1 410 ? 4.368 3.958 -44.218 1.00 94.94 410 HIS A O 1
ATOM 3389 N N . LYS A 1 411 ? 3.326 5.664 -45.264 1.00 94.31 411 LYS A N 1
ATOM 3390 C CA . LYS A 1 411 ? 4.161 6.745 -44.716 1.00 94.31 411 LYS A CA 1
ATOM 3391 C C . LYS A 1 411 ? 4.080 6.808 -43.194 1.00 94.31 411 LYS A C 1
ATOM 3393 O O . LYS A 1 411 ? 5.106 6.936 -42.546 1.00 94.31 411 LYS A O 1
ATOM 3398 N N . GLU A 1 412 ? 2.887 6.646 -42.642 1.00 93.44 412 GLU A N 1
ATOM 3399 C CA . GLU A 1 412 ? 2.628 6.704 -41.203 1.00 93.44 412 GLU A CA 1
ATOM 3400 C C . GLU A 1 412 ? 3.348 5.569 -40.456 1.00 93.44 412 GLU A C 1
ATOM 3402 O O . GLU A 1 412 ? 3.900 5.772 -39.380 1.00 93.44 412 GLU A O 1
ATOM 3407 N N . ILE A 1 413 ? 3.407 4.376 -41.060 1.00 92.25 413 ILE A N 1
ATOM 3408 C CA . ILE A 1 413 ? 4.133 3.223 -40.504 1.00 92.25 413 ILE A CA 1
ATOM 3409 C C . ILE A 1 413 ? 5.647 3.465 -40.565 1.00 92.25 413 ILE A C 1
ATOM 3411 O O . ILE A 1 413 ? 6.370 3.130 -39.629 1.00 92.25 413 ILE A O 1
ATOM 3415 N N . LYS A 1 414 ? 6.136 4.076 -41.651 1.00 93.88 414 LYS A N 1
ATOM 3416 C CA . LYS A 1 414 ? 7.547 4.460 -41.775 1.00 93.88 414 LYS A CA 1
ATOM 3417 C C . LYS A 1 414 ? 7.962 5.496 -40.738 1.00 93.88 414 LYS A C 1
ATOM 3419 O O . LYS A 1 414 ? 8.997 5.312 -40.113 1.00 93.88 414 LYS A O 1
ATOM 3424 N N . GLU A 1 415 ? 7.151 6.531 -40.536 1.00 94.19 415 GLU A N 1
ATOM 3425 C CA . GLU A 1 415 ? 7.389 7.564 -39.520 1.00 94.19 415 GLU A CA 1
ATOM 3426 C C . GLU A 1 415 ? 7.415 6.962 -38.107 1.00 94.19 415 GLU A C 1
ATOM 3428 O O . GLU A 1 415 ? 8.285 7.302 -37.309 1.00 94.19 415 GLU A O 1
ATOM 3433 N N . HIS A 1 416 ? 6.524 6.006 -37.815 1.00 93.44 416 HIS A N 1
ATOM 3434 C CA . HIS A 1 416 ? 6.561 5.259 -36.557 1.00 93.44 416 HIS A CA 1
ATOM 3435 C C . HIS A 1 416 ? 7.885 4.499 -36.376 1.00 93.44 416 HIS A C 1
ATOM 3437 O O . HIS A 1 416 ? 8.546 4.674 -35.355 1.00 93.44 416 HIS A O 1
ATOM 3443 N N . TYR A 1 417 ? 8.312 3.695 -37.358 1.00 96.50 417 TYR A N 1
ATOM 3444 C CA . TYR A 1 417 ? 9.570 2.951 -37.234 1.00 96.50 417 TYR A CA 1
ATOM 3445 C C . TYR A 1 417 ? 10.805 3.857 -37.204 1.00 96.50 417 TYR A C 1
ATOM 3447 O O . TYR A 1 417 ? 11.749 3.529 -36.496 1.00 96.50 417 TYR A O 1
ATOM 3455 N N . GLU A 1 418 ? 10.815 4.986 -37.920 1.00 96.12 418 GLU A N 1
ATOM 3456 C CA . GLU A 1 418 ? 11.882 5.995 -37.805 1.00 96.12 418 GLU A CA 1
ATOM 3457 C C . GLU A 1 418 ? 12.027 6.476 -36.359 1.00 96.12 418 GLU A C 1
ATOM 3459 O O . GLU A 1 418 ? 13.128 6.413 -35.814 1.00 96.12 418 GLU A O 1
ATOM 3464 N N . SER A 1 419 ? 10.916 6.854 -35.718 1.00 95.12 419 SER A N 1
ATOM 3465 C CA . SER A 1 419 ? 10.904 7.283 -34.315 1.00 95.12 419 SER A CA 1
ATOM 3466 C C . SER A 1 419 ? 11.378 6.184 -33.360 1.00 95.12 419 SER A C 1
ATOM 3468 O O . SER A 1 419 ? 12.128 6.463 -32.429 1.00 95.12 419 SER A O 1
ATOM 3470 N N . VAL A 1 420 ? 10.959 4.935 -33.580 1.00 95.12 420 VAL A N 1
ATOM 3471 C CA . VAL A 1 420 ? 11.361 3.790 -32.745 1.00 95.12 420 VAL A CA 1
ATOM 3472 C C . VAL A 1 420 ? 12.852 3.476 -32.911 1.00 95.12 420 VAL A C 1
ATOM 3474 O O . VAL A 1 420 ? 13.550 3.203 -31.936 1.00 95.12 420 VAL A O 1
ATOM 3477 N N . ILE A 1 421 ? 13.371 3.532 -34.142 1.00 97.56 421 ILE A N 1
ATOM 3478 C CA . ILE A 1 421 ? 14.798 3.328 -34.429 1.00 97.56 421 ILE A CA 1
ATOM 3479 C C . ILE A 1 421 ? 15.639 4.401 -33.736 1.00 97.56 421 ILE A C 1
ATOM 3481 O O . ILE A 1 421 ? 16.679 4.064 -33.167 1.00 97.56 421 ILE A O 1
ATOM 3485 N N . GLU A 1 422 ? 15.213 5.664 -33.795 1.00 97.06 422 GLU A N 1
ATOM 3486 C CA . GLU A 1 422 ? 15.871 6.781 -33.111 1.00 97.06 422 GLU A CA 1
ATOM 3487 C C . GLU A 1 422 ? 15.876 6.560 -31.594 1.00 97.06 422 GLU A C 1
ATOM 3489 O O . GLU A 1 422 ? 16.949 6.540 -30.997 1.00 97.06 422 GLU A O 1
ATOM 3494 N N . GLU A 1 423 ? 14.727 6.240 -30.990 1.00 96.88 423 GLU A N 1
ATOM 3495 C CA . GLU A 1 423 ? 14.621 6.017 -29.542 1.00 96.88 423 GLU A CA 1
ATOM 3496 C C . GLU A 1 423 ? 15.565 4.918 -29.028 1.00 96.88 423 GLU A C 1
ATOM 3498 O O . GLU A 1 423 ? 16.270 5.111 -28.031 1.00 96.88 423 GLU A O 1
ATOM 3503 N N . TYR A 1 424 ? 15.616 3.763 -29.696 1.00 97.62 424 TYR A N 1
ATOM 3504 C CA . TYR A 1 424 ? 16.523 2.687 -29.287 1.00 97.62 424 TYR A CA 1
ATOM 3505 C C . TYR A 1 424 ? 17.990 2.979 -29.613 1.00 97.62 424 TYR A C 1
ATOM 3507 O O . TYR A 1 424 ? 18.873 2.480 -28.911 1.00 97.62 424 TYR A O 1
ATOM 3515 N N . SER A 1 425 ? 18.268 3.790 -30.637 1.00 97.50 425 SER A N 1
ATOM 3516 C CA . SER A 1 425 ? 19.633 4.245 -30.930 1.00 97.50 425 SER A CA 1
ATOM 3517 C C . SER A 1 425 ? 20.133 5.187 -29.833 1.00 97.50 425 SER A C 1
ATOM 3519 O O . SER A 1 425 ? 21.219 4.967 -29.300 1.00 97.50 425 SER A O 1
ATOM 3521 N N . ASP A 1 426 ? 19.310 6.150 -29.418 1.00 97.31 426 ASP A N 1
ATOM 3522 C CA . ASP A 1 426 ? 19.607 7.064 -28.311 1.00 97.31 426 ASP A CA 1
ATOM 3523 C C . ASP A 1 426 ? 19.785 6.307 -26.990 1.00 97.31 426 ASP A C 1
ATOM 3525 O O . ASP A 1 426 ? 20.725 6.556 -26.231 1.00 97.31 426 ASP A O 1
ATOM 3529 N N . PHE A 1 427 ? 18.911 5.332 -26.718 1.00 97.69 427 PHE A N 1
ATOM 3530 C CA . PHE A 1 427 ? 19.046 4.474 -25.543 1.00 97.69 427 PHE A CA 1
ATOM 3531 C C . PHE A 1 427 ? 20.362 3.690 -25.553 1.00 97.69 427 PHE A C 1
ATOM 3533 O O . PHE A 1 427 ? 21.032 3.596 -24.523 1.00 97.69 427 PHE A O 1
ATOM 3540 N N . LYS A 1 428 ? 20.764 3.160 -26.711 1.00 97.31 428 LYS A N 1
ATOM 3541 C CA . LYS A 1 428 ? 22.041 2.462 -26.852 1.00 97.31 428 LYS A CA 1
ATOM 3542 C C . LYS A 1 428 ? 23.221 3.386 -26.551 1.00 97.31 428 LYS A C 1
ATOM 3544 O O . LYS A 1 428 ? 24.108 2.997 -25.795 1.00 97.31 428 LYS A O 1
ATOM 3549 N N . GLU A 1 429 ? 23.225 4.606 -27.084 1.00 96.88 429 GLU A N 1
ATOM 3550 C CA . GLU A 1 429 ? 24.273 5.591 -26.780 1.00 96.88 429 GLU A CA 1
ATOM 3551 C C . GLU A 1 429 ? 24.328 5.927 -25.281 1.00 96.88 429 GLU A C 1
ATOM 3553 O O . GLU A 1 429 ? 25.413 6.033 -24.699 1.00 96.88 429 GLU A O 1
ATOM 3558 N N . PHE A 1 430 ? 23.166 6.046 -24.632 1.00 96.62 430 PHE A N 1
ATOM 3559 C CA . PHE A 1 430 ? 23.068 6.271 -23.190 1.00 96.62 430 PHE A CA 1
ATOM 3560 C C . PHE A 1 430 ? 23.622 5.097 -22.369 1.00 96.62 430 PHE A C 1
ATOM 3562 O O . PHE A 1 430 ? 24.415 5.313 -21.449 1.00 96.62 430 PHE A O 1
ATOM 3569 N N . TYR A 1 431 ? 23.277 3.859 -22.730 1.00 97.06 431 TYR A N 1
ATOM 3570 C CA . TYR A 1 431 ? 23.845 2.650 -22.127 1.00 97.06 431 TYR A CA 1
ATOM 3571 C C . TYR A 1 431 ? 25.370 2.593 -22.291 1.00 97.06 431 TYR A C 1
ATOM 3573 O O . TYR A 1 431 ? 26.088 2.403 -21.307 1.00 97.06 431 T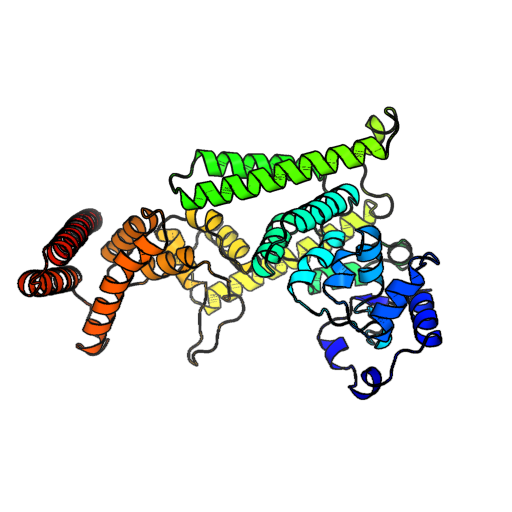YR A O 1
ATOM 3581 N N . GLU A 1 432 ? 25.890 2.832 -23.498 1.00 95.44 432 GLU A N 1
ATOM 3582 C CA . GLU A 1 432 ? 27.335 2.835 -23.758 1.00 95.44 432 GLU A CA 1
ATOM 3583 C C . GLU A 1 432 ? 28.071 3.904 -22.933 1.00 95.44 432 GLU A C 1
ATOM 3585 O O . GLU A 1 432 ? 29.238 3.723 -22.573 1.00 95.44 432 GLU A O 1
ATOM 3590 N N . LYS A 1 433 ? 27.412 5.030 -22.637 1.00 95.62 433 LYS A N 1
ATOM 3591 C CA . LYS A 1 433 ? 27.955 6.066 -21.755 1.00 95.62 433 LYS A CA 1
ATOM 3592 C C . LYS A 1 433 ? 28.064 5.567 -20.312 1.00 95.62 433 LYS A C 1
ATOM 3594 O O . LYS A 1 433 ? 29.144 5.680 -19.741 1.00 95.62 433 LYS A O 1
ATOM 3599 N N . ILE A 1 434 ? 26.994 4.992 -19.757 1.00 93.88 434 ILE A N 1
ATOM 3600 C CA . ILE A 1 434 ? 26.991 4.441 -18.388 1.00 93.88 434 ILE A CA 1
ATOM 3601 C C . ILE A 1 434 ? 28.047 3.341 -18.251 1.00 93.88 434 ILE A C 1
ATOM 3603 O O . ILE A 1 434 ? 28.858 3.372 -17.331 1.00 93.88 434 ILE A O 1
ATOM 3607 N N . LYS A 1 435 ? 28.111 2.424 -19.221 1.00 93.06 435 LYS A N 1
ATOM 3608 C CA . LYS A 1 435 ? 29.094 1.334 -19.250 1.00 93.06 435 LYS A CA 1
ATOM 3609 C C . LYS A 1 435 ? 30.539 1.838 -19.170 1.00 93.06 435 LYS A C 1
ATOM 3611 O O . LYS A 1 435 ? 31.338 1.308 -18.407 1.00 93.06 435 LYS A O 1
ATOM 3616 N N . LYS A 1 436 ? 30.877 2.897 -19.917 1.00 91.81 436 LYS A N 1
ATOM 3617 C CA . LYS A 1 436 ? 32.216 3.518 -19.879 1.00 91.81 436 LYS A CA 1
ATOM 3618 C C . LYS A 1 436 ? 32.525 4.184 -18.540 1.00 91.81 436 LYS A C 1
ATOM 3620 O O . LYS A 1 436 ? 33.684 4.200 -18.133 1.00 91.81 436 LYS A O 1
ATOM 3625 N N . GLU A 1 437 ? 31.523 4.776 -17.893 1.00 89.19 437 GLU A N 1
ATOM 3626 C CA . GLU A 1 437 ? 31.678 5.381 -16.567 1.00 89.19 437 GLU A CA 1
ATOM 3627 C C . GLU A 1 437 ? 31.975 4.302 -15.516 1.00 89.19 437 GLU A C 1
ATOM 3629 O O . GLU A 1 437 ? 32.931 4.454 -14.753 1.00 89.19 437 GLU A O 1
ATOM 3634 N N . ASP A 1 438 ? 31.252 3.180 -15.550 1.00 83.06 438 ASP A N 1
ATOM 3635 C CA . ASP A 1 438 ? 31.456 2.053 -14.632 1.00 83.06 438 ASP A CA 1
ATOM 3636 C C . ASP A 1 438 ? 32.809 1.342 -14.859 1.00 83.06 438 ASP A C 1
ATOM 3638 O O . ASP A 1 438 ? 33.460 0.943 -13.899 1.00 83.06 438 ASP A O 1
ATOM 3642 N N . GLU A 1 439 ? 33.291 1.239 -16.105 1.00 80.69 439 GLU A N 1
ATOM 3643 C CA . GLU A 1 439 ? 34.620 0.679 -16.432 1.00 80.69 439 GLU A CA 1
ATOM 3644 C C . GLU A 1 439 ? 35.801 1.575 -15.997 1.00 80.69 439 GLU A C 1
ATOM 3646 O O . GLU A 1 439 ? 36.958 1.144 -16.036 1.00 80.69 439 GLU A O 1
ATOM 3651 N N . SER A 1 440 ? 35.536 2.832 -15.622 1.00 64.50 440 SER A N 1
ATOM 3652 C CA . SER A 1 440 ? 36.557 3.821 -15.242 1.00 64.50 440 SER A CA 1
ATOM 3653 C C . SER A 1 440 ? 36.774 3.979 -13.729 1.00 64.50 440 SER A C 1
ATOM 3655 O O . SER A 1 440 ? 37.710 4.682 -13.325 1.00 64.50 440 SER A O 1
ATOM 3657 N N . LEU A 1 441 ? 35.934 3.329 -12.916 1.00 51.81 441 LEU A N 1
ATOM 3658 C CA . LEU A 1 441 ? 35.990 3.249 -11.449 1.00 51.81 441 LEU A CA 1
ATOM 3659 C C . LEU A 1 441 ? 36.676 1.952 -10.997 1.00 51.81 441 LEU A C 1
ATOM 3661 O O . LEU A 1 441 ? 37.367 2.008 -9.949 1.00 51.81 441 LEU A O 1
#

Sequence (441 aa):
MQVSRVGNKEELNQVRIDDIKKPITETKFDDLLNQLDVELLDEEKELFQSIIVDRRVSKDELNTLSYEEVKKLKEIVYRSDLDGKFLTDSLVVFESLDMAAYLETPNLSDDDNFNKAVFEMLRKLNLSQEEGLSLIRELGDFVDSEEKRDFENRLSNSQYDSGVRYKVHMGKDMQEFISNRLEELNRGLDTTNDEIVKEDYLYLINIYNKIDSKYNSLKQKDEAYLEQYTRDTKPNPIYNQDVINLYNDVVKEHEEKDKKEFEELLKKLEINNLSQDEKEKFRLILEDKEFSNIEMDSLSYEQMKKISQLISQKDSNNIPIEGTSVTLGSRTSALLKAVTATDDDSFNKALFEKVKSFSTMEEINNFLLPILHHIDEQLKRFDEIIKLNMDEVLNDLINGFKEEYNKAEHKEIKEHYESVIEEYSDFKEFYEKIKKEDESL

pLDDT: mean 86.66, std 10.94, range [39.75, 97.94]